Protein AF-A0A523YHB3-F1 (afdb_monomer_lite)

Sequence (478 aa):
MGELSDNIEGIGPVTESRLANAGIATLVELGDMNVQEMHEATGISASKLKSWKAMAMLQSIEGVDRQFAEALVKMGIFDFRGLAETDPNMIVERLDYYQSIGTIPNTATLDEVGDWQVSATVLQREREIFEPALLPFEVDVVWETMTCRGIRNYYEAPDHKCRWFHQFGPFHAYDVEVEDIMSGETGYMRAYYAGRRYQIPELLSGCRKAPIMSVGLNPNLRAVKDPKRIYPYFDDIQQYAKHFRYRTTYKYSIDDVCYDEHYEDPPGYAVFEMDEFIPLQKENVSMYKEYDKILKTFAQGVGITDSNLALAEDVSYYNFVACHSPRWDMDTETEVGITDECFKKRGFFLRQLEQSSPKVVILFGEPIMESFVENFGDKFEGEAPKPSDTYGKTLENNNYLMNLNENRMRVIFSPHPTGARYWYSYYDALNKIVDVLSDEYNNGYIAYDENLKHLKRSEGDCKFCKNDIFFIGECKYR

pLDDT: mean 88.46, std 10.39, range [39.66, 98.5]

Radius of gyration: 27.95 Å; chains: 1; bounding box: 73×50×82 Å

Structure (mmCIF, N/CA/C/O backbone):
data_AF-A0A523YHB3-F1
#
_entry.id   AF-A0A523YHB3-F1
#
loop_
_atom_site.group_PDB
_atom_site.id
_atom_site.type_symbol
_atom_site.label_atom_id
_atom_site.label_alt_id
_atom_site.label_comp_id
_atom_site.label_asym_id
_atom_site.label_entity_id
_atom_site.label_seq_id
_atom_site.pdbx_PDB_ins_code
_atom_site.Cartn_x
_atom_site.Cartn_y
_atom_site.Cartn_z
_atom_site.occupancy
_atom_site.B_iso_or_equiv
_atom_site.auth_seq_id
_atom_site.auth_comp_id
_atom_site.auth_asym_id
_atom_site.auth_atom_id
_atom_site.pdbx_PDB_model_num
ATOM 1 N N . MET A 1 1 ? -18.328 7.965 -53.854 1.00 60.12 1 MET A N 1
ATOM 2 C CA . MET A 1 1 ? -17.537 8.131 -52.625 1.00 60.12 1 MET A CA 1
ATOM 3 C C . MET A 1 1 ? -17.421 6.749 -52.011 1.00 60.12 1 MET A C 1
ATOM 5 O O . MET A 1 1 ? -18.246 5.904 -52.354 1.00 60.12 1 MET A O 1
ATOM 9 N N . GLY A 1 2 ? -16.316 6.446 -51.333 1.00 81.88 2 GLY A N 1
ATOM 10 C CA . GLY A 1 2 ? -16.195 5.174 -50.626 1.00 81.88 2 GLY A CA 1
ATOM 11 C C . GLY A 1 2 ? -16.908 5.236 -49.275 1.00 81.88 2 GLY A C 1
ATOM 12 O O . GLY A 1 2 ? -17.339 6.302 -48.830 1.00 81.88 2 GLY A O 1
ATOM 13 N N . GLU A 1 3 ? -17.021 4.076 -48.634 1.00 91.00 3 GLU A N 1
ATOM 14 C CA . GLU A 1 3 ? -17.749 3.901 -47.377 1.00 91.00 3 GLU A CA 1
ATOM 15 C C . GLU A 1 3 ? -17.257 4.836 -46.261 1.00 91.00 3 GLU A C 1
ATOM 17 O O . GLU A 1 3 ? -18.066 5.379 -45.515 1.00 91.00 3 GLU A O 1
ATOM 22 N N . LEU A 1 4 ? -15.949 5.078 -46.152 1.00 91.88 4 LEU A N 1
ATOM 23 C CA . LEU A 1 4 ? -15.389 5.882 -45.065 1.00 91.88 4 LEU A CA 1
ATOM 24 C C . LEU A 1 4 ? -15.665 7.371 -45.251 1.00 91.88 4 LEU A C 1
ATOM 26 O O . LEU A 1 4 ? -15.983 8.061 -44.286 1.00 91.88 4 LEU A O 1
ATOM 30 N N . SER A 1 5 ? -15.555 7.870 -46.483 1.00 91.19 5 SER A N 1
ATOM 31 C CA . SER A 1 5 ? -15.839 9.279 -46.782 1.00 91.19 5 SER A CA 1
ATOM 32 C C . SER A 1 5 ? -17.323 9.623 -46.682 1.00 91.19 5 SER A C 1
ATOM 34 O O . SER A 1 5 ? -17.667 10.768 -46.390 1.00 91.19 5 SER A O 1
ATOM 36 N N . ASP A 1 6 ? -18.197 8.632 -46.869 1.00 91.81 6 ASP A N 1
ATOM 37 C CA . ASP A 1 6 ? -19.635 8.794 -46.683 1.00 91.81 6 ASP A CA 1
ATOM 38 C C . ASP A 1 6 ? -20.045 8.703 -45.199 1.00 91.81 6 ASP A C 1
ATOM 40 O O . ASP A 1 6 ? -21.032 9.327 -44.810 1.00 91.81 6 ASP A O 1
ATOM 44 N N . ASN A 1 7 ? -19.288 8.000 -44.345 1.00 92.19 7 ASN A N 1
ATOM 45 C CA . ASN A 1 7 ? -19.715 7.697 -42.969 1.00 92.19 7 ASN A CA 1
ATOM 46 C C . ASN A 1 7 ? -18.842 8.287 -41.846 1.00 92.19 7 ASN A C 1
ATOM 48 O O . ASN A 1 7 ? -19.224 8.195 -40.685 1.00 92.19 7 ASN A O 1
ATOM 52 N N . ILE A 1 8 ? -17.691 8.906 -42.121 1.00 94.94 8 ILE A N 1
ATOM 53 C CA . ILE A 1 8 ? -16.842 9.504 -41.075 1.00 94.94 8 ILE A CA 1
ATOM 54 C C . ILE A 1 8 ? -16.534 10.961 -41.398 1.00 94.94 8 ILE A C 1
ATOM 56 O O . ILE A 1 8 ? -15.829 11.279 -42.360 1.00 94.94 8 ILE A O 1
ATOM 60 N N . GLU A 1 9 ? -17.000 11.857 -40.530 1.00 88.12 9 GLU A N 1
ATOM 61 C CA . GLU A 1 9 ? -16.744 13.285 -40.679 1.00 88.12 9 GLU A CA 1
ATOM 62 C C . GLU A 1 9 ? -15.237 13.597 -40.617 1.00 88.12 9 GLU A C 1
ATOM 64 O O . GLU A 1 9 ? -14.473 13.134 -39.762 1.00 88.12 9 GLU A O 1
ATOM 69 N N . GLY A 1 10 ? -14.777 14.381 -41.595 1.00 87.19 10 GLY A N 1
ATOM 70 C CA . GLY A 1 10 ? -13.365 14.722 -41.772 1.00 87.19 10 GLY A CA 1
ATOM 71 C C . GLY A 1 10 ? -12.542 13.752 -42.633 1.00 87.19 10 GLY A C 1
ATOM 72 O O . GLY A 1 10 ? -11.371 14.058 -42.896 1.00 87.19 10 GLY A O 1
ATOM 73 N N . ILE A 1 11 ? -13.113 12.646 -43.133 1.00 90.88 11 ILE A N 1
ATOM 74 C CA . ILE A 1 11 ? -12.476 11.799 -44.157 1.00 90.88 11 ILE A CA 1
ATOM 75 C C . ILE A 1 11 ? -12.968 12.212 -45.551 1.00 90.88 11 ILE A C 1
ATOM 77 O O . ILE A 1 11 ? -14.079 11.917 -45.962 1.00 90.88 11 ILE A O 1
ATOM 81 N N . GLY A 1 12 ? -12.113 12.895 -46.316 1.00 92.69 12 GLY A N 1
ATOM 82 C CA . GLY A 1 12 ? -12.373 13.182 -47.734 1.00 92.69 12 GLY A CA 1
ATOM 83 C C . GLY A 1 12 ? -11.826 12.097 -48.677 1.00 92.69 12 GLY A C 1
ATOM 84 O O . GLY A 1 12 ? -10.997 11.290 -48.250 1.00 92.69 12 GLY A O 1
ATOM 85 N N . PRO A 1 13 ? -12.157 12.130 -49.986 1.00 91.94 13 PRO A N 1
ATOM 86 C CA . PRO A 1 13 ? -11.769 11.089 -50.953 1.00 91.94 13 PRO A CA 1
ATOM 87 C C . PRO A 1 13 ? -10.257 10.825 -51.048 1.00 91.94 13 PRO A C 1
ATOM 89 O O . PRO A 1 13 ? -9.820 9.702 -51.282 1.00 91.94 13 PRO A O 1
ATOM 92 N N . VAL A 1 14 ? -9.433 11.859 -50.841 1.00 93.44 14 VAL A N 1
ATOM 93 C CA . VAL A 1 14 ? -7.965 11.727 -50.830 1.00 93.44 14 VAL A CA 1
ATOM 94 C C . VAL A 1 14 ? -7.487 10.956 -49.597 1.00 93.44 14 VAL A C 1
ATOM 96 O O . VAL A 1 14 ? -6.593 10.118 -49.693 1.00 93.44 14 VAL A O 1
ATOM 99 N N . THR A 1 15 ? -8.070 11.243 -48.434 1.00 93.94 15 THR A N 1
ATOM 100 C CA . THR A 1 15 ? -7.764 10.546 -47.179 1.00 93.94 15 THR A CA 1
ATOM 101 C C . THR A 1 15 ? -8.259 9.108 -47.238 1.00 93.94 15 THR A C 1
ATOM 103 O O . THR A 1 15 ? -7.522 8.197 -46.882 1.00 93.94 15 THR A O 1
ATOM 106 N N . GLU A 1 16 ? -9.467 8.903 -47.751 1.00 94.19 16 GLU A N 1
ATOM 107 C CA . GLU A 1 16 ? -10.039 7.577 -47.953 1.00 94.19 16 GLU A CA 1
ATOM 108 C C . GLU A 1 16 ? -9.180 6.727 -48.889 1.00 94.19 16 GLU A C 1
ATOM 110 O O . GLU A 1 16 ? -8.840 5.603 -48.547 1.00 94.19 16 GLU A O 1
ATOM 115 N N . SER A 1 17 ? -8.728 7.273 -50.022 1.00 93.50 17 SER A N 1
ATOM 116 C CA . SER A 1 17 ? -7.831 6.537 -50.918 1.00 93.50 17 SER A CA 1
ATOM 117 C C . SER A 1 17 ? -6.507 6.154 -50.240 1.00 93.50 17 SER A C 1
ATOM 119 O O . SER A 1 17 ? -5.969 5.087 -50.528 1.00 93.50 17 SER A O 1
ATOM 121 N N . ARG A 1 18 ? -5.988 6.980 -49.318 1.00 94.44 18 ARG A N 1
ATOM 122 C CA . ARG A 1 18 ? -4.794 6.638 -48.521 1.00 94.44 18 ARG A CA 1
ATOM 123 C C . ARG A 1 18 ? -5.068 5.500 -47.541 1.00 94.44 18 ARG A C 1
ATOM 125 O O . ARG A 1 18 ? -4.228 4.616 -47.431 1.00 94.44 18 ARG A O 1
ATOM 132 N N . LEU A 1 19 ? -6.214 5.525 -46.863 1.00 95.12 19 LEU A N 1
ATOM 133 C CA . LEU A 1 19 ? -6.635 4.462 -45.947 1.00 95.12 19 LEU A CA 1
ATOM 134 C C . LEU A 1 19 ? -6.870 3.148 -46.704 1.00 95.12 19 LEU A C 1
ATOM 136 O O . LEU A 1 19 ? -6.316 2.125 -46.316 1.00 95.12 19 LEU A O 1
ATOM 140 N N . ALA A 1 20 ? -7.551 3.192 -47.851 1.00 95.06 20 ALA A N 1
ATOM 141 C CA . ALA A 1 20 ? -7.805 2.017 -48.682 1.00 95.06 20 ALA A CA 1
ATOM 142 C C . ALA A 1 20 ? -6.505 1.391 -49.213 1.00 95.06 20 ALA A C 1
ATOM 144 O O . ALA A 1 20 ? -6.346 0.173 -49.186 1.00 95.06 20 ALA A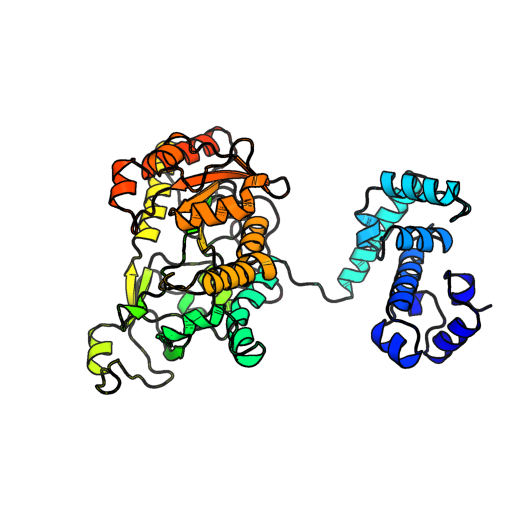 O 1
ATOM 145 N N . ASN A 1 21 ? -5.529 2.211 -49.622 1.00 94.62 21 ASN A N 1
ATOM 146 C CA . ASN A 1 21 ? -4.196 1.724 -50.001 1.00 94.62 21 ASN A CA 1
ATOM 147 C C . ASN A 1 21 ? -3.429 1.098 -48.821 1.00 94.62 21 ASN A C 1
ATOM 149 O O . ASN A 1 21 ? -2.539 0.282 -49.049 1.00 94.62 21 ASN A O 1
ATOM 153 N N . ALA A 1 22 ? -3.764 1.472 -47.582 1.00 91.31 22 ALA A N 1
ATOM 154 C CA . ALA A 1 22 ? -3.239 0.877 -46.354 1.00 91.31 22 ALA A CA 1
ATOM 155 C C . ALA A 1 22 ? -4.099 -0.293 -45.833 1.00 91.31 22 ALA A C 1
ATOM 157 O O . ALA A 1 22 ? -3.863 -0.777 -44.730 1.00 91.31 22 ALA A O 1
ATOM 158 N N . GLY A 1 23 ? -5.067 -0.766 -46.624 1.00 93.12 23 GLY A N 1
ATOM 159 C CA . GLY A 1 23 ? -5.909 -1.913 -46.281 1.00 93.12 23 GLY A CA 1
ATOM 160 C C . GLY A 1 23 ? -7.119 -1.586 -45.408 1.00 93.12 23 GLY A C 1
ATOM 161 O O . GLY A 1 23 ? -7.737 -2.509 -44.898 1.00 93.12 23 GLY A O 1
ATOM 162 N N . ILE A 1 24 ? -7.465 -0.307 -45.238 1.00 95.19 24 ILE A N 1
ATOM 163 C CA . ILE A 1 24 ? -8.641 0.134 -44.477 1.00 95.19 24 ILE A CA 1
ATOM 164 C C . ILE A 1 24 ? -9.667 0.718 -45.448 1.00 95.19 24 ILE A C 1
ATOM 166 O O . ILE A 1 24 ? -9.520 1.852 -45.914 1.00 95.19 24 ILE A O 1
ATOM 170 N N . ALA A 1 25 ? -10.695 -0.060 -45.774 1.00 93.75 25 ALA A N 1
ATOM 171 C CA . ALA A 1 25 ? -11.741 0.319 -46.721 1.00 93.75 25 ALA A CA 1
ATOM 172 C C . ALA A 1 25 ? -13.134 0.431 -46.078 1.00 93.75 25 ALA A C 1
ATOM 174 O O . ALA A 1 25 ? -13.994 1.098 -46.652 1.00 93.75 25 ALA A O 1
ATOM 175 N N . THR A 1 26 ? -13.341 -0.180 -44.909 1.00 95.94 26 THR A N 1
ATOM 176 C CA . THR A 1 26 ? -14.646 -0.294 -44.235 1.00 95.94 26 THR A CA 1
ATOM 177 C C . THR A 1 26 ? -14.642 0.310 -42.830 1.00 95.94 26 THR A C 1
ATOM 179 O O . THR A 1 26 ? -13.584 0.483 -42.214 1.00 95.94 26 THR A O 1
ATOM 182 N N . LEU A 1 27 ? -15.828 0.613 -42.288 1.00 94.44 27 LEU A N 1
ATOM 183 C CA . LEU A 1 27 ? -15.970 1.123 -40.916 1.00 94.44 27 LEU A CA 1
ATOM 184 C C . LEU A 1 27 ? -15.437 0.145 -39.864 1.00 94.44 27 LEU A C 1
ATOM 186 O O . LEU A 1 27 ? -14.810 0.574 -38.900 1.00 94.44 27 LEU A O 1
ATOM 190 N N . VAL A 1 28 ? -15.645 -1.159 -40.065 1.00 91.75 28 VAL A N 1
ATOM 191 C CA . VAL A 1 28 ? -15.161 -2.201 -39.146 1.00 91.75 28 VAL A CA 1
ATOM 192 C C . VAL A 1 28 ? -13.635 -2.181 -39.083 1.00 91.75 28 VAL A C 1
ATOM 194 O O . VAL A 1 28 ? -13.059 -2.061 -38.006 1.00 91.75 28 VAL A O 1
ATOM 197 N N . GLU A 1 29 ? -12.975 -2.184 -40.242 1.00 94.75 29 GLU A N 1
ATOM 198 C CA . GLU A 1 29 ? -11.512 -2.105 -40.318 1.00 94.75 29 GLU A CA 1
ATOM 199 C C . GLU A 1 29 ? -10.981 -0.814 -39.678 1.00 94.75 29 GLU A C 1
ATOM 201 O O . GLU A 1 29 ? -9.962 -0.835 -38.987 1.00 94.75 29 GLU A O 1
ATOM 206 N N . LEU A 1 30 ? -11.684 0.312 -39.849 1.00 95.12 30 LEU A N 1
ATOM 207 C CA . LEU A 1 30 ? -11.309 1.584 -39.230 1.00 95.12 30 LEU A CA 1
ATOM 208 C C . LEU A 1 30 ? -11.507 1.584 -37.705 1.00 95.12 30 LEU A C 1
ATOM 210 O O . LEU A 1 30 ? -10.717 2.199 -36.987 1.00 95.12 30 LEU A O 1
ATOM 214 N N . GLY A 1 31 ? -12.537 0.903 -37.203 1.00 90.88 31 GLY A N 1
ATOM 215 C CA . GLY A 1 31 ? -12.794 0.731 -35.772 1.00 90.88 31 GLY A CA 1
ATOM 216 C C . GLY A 1 31 ? -11.770 -0.176 -35.086 1.00 90.88 31 GLY A C 1
ATOM 217 O O . GLY A 1 31 ? -11.449 0.036 -33.918 1.00 90.88 31 GLY A O 1
ATOM 218 N N . ASP A 1 32 ? -11.193 -1.129 -35.819 1.00 87.94 32 ASP A N 1
ATOM 219 C CA . ASP A 1 32 ? -10.231 -2.101 -35.283 1.00 87.94 32 ASP A CA 1
ATOM 220 C C . ASP A 1 32 ? -8.771 -1.731 -35.549 1.00 87.94 32 ASP A C 1
ATOM 222 O O . ASP A 1 32 ? -7.857 -2.330 -34.982 1.00 87.94 32 ASP A O 1
ATOM 226 N N . MET A 1 33 ? -8.519 -0.695 -36.352 1.00 91.50 33 MET A N 1
ATOM 227 C CA . MET A 1 33 ? -7.160 -0.349 -36.750 1.00 91.50 33 MET A CA 1
ATOM 228 C C . MET A 1 33 ? -6.237 -0.043 -35.559 1.00 91.50 33 MET A C 1
ATOM 230 O O . MET A 1 33 ? -6.616 0.594 -34.560 1.00 91.50 33 MET A O 1
ATOM 234 N N . ASN A 1 34 ? -4.964 -0.403 -35.722 1.00 90.56 34 ASN A N 1
ATOM 235 C CA . ASN A 1 34 ? -3.888 0.107 -34.888 1.00 90.56 34 ASN A CA 1
ATOM 236 C C . ASN A 1 34 ? -3.534 1.531 -35.343 1.00 90.56 34 ASN A C 1
ATOM 238 O O . ASN A 1 34 ? -2.971 1.752 -36.415 1.00 90.56 34 ASN A O 1
ATOM 242 N N . VAL A 1 35 ? -3.864 2.514 -34.504 1.00 84.00 35 VAL A N 1
ATOM 243 C CA . VAL A 1 35 ? -3.665 3.944 -34.790 1.00 84.00 35 VAL A CA 1
ATOM 244 C C . VAL A 1 35 ? -2.204 4.266 -35.113 1.00 84.00 35 VAL A C 1
ATOM 246 O O . VAL A 1 35 ? -1.952 5.099 -35.981 1.00 84.00 35 VAL A O 1
ATOM 249 N N . GLN A 1 36 ? -1.247 3.640 -34.424 1.00 81.12 36 GLN A N 1
ATOM 250 C CA . GLN A 1 36 ? 0.171 3.945 -34.608 1.00 81.12 36 GLN A CA 1
ATOM 251 C C . GLN A 1 36 ? 0.687 3.383 -35.936 1.00 81.12 36 GLN A C 1
ATOM 253 O O . GLN A 1 36 ? 1.314 4.107 -36.705 1.00 81.12 36 GLN A O 1
ATOM 258 N N . GLU A 1 37 ? 0.338 2.139 -36.255 1.00 87.56 37 GLU A N 1
ATOM 259 C CA . GLU A 1 37 ? 0.698 1.522 -37.538 1.00 87.56 37 GLU A CA 1
ATOM 260 C C . GLU A 1 37 ? 0.063 2.275 -38.712 1.00 87.56 37 GLU A C 1
ATOM 262 O O . GLU A 1 37 ? 0.716 2.546 -39.720 1.00 87.56 37 GLU A O 1
ATOM 267 N N . MET A 1 38 ? -1.196 2.701 -38.565 1.00 91.50 38 MET A N 1
ATOM 268 C CA . MET A 1 38 ? -1.871 3.491 -39.594 1.00 91.50 38 MET A CA 1
ATOM 269 C C . MET A 1 38 ? -1.299 4.899 -39.717 1.00 91.50 38 MET A C 1
ATOM 271 O O . MET A 1 38 ? -1.232 5.431 -40.828 1.00 91.50 38 MET A O 1
ATOM 275 N N . HIS A 1 39 ? -0.844 5.505 -38.618 1.00 83.88 39 HIS A N 1
ATOM 276 C CA . HIS A 1 39 ? -0.137 6.783 -38.661 1.00 83.88 39 HIS A CA 1
ATOM 277 C C . HIS A 1 39 ? 1.130 6.674 -39.511 1.00 83.88 39 HIS A C 1
ATOM 279 O O . HIS A 1 39 ? 1.359 7.524 -40.372 1.00 83.88 39 HIS A O 1
ATOM 285 N N . GLU A 1 40 ? 1.906 5.611 -39.318 1.00 85.88 40 GLU A N 1
ATOM 286 C CA . GLU A 1 40 ? 3.154 5.362 -40.041 1.00 85.88 40 GLU A CA 1
ATOM 287 C C . GLU A 1 40 ? 2.911 5.022 -41.516 1.00 85.88 40 GLU A C 1
ATOM 289 O O . GLU A 1 40 ? 3.551 5.601 -42.395 1.00 85.88 40 GLU A O 1
ATOM 294 N N . ALA A 1 41 ? 1.943 4.148 -41.802 1.00 88.94 41 ALA A N 1
ATOM 295 C CA . ALA A 1 41 ? 1.641 3.700 -43.159 1.00 88.94 41 ALA A CA 1
ATOM 296 C C . ALA A 1 41 ? 1.009 4.802 -44.019 1.00 88.94 41 ALA A C 1
ATOM 298 O O . ALA A 1 41 ? 1.306 4.932 -45.209 1.00 88.94 41 ALA A O 1
ATOM 299 N N . THR A 1 42 ? 0.126 5.607 -43.427 1.00 91.69 42 THR A N 1
ATOM 300 C CA . THR A 1 42 ? -0.626 6.609 -44.182 1.00 91.69 42 THR A CA 1
ATOM 301 C C . THR A 1 42 ? -0.027 7.996 -44.075 1.00 91.69 42 THR A C 1
ATOM 303 O O . THR A 1 42 ? -0.236 8.779 -44.995 1.00 91.69 42 THR A O 1
ATOM 306 N N . GLY A 1 43 ? 0.683 8.333 -42.993 1.00 89.88 43 GLY A N 1
ATOM 307 C CA . GLY A 1 43 ? 1.134 9.688 -42.651 1.00 89.88 43 GLY A CA 1
ATOM 308 C C . GLY A 1 43 ? 0.036 10.601 -42.079 1.00 89.88 43 GLY A C 1
ATOM 309 O O . GLY A 1 43 ? 0.202 11.821 -42.041 1.00 89.88 43 GLY A O 1
ATOM 310 N N . ILE A 1 44 ? -1.125 10.057 -41.702 1.00 91.81 44 ILE A N 1
ATOM 311 C CA . ILE A 1 44 ? -2.245 10.800 -41.095 1.00 91.81 44 ILE A CA 1
ATOM 312 C C . ILE A 1 44 ? -2.011 10.903 -39.589 1.00 91.81 44 ILE A C 1
ATOM 314 O O . ILE A 1 44 ? -1.646 9.911 -38.980 1.00 91.81 44 ILE A O 1
ATOM 318 N N . SER A 1 45 ? -2.219 12.065 -38.958 1.00 91.25 45 SER A N 1
ATOM 319 C CA . SER A 1 45 ? -1.898 12.233 -37.531 1.00 91.25 45 SER A CA 1
ATOM 320 C C . SER A 1 45 ? -2.650 11.255 -36.618 1.00 91.25 45 SER A C 1
ATOM 322 O O . SER A 1 45 ? -3.856 11.048 -36.764 1.00 91.25 45 SER A O 1
ATOM 324 N N . ALA A 1 46 ? -1.948 10.729 -35.609 1.00 77.12 46 ALA A N 1
ATOM 325 C CA . ALA A 1 46 ? -2.512 9.790 -34.639 1.00 77.12 46 ALA A CA 1
ATOM 326 C C . ALA A 1 46 ? -3.764 10.338 -33.930 1.00 77.12 46 ALA A C 1
ATOM 328 O O . ALA A 1 46 ? -4.700 9.594 -33.680 1.00 77.12 46 ALA A O 1
ATOM 329 N N . SER A 1 47 ? -3.828 11.644 -33.650 1.00 79.38 47 SER A N 1
ATOM 330 C CA . SER A 1 47 ? -5.027 12.265 -33.065 1.00 79.38 47 SER A CA 1
ATOM 331 C C . SER A 1 47 ? -6.245 12.181 -33.992 1.00 79.38 47 SER A C 1
ATOM 333 O O . SER A 1 47 ? -7.323 11.839 -33.519 1.00 79.38 47 SER A O 1
ATOM 335 N N . LYS A 1 48 ? -6.083 12.416 -35.302 1.00 88.25 48 LYS A N 1
ATOM 336 C CA . LYS A 1 48 ? -7.188 12.274 -36.264 1.00 88.25 48 LYS A CA 1
ATOM 337 C C . LYS A 1 48 ? -7.617 10.822 -36.407 1.00 88.25 48 LYS A C 1
ATOM 339 O O . LYS A 1 48 ? -8.805 10.537 -36.377 1.00 88.25 48 LYS A O 1
ATOM 344 N N . LEU A 1 49 ? -6.647 9.913 -36.493 1.00 86.00 49 LEU A N 1
ATOM 345 C CA . LEU A 1 49 ? -6.909 8.477 -36.538 1.00 86.00 49 LEU A CA 1
ATOM 346 C C . LEU A 1 49 ? -7.641 7.996 -35.275 1.00 86.00 49 LEU A C 1
ATOM 348 O O . LEU A 1 49 ? -8.570 7.213 -35.400 1.00 86.00 49 LEU A O 1
ATOM 352 N N . LYS A 1 50 ? -7.304 8.508 -34.081 1.00 83.50 50 LYS A N 1
ATOM 353 C CA . LYS A 1 50 ? -8.047 8.221 -32.838 1.00 83.50 50 LYS A CA 1
ATOM 354 C C . LYS A 1 50 ? -9.494 8.698 -32.911 1.00 83.50 50 LYS A C 1
ATOM 356 O O . LYS A 1 50 ? -10.386 7.933 -32.572 1.00 83.50 50 LYS A O 1
ATOM 361 N N . SER A 1 51 ? -9.735 9.924 -33.375 1.00 88.94 51 SER A N 1
ATOM 362 C CA . 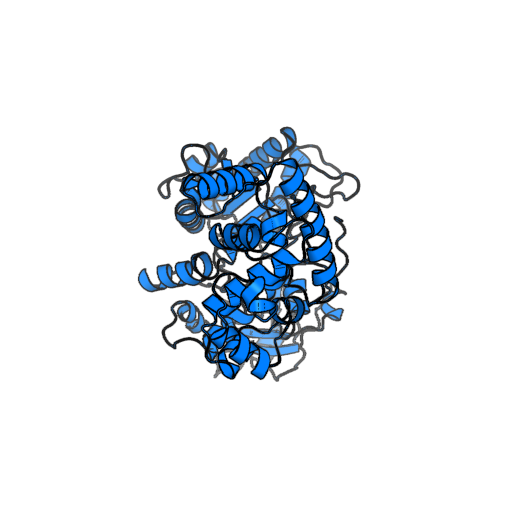SER A 1 51 ? -11.100 10.444 -33.526 1.00 88.94 51 SER A CA 1
ATOM 363 C C . SER A 1 51 ? -11.913 9.652 -34.553 1.00 88.94 51 SER A C 1
ATOM 365 O O . SER A 1 51 ? -13.077 9.361 -34.311 1.00 88.94 51 SER A O 1
ATOM 367 N N . TRP A 1 52 ? -11.309 9.263 -35.679 1.00 96.25 52 TRP A N 1
ATOM 368 C CA . TRP A 1 52 ? -11.979 8.450 -36.698 1.00 96.25 52 TRP A CA 1
ATOM 369 C C . TRP A 1 52 ? -12.230 7.017 -36.243 1.00 96.25 52 TRP A C 1
ATOM 371 O O . TRP A 1 52 ? -13.317 6.502 -36.478 1.00 96.25 52 TRP A O 1
ATOM 381 N N . LYS A 1 53 ? -11.273 6.411 -35.532 1.00 95.69 53 LYS A N 1
ATOM 382 C CA . LYS A 1 53 ? -11.454 5.119 -34.866 1.00 95.69 53 LYS A CA 1
ATOM 383 C C . LYS A 1 53 ? -12.629 5.178 -33.893 1.00 95.69 53 LYS A C 1
ATOM 385 O O . LYS A 1 53 ? -13.521 4.348 -33.985 1.00 95.69 53 LYS A O 1
ATOM 390 N N . ALA A 1 54 ? -12.667 6.188 -33.023 1.00 91.50 54 ALA A N 1
ATOM 391 C CA . ALA A 1 54 ? -13.755 6.382 -32.068 1.00 91.50 54 ALA A CA 1
ATOM 392 C C . ALA A 1 54 ? -15.118 6.538 -32.764 1.00 91.50 54 ALA A C 1
ATOM 394 O O . ALA A 1 54 ? -16.077 5.868 -32.393 1.00 91.50 54 ALA A O 1
ATOM 395 N N . MET A 1 55 ? -15.202 7.354 -33.821 1.00 96.12 55 MET A N 1
ATOM 396 C CA . MET A 1 55 ? -16.447 7.503 -34.582 1.00 96.12 55 MET A CA 1
ATOM 397 C C . MET A 1 55 ? -16.880 6.207 -35.274 1.00 96.12 55 MET A C 1
ATOM 399 O O . MET A 1 55 ? -18.070 5.907 -35.302 1.00 96.12 55 MET A O 1
ATOM 403 N N . ALA A 1 56 ? -15.942 5.440 -35.830 1.00 96.25 56 ALA A N 1
ATOM 404 C CA . ALA A 1 56 ? -16.241 4.151 -36.447 1.00 96.25 56 ALA A CA 1
ATOM 405 C C . ALA A 1 56 ? -16.692 3.113 -35.412 1.00 96.25 56 ALA A C 1
ATOM 407 O O . ALA A 1 56 ? -17.656 2.392 -35.652 1.00 96.25 56 ALA A O 1
ATOM 408 N N . MET A 1 57 ? -16.044 3.083 -34.242 1.00 94.38 57 MET A N 1
ATOM 409 C CA . MET A 1 57 ? -16.446 2.232 -33.124 1.00 94.38 57 MET A CA 1
ATOM 410 C C . MET A 1 57 ? -17.868 2.568 -32.674 1.00 94.38 57 MET A C 1
ATOM 412 O O . MET A 1 57 ? -18.710 1.680 -32.635 1.00 94.38 57 MET A O 1
ATOM 416 N N . LEU A 1 58 ? -18.171 3.836 -32.391 1.00 96.44 58 LEU A N 1
ATOM 417 C CA . LEU A 1 58 ? -19.493 4.243 -31.904 1.00 96.44 58 LEU A CA 1
ATOM 418 C C . LEU A 1 58 ? -20.611 3.994 -32.927 1.00 96.44 58 LEU A C 1
ATOM 420 O O . LEU A 1 58 ? -21.704 3.619 -32.525 1.00 96.44 58 LEU A O 1
ATOM 424 N N . GLN A 1 59 ? -20.335 4.101 -34.231 1.00 97.25 59 GLN A N 1
ATOM 425 C CA . GLN A 1 59 ? -21.307 3.772 -35.289 1.00 97.25 59 GLN A CA 1
ATOM 426 C C . GLN A 1 59 ? -21.654 2.280 -35.401 1.00 97.25 59 GLN A C 1
ATOM 428 O O . GLN A 1 59 ? -22.566 1.919 -36.139 1.00 97.25 59 GLN A O 1
ATOM 433 N N . SER A 1 60 ? -20.960 1.397 -34.678 1.00 93.56 60 SER A N 1
ATOM 434 C CA . SER A 1 60 ? -21.395 -0.001 -34.555 1.00 93.56 60 SER A CA 1
ATOM 435 C C . SER A 1 60 ? -22.617 -0.172 -33.643 1.00 93.56 60 SER A C 1
ATOM 437 O O . SER A 1 60 ? -23.228 -1.240 -33.636 1.00 93.56 60 SER A O 1
ATOM 439 N N . ILE A 1 61 ? -22.988 0.870 -32.891 1.00 96.06 61 ILE A N 1
ATOM 440 C CA . ILE A 1 61 ? -24.194 0.895 -32.068 1.00 96.06 61 ILE A CA 1
ATOM 441 C C . ILE A 1 61 ? -25.389 1.254 -32.947 1.00 96.06 61 ILE A C 1
ATOM 443 O O . ILE A 1 61 ? -25.403 2.288 -33.616 1.00 96.06 61 ILE A O 1
ATOM 447 N N . GLU A 1 62 ? -26.420 0.411 -32.912 1.00 94.12 62 GLU A N 1
ATOM 448 C CA . GLU A 1 62 ? -27.658 0.663 -33.641 1.00 94.12 62 GLU A CA 1
ATOM 449 C C . GLU A 1 62 ? -28.280 2.002 -33.211 1.00 94.12 62 GLU A C 1
ATOM 451 O O . GLU A 1 62 ? -28.480 2.269 -32.028 1.00 94.12 62 GLU A O 1
ATOM 456 N N . GLY A 1 63 ? -28.558 2.865 -34.191 1.00 93.75 63 GLY A N 1
ATOM 457 C CA . GLY A 1 63 ? -29.102 4.207 -33.971 1.00 93.75 63 GLY A CA 1
ATOM 458 C C . GLY A 1 63 ? -28.057 5.321 -33.840 1.00 93.75 63 GLY A C 1
ATOM 459 O O . GLY A 1 63 ? -28.429 6.487 -33.959 1.00 93.75 63 GLY A O 1
ATOM 460 N N . VAL A 1 64 ? -26.764 5.006 -33.687 1.00 96.88 64 VAL A N 1
ATOM 461 C CA . VAL A 1 64 ? -25.689 6.012 -33.695 1.00 96.88 64 VAL A CA 1
ATOM 462 C C . VAL A 1 64 ? -25.178 6.207 -35.120 1.00 96.88 64 VAL A C 1
ATOM 464 O O . VAL A 1 64 ? -24.407 5.405 -35.640 1.00 96.88 64 VAL A O 1
ATOM 467 N N . ASP A 1 65 ? -25.597 7.296 -35.762 1.00 94.81 65 ASP A N 1
ATOM 468 C CA . ASP A 1 65 ? -25.105 7.672 -37.089 1.00 94.81 65 ASP A CA 1
ATOM 469 C C . ASP A 1 65 ? -23.801 8.494 -37.031 1.00 94.81 65 ASP A C 1
ATOM 471 O O . ASP A 1 65 ? -23.277 8.826 -35.964 1.00 94.81 65 ASP A O 1
ATOM 475 N N . ARG A 1 66 ? -23.267 8.860 -38.202 1.00 94.88 66 ARG A N 1
ATOM 476 C CA . ARG A 1 66 ? -22.024 9.640 -38.315 1.00 94.88 66 ARG A CA 1
ATOM 477 C C . ARG A 1 66 ? -22.049 10.990 -37.587 1.00 94.88 66 ARG A C 1
ATOM 479 O O . ARG A 1 66 ? -21.008 11.430 -37.106 1.00 94.88 66 ARG A O 1
ATOM 486 N N . GLN A 1 67 ? -23.204 11.659 -37.521 1.00 95.25 67 GLN A N 1
ATOM 487 C CA . GLN A 1 67 ? -23.338 12.978 -36.893 1.00 95.25 67 GLN A CA 1
ATOM 488 C C . GLN A 1 67 ? -23.354 12.833 -35.372 1.00 95.25 67 GLN A C 1
ATOM 490 O O . GLN A 1 67 ? -22.671 13.583 -34.671 1.00 95.25 67 GLN A O 1
ATOM 495 N N . PHE A 1 68 ? -24.066 11.825 -34.863 1.00 97.00 68 PHE A N 1
ATOM 496 C CA . PHE A 1 68 ? -24.047 11.502 -33.441 1.00 97.00 68 PHE A CA 1
ATOM 497 C C . PHE A 1 68 ? -22.677 11.006 -32.989 1.00 97.00 68 PHE A C 1
ATOM 499 O O . PHE A 1 68 ? -22.166 11.493 -31.985 1.00 97.00 68 PHE A O 1
ATOM 506 N N . ALA A 1 69 ? -22.026 10.132 -33.755 1.00 96.50 69 ALA A N 1
ATOM 507 C CA . ALA A 1 69 ? -20.675 9.680 -33.443 1.00 96.50 69 ALA A CA 1
ATOM 508 C C . ALA A 1 69 ? -19.675 10.848 -33.381 1.00 96.50 69 ALA A C 1
ATOM 510 O O . ALA A 1 69 ? -18.867 10.916 -32.454 1.00 96.50 69 ALA A O 1
ATOM 511 N N . GLU A 1 70 ? -19.748 11.808 -34.312 1.00 94.31 70 GLU A N 1
ATOM 512 C CA . GLU A 1 70 ? -18.905 13.008 -34.266 1.00 94.31 70 GLU A CA 1
ATOM 513 C C . GLU A 1 70 ? -19.199 13.866 -33.025 1.00 94.31 70 GLU A C 1
ATOM 515 O O . GLU A 1 70 ? -18.270 14.318 -32.351 1.00 94.31 70 GLU A O 1
ATOM 520 N N . ALA A 1 71 ? -20.475 14.085 -32.699 1.00 95.31 71 ALA A N 1
ATOM 521 C CA . ALA A 1 71 ? -20.874 14.857 -31.525 1.00 95.31 71 ALA A CA 1
ATOM 522 C C . ALA A 1 71 ? -20.419 14.202 -30.211 1.00 95.31 71 ALA A C 1
ATOM 524 O O . ALA A 1 71 ? -19.896 14.899 -29.338 1.00 95.31 71 ALA A O 1
ATOM 525 N N . LEU A 1 72 ? -20.553 12.878 -30.095 1.00 95.75 72 LEU A N 1
ATOM 526 C CA . LEU A 1 72 ? -20.085 12.087 -28.953 1.00 95.75 72 LEU A CA 1
ATOM 527 C C . LEU A 1 72 ? -18.564 12.221 -28.783 1.00 95.75 72 LEU A C 1
ATOM 529 O O . LEU A 1 72 ? -18.077 12.587 -27.712 1.00 95.75 72 LEU A O 1
ATOM 533 N N . VAL A 1 73 ? -17.805 12.070 -29.869 1.00 93.19 73 VAL A N 1
ATOM 534 C CA . VAL A 1 73 ? -16.347 12.263 -29.849 1.00 93.19 73 VAL A CA 1
ATOM 535 C C . VAL A 1 73 ? -15.971 13.704 -29.483 1.00 93.19 73 VAL A C 1
ATOM 537 O O . VAL A 1 73 ? -15.027 13.917 -28.720 1.00 93.19 73 VAL A O 1
ATOM 540 N N . LYS A 1 74 ? -16.719 14.711 -29.960 1.00 88.62 74 LYS A N 1
ATOM 541 C CA . LYS A 1 74 ? -16.502 16.130 -29.609 1.00 88.62 74 LYS A CA 1
ATOM 542 C C . LYS A 1 74 ? -16.769 16.434 -28.136 1.00 88.62 74 LYS A C 1
ATOM 544 O O . LYS A 1 74 ? -16.081 17.293 -27.584 1.00 88.62 74 LYS A O 1
ATOM 549 N N . MET A 1 75 ? -17.725 15.753 -27.504 1.00 90.38 75 MET A N 1
ATOM 550 C CA . MET A 1 75 ? -17.979 15.896 -26.065 1.00 90.38 75 MET A CA 1
ATOM 551 C C . MET A 1 75 ? -17.039 15.052 -25.190 1.00 90.38 75 MET A C 1
ATOM 553 O O . MET A 1 75 ? -17.106 15.157 -23.969 1.00 90.38 75 MET A O 1
ATOM 557 N N . GLY A 1 76 ? -16.126 14.279 -25.791 1.00 85.12 76 GLY A N 1
ATOM 558 C CA . GLY A 1 76 ? -15.113 13.499 -25.076 1.00 85.12 76 GLY A CA 1
ATOM 559 C C . GLY A 1 76 ? -15.461 12.024 -24.871 1.00 85.12 76 GLY A C 1
ATOM 560 O O . GLY A 1 76 ? -14.769 11.345 -24.117 1.00 85.12 76 GLY A O 1
ATOM 561 N N . ILE A 1 77 ? -16.501 11.521 -25.539 1.00 92.81 77 ILE A N 1
ATOM 562 C CA . ILE A 1 77 ? -16.891 10.110 -25.514 1.00 92.81 77 ILE A CA 1
ATOM 563 C C . ILE A 1 77 ? -16.220 9.411 -26.696 1.00 92.81 77 ILE A C 1
ATOM 565 O O . ILE A 1 77 ? -16.597 9.615 -27.849 1.00 92.81 77 ILE A O 1
ATOM 569 N N . PHE A 1 78 ? -15.191 8.611 -26.416 1.00 89.50 78 PHE A N 1
ATOM 570 C CA . PHE A 1 78 ? -14.336 8.017 -27.451 1.00 89.50 78 PHE A CA 1
ATOM 571 C C . PHE A 1 78 ? -14.534 6.509 -27.653 1.00 89.50 78 PHE A C 1
ATOM 573 O O . PHE A 1 78 ? -13.979 5.949 -28.596 1.00 89.50 78 PHE A O 1
ATOM 580 N N . ASP A 1 79 ? -15.291 5.847 -26.782 1.00 88.62 79 ASP A N 1
ATOM 581 C CA . ASP A 1 79 ? -15.460 4.396 -26.775 1.00 88.62 79 ASP A CA 1
ATOM 582 C C . ASP A 1 79 ? -16.795 3.975 -26.134 1.00 88.62 79 ASP A C 1
ATOM 584 O O . ASP A 1 79 ? -17.589 4.806 -25.678 1.00 88.62 79 ASP A O 1
ATOM 588 N N . PHE A 1 80 ? -17.059 2.665 -26.129 1.00 93.94 80 PHE A N 1
ATOM 589 C CA . PHE A 1 80 ? -18.291 2.099 -25.584 1.00 93.94 80 PHE A CA 1
ATOM 590 C C . PHE A 1 80 ? -18.420 2.295 -24.075 1.00 93.94 80 PHE A C 1
ATOM 592 O O . PHE A 1 80 ? -19.521 2.567 -23.603 1.00 93.94 80 PHE A O 1
ATOM 599 N N . ARG A 1 81 ? -17.317 2.192 -23.320 1.00 89.69 81 ARG A N 1
ATOM 600 C CA . ARG A 1 81 ? -17.324 2.436 -21.871 1.00 89.69 81 ARG A CA 1
ATOM 601 C C . ARG A 1 81 ? -17.728 3.879 -21.571 1.00 89.69 81 ARG A C 1
ATOM 603 O O . ARG A 1 81 ? -18.654 4.098 -20.799 1.00 89.69 81 ARG A O 1
ATOM 610 N N . GLY A 1 82 ? -17.092 4.847 -22.228 1.00 88.62 82 GLY A N 1
ATOM 611 C CA . GLY A 1 82 ? -17.399 6.263 -22.079 1.00 88.62 82 GLY A CA 1
ATOM 612 C C . GLY A 1 82 ? -18.855 6.567 -22.413 1.00 88.62 82 GLY A C 1
ATOM 613 O O . GLY A 1 82 ? -19.493 7.335 -21.699 1.00 88.62 82 GLY A O 1
ATOM 614 N N . LEU A 1 83 ? -19.416 5.929 -23.444 1.00 96.19 83 LEU A N 1
ATOM 615 C CA . LEU A 1 83 ? -20.833 6.093 -23.753 1.00 96.19 83 LEU A CA 1
ATOM 616 C C . LEU A 1 83 ? -21.720 5.470 -22.670 1.00 96.19 83 LEU A C 1
ATOM 618 O O . LEU A 1 83 ? -22.613 6.147 -22.173 1.00 96.19 83 LEU A O 1
ATOM 622 N N . ALA A 1 84 ? -21.461 4.221 -22.279 1.00 93.25 84 ALA A N 1
ATOM 623 C CA . ALA A 1 84 ? -22.253 3.482 -21.296 1.00 93.25 84 ALA A CA 1
ATOM 624 C C . ALA A 1 84 ? -22.286 4.138 -19.904 1.00 93.25 84 ALA A C 1
ATOM 626 O O . ALA A 1 84 ? -23.276 4.005 -19.191 1.00 93.25 84 ALA A O 1
ATOM 627 N N . GLU A 1 85 ? -21.213 4.830 -19.516 1.00 89.62 85 GLU A N 1
ATOM 628 C CA . GLU A 1 85 ? -21.049 5.390 -18.167 1.00 89.62 85 GLU A CA 1
ATOM 629 C C . GLU A 1 85 ? -21.435 6.876 -18.056 1.00 89.62 85 GLU A C 1
ATOM 631 O O . GLU A 1 85 ? -21.601 7.383 -16.947 1.00 89.62 85 GLU A O 1
ATOM 636 N N . THR A 1 86 ? -21.582 7.596 -19.172 1.00 90.06 86 THR A N 1
ATOM 637 C CA . THR A 1 86 ? -21.926 9.030 -19.148 1.00 90.06 86 THR A CA 1
ATOM 638 C C . THR A 1 86 ? -23.401 9.244 -18.781 1.00 90.06 86 THR A C 1
ATOM 640 O O . THR A 1 86 ? -24.251 8.494 -19.228 1.00 90.06 86 THR A O 1
ATOM 643 N N . ASP A 1 87 ? -23.766 10.275 -18.007 1.00 93.06 87 ASP A N 1
ATOM 644 C CA . ASP A 1 87 ? -25.190 10.545 -17.722 1.00 93.06 87 ASP A CA 1
ATOM 645 C C . ASP A 1 87 ? -25.973 10.774 -19.032 1.00 93.06 87 ASP A C 1
ATOM 647 O O . ASP A 1 87 ? -25.651 11.714 -19.775 1.00 93.06 87 ASP A O 1
ATOM 651 N N . PRO A 1 88 ? -27.007 9.964 -19.328 1.00 94.50 88 PRO A N 1
ATOM 652 C CA . PRO A 1 88 ? -27.774 10.104 -20.556 1.00 94.50 88 PRO A CA 1
ATOM 653 C C . PRO A 1 88 ? -28.436 11.481 -20.682 1.00 94.50 88 PRO A C 1
ATOM 655 O O . PRO A 1 88 ? -28.535 12.001 -21.791 1.00 94.50 88 PRO A O 1
ATOM 658 N N . ASN A 1 89 ? -28.798 12.142 -19.575 1.00 93.56 89 ASN A N 1
ATOM 659 C CA . ASN A 1 89 ? -29.352 13.500 -19.622 1.00 93.56 89 ASN A CA 1
ATOM 660 C C . ASN A 1 89 ? -28.309 14.524 -20.074 1.00 93.56 89 ASN A C 1
ATOM 662 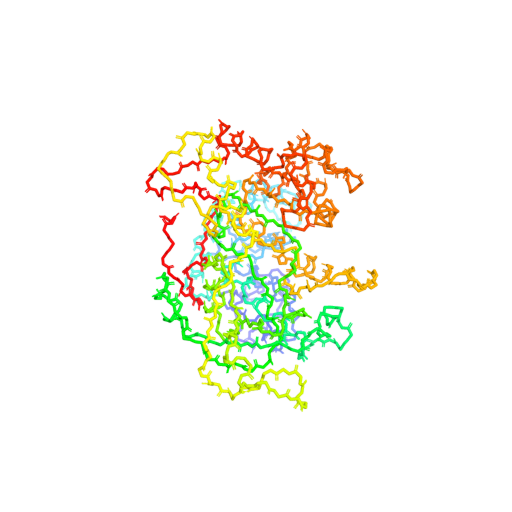O O . ASN A 1 89 ? -28.643 15.446 -20.813 1.00 93.56 89 ASN A O 1
ATOM 666 N N . MET A 1 90 ? -27.045 14.350 -19.677 1.00 92.38 90 MET A N 1
ATOM 667 C CA . MET A 1 90 ? -25.959 15.221 -20.124 1.00 92.38 90 MET A CA 1
ATOM 668 C C . MET A 1 90 ? -25.636 14.986 -21.601 1.00 92.38 90 MET A C 1
ATOM 670 O O . MET A 1 90 ? -25.345 15.946 -22.316 1.00 92.38 90 MET A O 1
ATOM 674 N N . ILE A 1 91 ? -25.697 13.734 -22.068 1.00 96.75 91 ILE A N 1
ATOM 675 C CA . ILE A 1 91 ? -25.561 13.427 -23.497 1.00 96.75 91 ILE A CA 1
ATOM 676 C C . ILE A 1 91 ? -26.666 14.153 -24.265 1.00 96.75 91 ILE A C 1
ATOM 678 O O . ILE A 1 91 ? -26.350 14.906 -25.182 1.00 96.75 91 ILE A O 1
ATOM 682 N N . VAL A 1 92 ? -27.931 14.009 -23.854 1.00 97.06 92 VAL A N 1
ATOM 683 C CA . VAL A 1 92 ? -29.067 14.697 -24.491 1.00 97.06 92 VAL A CA 1
ATOM 684 C C . VAL A 1 92 ? -28.891 16.217 -24.452 1.00 97.06 92 VAL A C 1
ATOM 686 O O . VAL A 1 92 ? -28.950 16.851 -25.498 1.00 97.06 92 VAL A O 1
ATOM 689 N N . GLU A 1 93 ? -28.571 16.813 -23.299 1.00 94.56 93 GLU A N 1
ATOM 690 C CA . GLU A 1 93 ? -28.363 18.265 -23.178 1.00 94.56 93 GLU A CA 1
ATOM 691 C C . GLU A 1 93 ? -27.227 18.761 -24.092 1.00 94.56 93 GLU A C 1
ATOM 693 O O . GLU A 1 93 ? -27.318 19.827 -24.708 1.00 94.56 93 GLU A O 1
ATOM 698 N N . ARG A 1 94 ? -26.145 17.982 -24.227 1.00 95.81 94 ARG A N 1
ATOM 699 C CA . ARG A 1 94 ? -25.034 18.313 -25.129 1.00 95.81 94 ARG A CA 1
ATOM 700 C C . ARG A 1 94 ? -25.397 18.146 -26.595 1.00 95.81 94 ARG A C 1
ATOM 702 O O . ARG A 1 94 ? -24.965 18.975 -27.397 1.00 95.81 94 ARG A O 1
ATOM 709 N N . LEU A 1 95 ? -26.175 17.128 -26.948 1.00 96.00 95 LEU A N 1
ATOM 710 C CA . LEU A 1 95 ? -26.698 16.955 -28.302 1.00 96.00 95 LEU A CA 1
ATOM 711 C C . LEU A 1 95 ? -27.674 18.085 -28.657 1.00 96.00 95 LEU A C 1
ATOM 713 O O . LEU A 1 95 ? -27.522 18.684 -29.720 1.00 96.00 95 LEU A O 1
ATOM 717 N N . ASP A 1 96 ? -28.558 18.479 -27.739 1.00 95.75 96 ASP A N 1
ATOM 718 C CA . ASP A 1 96 ? -29.460 19.627 -27.891 1.00 95.75 96 ASP A CA 1
ATOM 719 C C . ASP A 1 96 ? -28.675 20.926 -28.081 1.00 95.75 96 ASP A C 1
ATOM 721 O O . ASP A 1 96 ? -28.971 21.726 -28.974 1.00 95.75 96 ASP A O 1
ATOM 725 N N . TYR A 1 97 ? -27.618 21.131 -27.290 1.00 94.81 97 TYR A N 1
ATOM 726 C CA . TYR A 1 97 ? -26.727 22.271 -27.466 1.00 94.81 97 TYR A CA 1
ATOM 727 C C . TYR A 1 97 ? -26.059 22.251 -28.846 1.00 94.81 97 TYR A C 1
ATOM 729 O O . TYR A 1 97 ? -26.124 23.256 -29.560 1.00 94.81 97 TYR A O 1
ATOM 737 N N . TYR A 1 98 ? -25.459 21.126 -29.253 1.00 95.06 98 TYR A N 1
ATOM 738 C CA . TYR A 1 98 ? -24.827 20.996 -30.566 1.00 95.06 98 TYR A CA 1
ATOM 739 C C . TYR A 1 98 ? -25.822 21.194 -31.708 1.00 95.06 98 TYR A C 1
ATOM 741 O O . TYR A 1 98 ? -25.464 21.822 -32.705 1.00 95.06 98 TYR A O 1
ATOM 749 N N . GLN A 1 99 ? -27.070 20.758 -31.553 1.00 95.19 99 GLN A N 1
ATOM 750 C CA . GLN A 1 99 ? -28.132 21.048 -32.507 1.00 95.19 99 GLN A CA 1
ATOM 751 C C . GLN A 1 99 ? -28.466 22.546 -32.531 1.00 95.19 99 GLN A C 1
ATOM 753 O O . GLN A 1 99 ? -28.540 23.145 -33.604 1.00 95.19 99 GLN A O 1
ATOM 758 N N . SER A 1 100 ? -28.600 23.186 -31.364 1.00 94.94 100 SER A N 1
ATOM 759 C CA . SER A 1 100 ? -28.964 24.606 -31.246 1.00 94.94 100 SER A CA 1
ATOM 760 C C . SER A 1 100 ? -27.949 25.547 -31.903 1.00 94.94 100 SER A C 1
ATOM 762 O O . SER A 1 100 ? -28.322 26.605 -32.414 1.00 94.94 100 SER A O 1
ATOM 764 N N . ILE A 1 101 ? -26.674 25.145 -31.939 1.00 92.94 101 ILE A N 1
ATOM 765 C CA . ILE A 1 101 ? -25.600 25.880 -32.619 1.00 92.94 101 ILE A CA 1
ATOM 766 C C . ILE A 1 101 ? -25.313 25.351 -34.035 1.00 92.94 101 ILE A C 1
ATOM 768 O O . ILE A 1 101 ? -24.367 25.806 -34.677 1.00 92.94 101 ILE A O 1
ATOM 772 N N . GLY A 1 102 ? -26.108 24.395 -34.527 1.00 90.88 102 GLY A N 1
ATOM 773 C CA . GLY A 1 102 ? -26.034 23.864 -35.889 1.00 90.88 102 GLY A CA 1
ATOM 774 C C . GLY A 1 102 ? -24.849 22.936 -36.166 1.00 90.88 102 GLY A C 1
ATOM 775 O O . GLY A 1 102 ? -24.461 22.784 -37.320 1.00 90.88 102 GLY A O 1
ATOM 776 N N . THR A 1 103 ? -24.249 22.344 -35.132 1.00 86.62 103 THR A N 1
ATOM 777 C CA . THR A 1 103 ? -23.169 21.350 -35.275 1.00 86.62 103 THR A CA 1
ATOM 778 C C . THR A 1 103 ? -23.699 19.990 -35.728 1.00 86.62 103 THR A C 1
ATOM 780 O O . THR A 1 103 ? -23.013 19.321 -36.489 1.00 86.62 103 THR A O 1
ATOM 783 N N . ILE A 1 104 ? -24.906 19.609 -35.303 1.00 92.25 104 ILE A N 1
ATOM 784 C CA . ILE A 1 104 ? -25.622 18.421 -35.789 1.00 92.25 104 ILE A CA 1
ATOM 785 C C . ILE A 1 104 ? -27.046 18.807 -36.209 1.00 92.25 104 ILE A C 1
ATOM 787 O O . ILE A 1 104 ? -27.598 19.770 -35.674 1.00 92.25 104 ILE A O 1
ATOM 791 N N . PRO A 1 105 ? -27.659 18.101 -37.175 1.00 89.00 105 PRO A N 1
ATOM 792 C CA . PRO A 1 105 ? -28.982 18.467 -37.681 1.00 89.00 105 PRO A CA 1
ATOM 793 C C . PRO A 1 105 ? -30.120 18.062 -36.734 1.00 89.00 105 PRO A C 1
ATOM 795 O O . PRO A 1 105 ? -31.131 18.760 -36.648 1.00 89.00 105 PRO A O 1
ATOM 798 N N . ASN A 1 106 ? -29.950 16.950 -36.019 1.00 91.44 106 ASN A N 1
ATOM 799 C CA . ASN A 1 106 ? -30.948 16.356 -35.137 1.00 91.44 106 ASN A CA 1
ATOM 800 C C . ASN A 1 106 ? -30.333 16.069 -33.766 1.00 91.44 106 ASN A C 1
ATOM 802 O O . ASN A 1 106 ? -29.121 15.902 -33.659 1.00 91.44 106 ASN A O 1
ATOM 806 N N . THR A 1 107 ? -31.182 16.008 -32.748 1.00 93.50 107 THR A N 1
ATOM 807 C CA . THR A 1 107 ? -30.825 15.558 -31.399 1.00 93.50 107 THR A CA 1
ATOM 808 C C . THR A 1 107 ? -31.377 14.151 -31.149 1.00 93.50 107 THR A C 1
ATOM 810 O O . THR A 1 107 ? -32.166 13.657 -31.959 1.00 93.50 107 THR A O 1
ATOM 813 N N . ALA A 1 108 ? -30.964 13.522 -30.051 1.00 95.38 108 ALA A N 1
ATOM 814 C CA . ALA A 1 108 ? -31.473 12.230 -29.601 1.00 95.38 108 ALA A CA 1
ATOM 815 C C . ALA A 1 108 ? -32.292 12.401 -28.319 1.00 95.38 108 ALA A C 1
ATOM 817 O O . ALA A 1 108 ? -32.009 13.270 -27.492 1.00 95.38 108 ALA A O 1
ATOM 818 N N . THR A 1 109 ? -33.315 11.572 -28.150 1.00 96.88 109 THR A N 1
ATOM 819 C CA . THR A 1 109 ? -34.103 11.517 -26.918 1.00 96.88 109 THR A CA 1
ATOM 820 C C . THR A 1 109 ? -33.370 10.750 -25.822 1.00 96.88 109 THR A C 1
ATOM 822 O O . THR A 1 109 ? -32.427 10.002 -26.073 1.00 96.88 109 THR A O 1
ATOM 825 N N . LEU A 1 110 ? -33.833 10.913 -24.582 1.00 95.31 110 LEU A N 1
ATOM 826 C CA . LEU A 1 110 ? -33.268 10.196 -23.442 1.00 95.31 110 LEU A CA 1
ATOM 827 C C . LEU A 1 110 ? -33.390 8.674 -23.588 1.00 95.31 110 LEU A C 1
ATOM 829 O O . LEU A 1 110 ? -32.459 7.959 -23.230 1.00 95.31 110 LEU A O 1
ATOM 833 N N . ASP A 1 111 ? -34.505 8.196 -24.141 1.00 95.50 111 ASP A N 1
ATOM 834 C CA . ASP A 1 111 ? -34.736 6.767 -24.358 1.00 95.50 111 ASP A CA 1
ATOM 835 C C . ASP A 1 111 ? -33.776 6.210 -25.422 1.00 95.50 111 ASP A C 1
ATOM 837 O O . ASP A 1 111 ? -33.140 5.186 -25.193 1.00 95.50 111 ASP A O 1
ATOM 841 N N . GLU A 1 112 ? -33.582 6.926 -26.538 1.00 96.31 112 GLU A N 1
ATOM 842 C CA . GLU A 1 112 ? -32.630 6.529 -27.589 1.00 96.31 112 GLU A CA 1
ATOM 843 C C . GLU A 1 112 ? -31.191 6.483 -27.066 1.00 96.31 112 GLU A C 1
ATOM 845 O O . GLU A 1 112 ? -30.465 5.525 -27.325 1.00 96.31 112 GLU A O 1
ATOM 850 N N . VAL A 1 113 ? -30.783 7.483 -26.278 1.00 96.94 113 VAL A N 1
ATOM 851 C CA . VAL A 1 113 ? -29.470 7.462 -25.624 1.00 96.94 113 VAL A CA 1
ATOM 852 C C . VAL A 1 113 ? -29.372 6.284 -24.653 1.00 96.94 113 VAL A C 1
ATOM 854 O O . VAL A 1 113 ? -28.350 5.602 -24.640 1.00 96.94 113 VAL A O 1
ATOM 857 N N . GLY A 1 114 ? -30.423 5.991 -23.883 1.00 94.38 114 GLY A N 1
ATOM 858 C CA . GLY A 1 114 ? -30.471 4.821 -23.004 1.00 94.38 114 GLY A CA 1
ATOM 859 C C . GLY A 1 114 ? -30.248 3.506 -23.759 1.00 94.38 114 GLY A C 1
ATOM 860 O O . GLY A 1 114 ? -29.432 2.682 -23.338 1.00 94.38 114 GLY A O 1
ATOM 861 N N . ASP A 1 115 ? -30.889 3.337 -24.916 1.00 95.25 115 ASP A N 1
ATOM 862 C CA . ASP A 1 115 ? -30.708 2.162 -25.776 1.00 95.25 115 ASP A CA 1
ATOM 863 C C . ASP A 1 115 ? -29.276 2.067 -26.330 1.00 95.25 115 ASP A C 1
ATOM 865 O O . ASP A 1 115 ? -28.689 0.975 -26.385 1.00 95.25 115 ASP A O 1
ATOM 869 N N . TRP A 1 116 ? -28.661 3.206 -26.668 1.00 98.00 116 TRP A N 1
ATOM 870 C CA . TRP A 1 116 ? -27.256 3.244 -27.074 1.00 98.00 116 TRP A CA 1
ATOM 871 C C . TRP A 1 116 ? -26.326 2.820 -25.945 1.00 98.00 116 TRP A C 1
ATOM 873 O O . TRP A 1 116 ? -25.372 2.087 -26.190 1.00 98.00 116 TRP A O 1
ATOM 883 N N . GLN A 1 117 ? -26.600 3.227 -24.707 1.00 96.50 117 GLN A N 1
ATOM 884 C CA . GLN A 1 117 ? -25.787 2.853 -23.549 1.00 96.50 117 GLN A CA 1
ATOM 885 C C . GLN A 1 117 ? -25.897 1.371 -23.211 1.00 96.50 117 GLN A C 1
ATOM 887 O O . GLN A 1 117 ? -24.890 0.729 -22.891 1.00 96.50 117 GLN A O 1
ATOM 892 N N . VAL A 1 118 ? -27.099 0.802 -23.322 1.00 92.94 118 VAL A N 1
ATOM 893 C CA . VAL A 1 118 ? -27.302 -0.643 -23.167 1.00 92.94 118 VAL A CA 1
ATOM 894 C C . VAL A 1 118 ? -26.505 -1.396 -24.231 1.00 92.94 118 VAL A C 1
ATOM 896 O O . VAL A 1 118 ? -25.746 -2.309 -23.900 1.00 92.94 118 VAL A O 1
ATOM 899 N N . SER A 1 119 ? -26.602 -0.971 -25.490 1.00 93.44 119 SER A N 1
ATOM 900 C CA . SER A 1 119 ? -25.874 -1.583 -26.606 1.00 93.44 119 SER A CA 1
ATOM 901 C C . SER A 1 119 ? -24.356 -1.430 -26.461 1.00 93.44 119 SER A C 1
ATOM 903 O O . SER A 1 119 ? -23.617 -2.398 -26.629 1.00 93.44 119 SER A O 1
ATOM 905 N N . ALA A 1 120 ? -23.884 -0.252 -26.046 1.00 92.50 120 ALA A N 1
ATOM 906 C CA . ALA A 1 120 ? -22.482 0.009 -25.738 1.00 92.50 120 ALA A CA 1
ATOM 907 C C . ALA A 1 120 ? -21.974 -0.901 -24.612 1.00 92.50 120 ALA A C 1
ATOM 909 O O . ALA A 1 120 ? -20.898 -1.477 -24.725 1.00 92.50 120 ALA A O 1
ATOM 910 N N . THR A 1 121 ? -22.767 -1.112 -23.558 1.00 87.88 121 THR A N 1
ATOM 911 C CA . THR A 1 121 ? -22.418 -2.041 -22.471 1.00 87.88 121 THR A CA 1
ATOM 912 C C . THR A 1 121 ? -22.235 -3.470 -22.983 1.00 87.88 121 THR A C 1
ATOM 914 O O . THR A 1 121 ? -21.317 -4.171 -22.551 1.00 87.88 121 THR A O 1
ATOM 917 N N . VAL A 1 122 ? -23.096 -3.918 -23.903 1.00 87.81 122 VAL A N 1
ATOM 918 C CA . VAL A 1 122 ? -23.000 -5.254 -24.509 1.00 87.81 122 VAL A CA 1
ATOM 919 C C . VAL A 1 122 ? -21.749 -5.364 -25.382 1.00 87.81 122 VAL A C 1
ATOM 921 O O . VAL A 1 122 ? -20.942 -6.263 -25.159 1.00 87.81 122 VAL A O 1
ATOM 924 N N . LEU A 1 123 ? -21.528 -4.418 -26.295 1.00 84.62 123 LEU A N 1
ATOM 925 C CA . LEU A 1 123 ? -20.369 -4.419 -27.197 1.00 84.62 123 LEU A CA 1
ATOM 926 C C . LEU A 1 123 ? -19.038 -4.238 -26.453 1.00 84.62 123 LEU A C 1
ATOM 928 O O . LEU A 1 123 ? -18.035 -4.852 -26.819 1.00 84.62 123 LEU A O 1
ATOM 932 N N . GLN A 1 124 ? -19.021 -3.449 -25.373 1.00 81.75 124 GLN A N 1
ATOM 933 C CA . GLN A 1 124 ? -17.869 -3.326 -24.479 1.00 81.75 124 GLN A CA 1
ATOM 934 C C . GLN A 1 124 ? -17.515 -4.684 -23.873 1.00 81.75 124 GLN A C 1
ATOM 936 O O . GLN A 1 124 ? -16.353 -5.076 -23.899 1.00 81.75 124 GLN A O 1
ATOM 941 N N . ARG A 1 125 ? -18.511 -5.429 -23.376 1.00 74.44 125 ARG A N 1
ATOM 942 C CA . ARG A 1 125 ? -18.292 -6.775 -22.827 1.00 74.44 125 ARG A CA 1
ATOM 943 C C . ARG A 1 125 ? -17.818 -7.751 -23.894 1.00 74.44 125 ARG A C 1
ATOM 945 O O . ARG A 1 125 ? -16.905 -8.524 -23.631 1.00 74.44 125 ARG A O 1
ATOM 952 N N . GLU A 1 126 ? -18.403 -7.713 -25.088 1.00 74.81 126 GLU A N 1
ATOM 953 C CA . GLU A 1 126 ? -17.968 -8.556 -26.205 1.00 74.81 126 GLU A CA 1
ATOM 954 C C . GLU A 1 126 ? -16.511 -8.267 -26.594 1.00 74.81 126 GLU A C 1
ATOM 956 O O . GLU A 1 126 ? -15.747 -9.206 -26.797 1.00 74.81 126 GLU A O 1
ATOM 961 N N . ARG A 1 127 ? -16.070 -7.002 -26.592 1.00 64.81 127 ARG A N 1
ATOM 962 C CA . ARG A 1 127 ? -14.659 -6.646 -26.824 1.00 64.81 127 ARG A CA 1
ATOM 963 C C . ARG A 1 127 ? -13.730 -7.026 -25.673 1.00 64.81 127 ARG A C 1
ATOM 965 O O . ARG A 1 127 ? -12.647 -7.538 -25.928 1.00 64.81 127 ARG A O 1
ATOM 972 N N . GLU A 1 128 ? -14.146 -6.840 -24.423 1.00 61.84 128 GLU A N 1
ATOM 973 C CA . GLU A 1 128 ? -13.375 -7.264 -23.242 1.00 61.84 128 GLU A CA 1
ATOM 974 C C . GLU A 1 128 ? -13.196 -8.792 -23.174 1.00 61.84 128 GLU A C 1
ATOM 976 O O . GLU A 1 128 ? -12.230 -9.277 -22.589 1.00 61.84 128 GLU A O 1
ATOM 981 N N . ILE A 1 129 ? -14.093 -9.560 -23.800 1.00 57.28 129 ILE A N 1
ATOM 982 C CA . ILE A 1 129 ? -13.951 -11.014 -23.957 1.00 57.28 129 ILE A CA 1
ATOM 983 C C . ILE A 1 129 ? -12.884 -11.375 -25.016 1.00 57.28 129 ILE A C 1
ATOM 985 O O . ILE A 1 129 ? -12.313 -12.464 -24.940 1.00 57.28 129 ILE A O 1
ATOM 989 N N . PHE A 1 130 ? -12.575 -10.485 -25.970 1.00 46.50 130 PHE A N 1
ATOM 990 C CA . PHE A 1 130 ? -11.684 -10.767 -27.107 1.00 46.50 130 PHE A CA 1
ATOM 991 C C . PHE A 1 130 ? -10.363 -9.946 -27.159 1.00 46.50 130 PHE A C 1
ATOM 993 O O . PHE A 1 130 ? -9.490 -10.314 -27.944 1.00 46.50 130 PHE A O 1
ATOM 1000 N N . GLU A 1 131 ? -10.131 -8.933 -26.305 1.00 53.25 131 GLU A N 1
ATOM 1001 C CA . GLU A 1 131 ? -8.861 -8.165 -26.200 1.00 53.25 131 GLU A CA 1
ATOM 1002 C C . GLU A 1 131 ? -8.343 -8.064 -24.735 1.00 53.25 131 GLU A C 1
ATOM 1004 O O . GLU A 1 131 ? -9.139 -7.851 -23.821 1.00 53.25 131 GLU A O 1
ATOM 1009 N N . PRO A 1 132 ? -7.027 -8.231 -24.451 1.00 47.66 132 PRO A N 1
ATOM 1010 C CA . PRO A 1 132 ? -6.523 -8.521 -23.100 1.00 47.66 132 PRO A CA 1
ATOM 1011 C C . PRO A 1 132 ? -6.647 -7.344 -22.113 1.00 47.66 132 PRO A C 1
ATOM 1013 O O . PRO A 1 132 ? -6.247 -6.216 -22.397 1.00 47.66 132 PRO A O 1
ATOM 1016 N N . ALA A 1 133 ? -7.172 -7.642 -20.921 1.00 53.50 133 ALA A N 1
ATOM 1017 C CA . ALA A 1 133 ? -7.567 -6.690 -19.883 1.00 53.50 133 ALA A CA 1
ATOM 1018 C C . ALA A 1 133 ? -6.404 -5.913 -19.226 1.00 53.50 133 ALA A C 1
ATOM 1020 O O . ALA A 1 133 ? -5.355 -6.474 -18.905 1.00 53.50 133 ALA A O 1
ATOM 1021 N N . LEU A 1 134 ? -6.641 -4.627 -18.926 1.00 62.47 134 LEU A N 1
ATOM 1022 C CA . LEU A 1 134 ? -5.840 -3.852 -17.969 1.00 62.47 134 LEU A CA 1
ATOM 1023 C C . LEU A 1 134 ? -5.853 -4.547 -16.597 1.00 62.47 134 LEU A C 1
ATOM 1025 O O . LEU A 1 134 ? -6.903 -4.999 -16.132 1.00 62.47 134 LEU A O 1
ATOM 1029 N N . LEU A 1 135 ? -4.689 -4.622 -15.946 1.00 74.12 135 LEU A N 1
ATOM 1030 C CA . LEU A 1 135 ? -4.550 -5.272 -14.642 1.00 74.12 135 LEU A CA 1
ATOM 1031 C C . LEU A 1 135 ? -5.452 -4.612 -13.586 1.00 74.12 135 LEU A C 1
ATOM 1033 O O . LEU A 1 135 ? -5.607 -3.388 -13.597 1.00 74.12 135 LEU A O 1
ATOM 1037 N N . PRO A 1 136 ? -6.017 -5.384 -12.634 1.00 84.25 136 PRO A N 1
ATOM 1038 C CA . PRO A 1 136 ? -6.714 -4.802 -11.493 1.00 84.25 136 PRO A CA 1
ATOM 1039 C C . PRO A 1 136 ? -5.815 -3.802 -10.760 1.00 84.25 136 PRO A C 1
ATOM 1041 O O . PRO A 1 136 ? -4.617 -4.035 -10.602 1.00 84.25 136 PRO A O 1
ATOM 1044 N N . PHE A 1 137 ? -6.392 -2.706 -10.278 1.00 82.38 137 PHE A N 1
ATOM 1045 C CA . PHE A 1 137 ? -5.640 -1.588 -9.708 1.00 82.38 137 PHE A CA 1
ATOM 1046 C C . PHE A 1 137 ? -4.660 -2.008 -8.599 1.00 82.38 137 PHE A C 1
ATOM 1048 O O . PHE A 1 137 ? -3.501 -1.600 -8.576 1.00 82.38 137 PHE A O 1
ATOM 1055 N N . GLU A 1 138 ? -5.102 -2.862 -7.680 1.00 84.88 138 GLU A N 1
ATOM 1056 C CA . GLU A 1 138 ? -4.292 -3.371 -6.575 1.00 84.88 138 GLU A CA 1
ATOM 1057 C C . GLU A 1 138 ? -3.178 -4.330 -7.008 1.00 84.88 138 GLU A C 1
ATOM 1059 O O . GLU A 1 138 ? -2.281 -4.594 -6.213 1.00 84.88 138 GLU A O 1
ATOM 1064 N N . VAL A 1 139 ? -3.235 -4.850 -8.236 1.00 88.19 139 VAL A N 1
ATOM 1065 C CA . VAL A 1 139 ? -2.187 -5.672 -8.859 1.00 88.19 139 VAL A CA 1
ATOM 1066 C C . VAL A 1 139 ? -1.162 -4.766 -9.535 1.00 88.19 139 VAL A C 1
ATOM 1068 O O . VAL A 1 139 ? 0.038 -4.963 -9.361 1.00 88.19 139 VAL A O 1
ATOM 1071 N N . ASP A 1 140 ? -1.623 -3.720 -10.220 1.00 88.06 140 ASP A N 1
ATOM 1072 C CA . ASP A 1 140 ? -0.758 -2.721 -10.852 1.00 88.06 140 ASP A CA 1
ATOM 1073 C C . ASP A 1 140 ? 0.141 -1.999 -9.827 1.00 88.06 140 ASP A C 1
ATOM 1075 O O . ASP A 1 140 ? 1.362 -1.940 -9.983 1.00 88.06 140 ASP A O 1
ATOM 1079 N N . VAL A 1 141 ? -0.428 -1.565 -8.692 1.00 90.19 141 VAL A N 1
ATOM 1080 C CA . VAL A 1 141 ? 0.347 -0.923 -7.609 1.00 90.19 141 VAL A CA 1
ATOM 1081 C C . VAL A 1 141 ? 1.461 -1.832 -7.075 1.00 90.19 141 VAL A C 1
ATOM 1083 O O . VAL A 1 141 ? 2.527 -1.337 -6.703 1.00 90.19 141 VAL A O 1
ATOM 1086 N N . VAL A 1 142 ? 1.247 -3.152 -7.026 1.00 91.19 142 VAL A N 1
ATOM 1087 C CA . VAL A 1 142 ? 2.268 -4.111 -6.567 1.00 91.19 142 VAL A CA 1
ATOM 1088 C C . VAL A 1 142 ? 3.465 -4.073 -7.506 1.00 91.19 142 VAL A C 1
ATOM 1090 O O . VAL A 1 142 ? 4.597 -3.926 -7.042 1.00 91.19 142 VAL A O 1
ATOM 1093 N N . TRP A 1 143 ? 3.203 -4.168 -8.812 1.00 86.69 143 TRP A N 1
ATOM 1094 C CA . TRP A 1 143 ? 4.239 -4.165 -9.838 1.00 86.69 143 TRP A CA 1
ATOM 1095 C C . TRP A 1 143 ? 5.048 -2.867 -9.805 1.00 86.69 143 TRP A C 1
ATOM 1097 O O . TRP A 1 143 ? 6.281 -2.894 -9.735 1.00 86.69 143 TRP A O 1
ATOM 1107 N N . GLU A 1 144 ? 4.374 -1.716 -9.774 1.00 88.31 144 GLU A N 1
ATOM 1108 C CA . GLU A 1 144 ? 5.052 -0.419 -9.744 1.00 88.31 144 GLU A CA 1
ATOM 1109 C C . GLU A 1 144 ? 5.859 -0.197 -8.460 1.00 88.31 144 GLU A C 1
ATOM 1111 O O . GLU A 1 144 ? 6.980 0.317 -8.505 1.00 88.31 144 GLU A O 1
ATOM 1116 N N . THR A 1 145 ? 5.319 -0.598 -7.306 1.00 90.44 145 THR A N 1
ATOM 1117 C CA . THR A 1 145 ? 5.991 -0.399 -6.014 1.00 90.44 145 THR A CA 1
ATOM 1118 C C . THR A 1 145 ? 7.234 -1.281 -5.906 1.00 90.44 145 THR A C 1
ATOM 1120 O O . THR A 1 145 ? 8.302 -0.781 -5.545 1.00 90.44 145 THR A O 1
ATOM 1123 N N . MET A 1 146 ? 7.130 -2.563 -6.279 1.00 88.38 146 MET A N 1
ATOM 1124 C CA . MET A 1 146 ? 8.251 -3.511 -6.261 1.00 88.38 146 MET A CA 1
ATOM 1125 C C . MET A 1 146 ? 9.394 -3.032 -7.163 1.00 88.38 146 MET A C 1
ATOM 1127 O O . MET A 1 146 ? 10.557 -2.995 -6.753 1.00 88.38 146 MET A O 1
ATOM 1131 N N . THR A 1 147 ? 9.057 -2.609 -8.384 1.00 85.12 147 THR A N 1
ATOM 1132 C CA . THR A 1 147 ? 10.043 -2.240 -9.408 1.00 85.12 147 THR A CA 1
ATOM 1133 C C . THR A 1 147 ? 10.612 -0.839 -9.231 1.00 85.12 147 THR A C 1
ATOM 1135 O O . THR A 1 147 ? 11.698 -0.568 -9.748 1.00 85.12 147 THR A O 1
ATOM 1138 N N . CYS A 1 148 ? 9.953 0.040 -8.464 1.00 85.19 148 CYS A N 1
ATOM 1139 C CA . CYS A 1 148 ? 10.338 1.445 -8.314 1.00 85.19 148 CYS A CA 1
ATOM 1140 C C . CYS A 1 148 ? 11.836 1.612 -8.029 1.00 85.19 148 CYS A C 1
ATOM 1142 O O . CYS A 1 148 ? 12.502 2.407 -8.691 1.00 85.19 148 CYS A O 1
ATOM 1144 N N . ARG A 1 149 ? 12.411 0.819 -7.115 1.00 72.25 149 ARG A N 1
ATOM 1145 C CA . ARG A 1 149 ? 13.838 0.926 -6.772 1.00 72.25 149 ARG A CA 1
ATOM 1146 C C . ARG A 1 149 ? 14.776 0.437 -7.881 1.00 72.25 149 ARG A C 1
ATOM 1148 O O . ARG A 1 149 ? 15.808 1.066 -8.111 1.00 72.25 149 ARG A O 1
ATOM 1155 N N . GLY A 1 150 ? 14.425 -0.649 -8.570 1.00 62.97 150 GLY A N 1
ATOM 1156 C CA . GLY A 1 150 ? 15.166 -1.126 -9.742 1.00 62.97 150 GLY A CA 1
ATOM 1157 C C . GLY A 1 150 ? 15.160 -0.081 -10.859 1.00 62.97 150 GLY A C 1
ATOM 1158 O O . GLY A 1 150 ? 16.209 0.240 -11.417 1.00 62.97 150 GLY A O 1
ATOM 1159 N N . ILE A 1 151 ? 14.006 0.551 -11.085 1.00 59.16 151 ILE A N 1
ATOM 1160 C CA . ILE A 1 151 ? 13.845 1.642 -12.049 1.00 59.16 151 ILE A CA 1
ATOM 1161 C C . ILE A 1 151 ? 14.773 2.821 -11.713 1.00 59.16 151 ILE A C 1
ATOM 1163 O O . ILE A 1 151 ? 15.486 3.301 -12.596 1.00 59.16 151 ILE A O 1
ATOM 1167 N N . ARG A 1 152 ? 14.877 3.223 -10.434 1.00 65.62 152 ARG A N 1
ATOM 1168 C CA . ARG A 1 152 ? 15.767 4.331 -10.015 1.00 65.62 152 ARG A CA 1
ATOM 1169 C C . ARG A 1 152 ? 17.253 4.074 -10.267 1.00 65.62 152 ARG A C 1
ATOM 1171 O O . ARG A 1 152 ? 18.015 5.025 -10.446 1.00 65.62 152 ARG A O 1
ATOM 1178 N N . ASN A 1 153 ? 17.685 2.815 -10.228 1.00 60.66 153 ASN A N 1
ATOM 1179 C CA . ASN A 1 153 ? 19.091 2.459 -10.421 1.00 60.66 153 ASN A CA 1
ATOM 1180 C C . ASN A 1 153 ? 19.497 2.441 -11.895 1.00 60.66 153 ASN A C 1
ATOM 1182 O O . ASN A 1 153 ? 20.615 2.846 -12.206 1.00 60.66 153 ASN A O 1
ATOM 1186 N N . TYR A 1 154 ? 18.600 1.993 -12.774 1.00 56.03 154 TYR A N 1
ATOM 1187 C CA . TYR A 1 154 ? 18.930 1.719 -14.173 1.00 56.03 154 TYR A CA 1
ATOM 1188 C C . TYR A 1 154 ? 18.398 2.757 -15.163 1.00 56.03 154 TYR A C 1
ATOM 1190 O O . TYR A 1 154 ? 19.062 3.018 -16.162 1.00 56.03 154 TYR A O 1
ATOM 1198 N N . TYR A 1 155 ? 17.232 3.351 -14.901 1.00 47.03 155 TYR A N 1
ATOM 1199 C CA . TYR A 1 155 ? 16.521 4.170 -15.890 1.00 47.03 155 TYR A CA 1
ATOM 1200 C C . TYR A 1 155 ? 16.436 5.653 -15.525 1.00 47.03 155 TYR A C 1
ATOM 1202 O O . TYR A 1 155 ? 16.207 6.478 -16.406 1.00 47.03 155 TYR A O 1
ATOM 1210 N N . GLU A 1 156 ? 16.637 6.013 -14.258 1.00 62.12 156 GLU A N 1
ATOM 1211 C CA . GLU A 1 156 ? 16.511 7.400 -13.806 1.00 62.12 156 GLU A CA 1
ATOM 1212 C C . GLU A 1 156 ? 17.836 8.070 -13.443 1.00 62.12 156 GLU A C 1
ATOM 1214 O O . GLU A 1 156 ? 18.856 7.420 -13.198 1.00 62.12 156 GLU A O 1
ATOM 1219 N N . ALA A 1 157 ? 17.799 9.405 -13.417 1.00 68.12 157 ALA A N 1
ATOM 1220 C CA . ALA A 1 157 ? 18.973 10.250 -13.294 1.00 68.12 157 ALA A CA 1
ATOM 1221 C C . ALA A 1 157 ? 19.757 10.007 -11.984 1.00 68.12 157 ALA A C 1
ATOM 1223 O O . ALA A 1 157 ? 19.165 9.718 -10.934 1.00 68.12 157 ALA A O 1
ATOM 1224 N N . PRO A 1 158 ? 21.101 10.134 -12.011 1.00 70.94 158 PRO A N 1
ATOM 1225 C CA . PRO A 1 158 ? 21.939 9.863 -10.850 1.00 70.94 158 PRO A CA 1
ATOM 1226 C C . PRO A 1 158 ? 21.656 10.701 -9.597 1.00 70.94 158 PRO A C 1
ATOM 1228 O O . PRO A 1 158 ? 22.029 10.284 -8.501 1.00 70.94 158 PRO A O 1
ATOM 1231 N N . ASP A 1 159 ? 21.013 11.853 -9.763 1.00 79.69 159 ASP A N 1
ATOM 1232 C CA . ASP A 1 159 ? 20.693 12.870 -8.759 1.00 79.69 159 ASP A CA 1
ATOM 1233 C C . ASP A 1 159 ? 19.263 12.766 -8.198 1.00 79.69 159 ASP A C 1
ATOM 1235 O O . ASP A 1 159 ? 18.841 13.612 -7.407 1.00 79.69 159 ASP A O 1
ATOM 1239 N N . HIS A 1 160 ? 18.513 11.718 -8.557 1.00 86.69 160 HIS A N 1
ATOM 1240 C CA . HIS A 1 160 ? 17.156 11.515 -8.058 1.00 86.69 160 HIS A CA 1
ATOM 1241 C C . HIS A 1 160 ? 17.107 11.500 -6.515 1.00 86.69 160 HIS A C 1
ATOM 1243 O O . HIS A 1 160 ? 17.758 10.668 -5.878 1.00 86.69 160 HIS A O 1
ATOM 1249 N N . LYS A 1 161 ? 16.267 12.346 -5.895 1.00 87.50 161 LYS A N 1
ATOM 1250 C CA . LYS A 1 161 ? 16.255 12.584 -4.432 1.00 87.50 161 LYS A CA 1
ATOM 1251 C C . LYS A 1 161 ? 16.075 11.316 -3.582 1.00 87.50 161 LYS A C 1
ATOM 1253 O O . LYS A 1 161 ? 16.774 11.143 -2.589 1.00 87.50 161 LYS A O 1
ATOM 1258 N N . CYS A 1 162 ? 15.249 10.356 -4.018 1.00 84.38 162 CYS A N 1
ATOM 1259 C CA . CYS A 1 162 ? 15.103 9.048 -3.345 1.00 84.38 162 CYS A CA 1
ATOM 1260 C C . CYS A 1 162 ? 16.406 8.233 -3.203 1.00 84.38 162 CYS A C 1
ATOM 1262 O O . CYS A 1 162 ? 16.463 7.335 -2.360 1.00 84.38 162 CYS A O 1
ATOM 1264 N N . ARG A 1 163 ? 17.467 8.541 -3.967 1.00 85.25 163 ARG A N 1
ATOM 1265 C CA . ARG A 1 163 ? 18.791 7.918 -3.799 1.00 85.25 163 ARG A CA 1
ATOM 1266 C C . ARG A 1 163 ? 19.459 8.293 -2.480 1.00 85.25 163 ARG A C 1
ATOM 1268 O O . ARG A 1 163 ? 20.377 7.588 -2.073 1.00 85.25 163 ARG A O 1
ATOM 1275 N N . TRP A 1 164 ? 18.976 9.315 -1.770 1.00 86.69 164 TRP A N 1
ATOM 1276 C CA . TRP A 1 164 ? 19.462 9.657 -0.434 1.00 86.69 164 TRP A CA 1
ATOM 1277 C C . TRP A 1 164 ? 19.491 8.436 0.500 1.00 86.69 164 TRP A C 1
ATOM 1279 O O . TRP A 1 164 ? 20.470 8.232 1.211 1.00 86.69 164 TRP A O 1
ATOM 1289 N N . PHE A 1 165 ? 18.507 7.532 0.429 1.00 85.94 165 PHE A N 1
ATOM 1290 C CA . PHE A 1 165 ? 18.492 6.326 1.270 1.00 85.94 165 PHE A CA 1
ATOM 1291 C C . PHE A 1 165 ? 19.570 5.278 0.915 1.00 85.94 165 PHE A C 1
ATOM 1293 O O . PHE A 1 165 ? 19.754 4.310 1.655 1.00 85.94 165 PHE A O 1
ATOM 1300 N N . HIS A 1 166 ? 20.297 5.421 -0.199 1.00 84.50 166 HIS A N 1
ATOM 1301 C CA . HIS A 1 166 ? 21.316 4.450 -0.622 1.00 84.50 166 HIS A CA 1
ATOM 1302 C C . HIS A 1 166 ? 22.581 4.511 0.231 1.00 84.50 166 HIS A C 1
ATOM 1304 O O . HIS A 1 166 ? 23.288 3.511 0.327 1.00 84.50 166 HIS A O 1
ATOM 1310 N N . GLN A 1 167 ? 22.825 5.634 0.906 1.00 85.88 167 GLN A N 1
ATOM 1311 C CA . GLN A 1 167 ? 23.986 5.808 1.780 1.00 85.88 167 GLN A CA 1
ATOM 1312 C C . GLN A 1 167 ? 23.989 4.871 2.999 1.00 85.88 167 GLN A C 1
ATOM 1314 O O . GLN A 1 167 ? 25.021 4.690 3.634 1.00 85.88 167 GLN A O 1
ATOM 1319 N N . PHE A 1 168 ? 22.840 4.281 3.343 1.00 86.81 168 PHE A N 1
ATOM 1320 C CA . PHE A 1 168 ? 22.700 3.448 4.538 1.00 86.81 168 PHE A CA 1
ATOM 1321 C C . PHE A 1 168 ? 22.938 1.959 4.295 1.00 86.81 168 PHE A C 1
ATOM 1323 O O . PHE A 1 168 ? 23.129 1.222 5.255 1.00 86.81 168 PHE A O 1
ATOM 1330 N N . GLY A 1 169 ? 22.872 1.513 3.041 1.00 86.50 169 GLY A N 1
ATOM 1331 C CA . GLY A 1 169 ? 23.003 0.109 2.660 1.00 86.50 169 GLY A CA 1
ATOM 1332 C C . GLY A 1 169 ? 24.190 -0.128 1.724 1.00 86.50 169 GLY A C 1
ATOM 1333 O O . GLY A 1 169 ? 24.981 0.785 1.492 1.00 86.50 169 GLY A O 1
ATOM 1334 N N . PRO A 1 170 ? 24.301 -1.331 1.136 1.00 91.31 170 PRO A N 1
ATOM 1335 C CA . PRO A 1 170 ? 23.329 -2.434 1.163 1.00 91.31 170 PRO A CA 1
ATOM 1336 C C . PRO A 1 170 ? 23.280 -3.178 2.514 1.00 91.31 170 PRO A C 1
ATOM 1338 O O . PRO A 1 170 ? 24.162 -3.009 3.348 1.00 91.31 170 PRO A O 1
ATOM 1341 N N . PHE A 1 171 ? 22.273 -4.021 2.750 1.00 92.62 171 PHE A N 1
ATOM 1342 C CA . PHE A 1 171 ? 22.109 -4.812 3.987 1.00 92.62 171 PHE A CA 1
ATOM 1343 C C . PHE A 1 171 ? 22.024 -6.299 3.672 1.00 92.62 171 PHE A C 1
ATOM 1345 O O . PHE A 1 171 ? 21.657 -6.633 2.551 1.00 92.62 171 PHE A O 1
ATOM 1352 N N . HIS A 1 172 ? 22.314 -7.174 4.637 1.00 95.06 172 HIS A N 1
ATOM 1353 C CA . HIS A 1 172 ? 22.094 -8.608 4.453 1.00 95.06 172 HIS A CA 1
ATOM 1354 C C . HIS A 1 172 ? 20.656 -8.870 4.001 1.00 95.06 172 HIS A C 1
ATOM 1356 O O . HIS A 1 172 ? 19.702 -8.280 4.528 1.00 95.06 172 HIS A O 1
ATOM 1362 N N . ALA A 1 173 ? 20.516 -9.755 3.024 1.00 93.12 173 ALA A N 1
ATOM 1363 C CA . ALA A 1 173 ? 19.233 -10.174 2.512 1.00 93.12 173 ALA A CA 1
ATOM 1364 C C . ALA A 1 173 ? 19.150 -11.695 2.441 1.00 93.12 173 ALA A C 1
ATOM 1366 O O . ALA A 1 173 ? 20.167 -12.372 2.297 1.00 93.12 173 ALA A O 1
ATOM 1367 N N . TYR A 1 174 ? 17.935 -12.210 2.555 1.00 90.81 174 TYR A N 1
ATOM 1368 C CA . TYR A 1 174 ? 17.649 -13.625 2.398 1.00 90.81 174 TYR A CA 1
ATOM 1369 C C . TYR A 1 174 ? 16.528 -13.840 1.393 1.00 90.81 174 TYR A C 1
ATOM 1371 O O . TYR A 1 174 ? 15.645 -12.992 1.267 1.00 90.81 174 TYR A O 1
ATOM 1379 N N . ASP A 1 175 ? 16.557 -14.983 0.729 1.00 86.56 175 ASP A N 1
ATOM 1380 C CA . ASP A 1 175 ? 15.450 -15.497 -0.065 1.00 86.56 175 ASP A CA 1
ATOM 1381 C C . ASP A 1 175 ? 14.802 -16.691 0.652 1.00 86.56 175 ASP A C 1
ATOM 1383 O O . ASP A 1 175 ? 15.416 -17.341 1.512 1.00 86.56 175 ASP A O 1
ATOM 1387 N N . VAL A 1 176 ? 13.537 -16.938 0.330 1.00 76.25 176 VAL A N 1
ATOM 1388 C CA . VAL A 1 176 ? 12.744 -18.068 0.808 1.00 76.25 176 VAL A CA 1
ATOM 1389 C C . VAL A 1 176 ? 11.887 -18.623 -0.317 1.00 76.25 176 VAL A C 1
ATOM 1391 O O . VAL A 1 176 ? 11.224 -17.884 -1.045 1.00 76.25 176 VAL A O 1
ATOM 1394 N N . GLU A 1 177 ? 11.798 -19.945 -0.377 1.00 67.25 177 GLU A N 1
ATOM 1395 C CA . GLU A 1 177 ? 10.835 -20.601 -1.253 1.00 67.25 177 GLU A CA 1
ATOM 1396 C C . GLU A 1 177 ? 9.400 -20.238 -0.831 1.00 67.25 177 GLU A C 1
ATOM 1398 O O . GLU A 1 177 ? 9.078 -20.103 0.360 1.00 67.25 177 GLU A O 1
ATOM 1403 N N . VAL A 1 178 ? 8.502 -20.070 -1.808 1.00 60.09 178 VAL A N 1
ATOM 1404 C CA . VAL A 1 178 ? 7.098 -19.674 -1.569 1.00 60.09 178 VAL A CA 1
ATOM 1405 C C . VAL A 1 178 ? 6.394 -20.674 -0.647 1.00 60.09 178 VAL A C 1
ATOM 1407 O O . VAL A 1 178 ? 5.525 -20.286 0.148 1.00 60.09 178 VAL A O 1
ATOM 1410 N N . GLU A 1 179 ? 6.768 -21.946 -0.751 1.00 60.25 179 GLU A N 1
ATOM 1411 C CA . GLU A 1 179 ? 6.302 -23.075 0.044 1.00 60.25 179 GLU A CA 1
ATOM 1412 C C . GLU A 1 179 ? 6.782 -22.993 1.499 1.00 60.25 179 GLU A C 1
ATOM 1414 O O . GLU A 1 179 ? 6.011 -23.309 2.403 1.00 60.25 179 GLU A O 1
ATOM 1419 N N . ASP A 1 180 ? 7.988 -22.481 1.760 1.00 59.59 180 ASP A N 1
ATOM 1420 C CA . ASP A 1 180 ? 8.518 -22.308 3.122 1.00 59.59 180 ASP A CA 1
ATOM 1421 C C . ASP A 1 180 ? 7.859 -21.119 3.851 1.00 59.59 180 ASP A C 1
ATOM 1423 O O . ASP A 1 180 ? 7.761 -21.106 5.082 1.00 59.59 180 ASP A O 1
ATOM 1427 N N . ILE A 1 181 ? 7.288 -20.158 3.108 1.00 57.00 181 ILE A N 1
ATOM 1428 C CA . ILE A 1 181 ? 6.369 -19.152 3.673 1.00 57.00 181 ILE A CA 1
ATOM 1429 C C . ILE A 1 181 ? 5.067 -19.821 4.176 1.00 57.00 181 ILE A C 1
ATOM 1431 O O . ILE A 1 181 ? 4.422 -19.294 5.083 1.00 57.00 181 ILE A O 1
ATOM 1435 N N . MET A 1 182 ? 4.660 -20.977 3.624 1.00 44.72 182 MET A N 1
ATOM 1436 C CA . MET A 1 182 ? 3.379 -21.638 3.944 1.00 44.72 182 MET A CA 1
ATOM 1437 C C . MET A 1 182 ? 3.389 -22.455 5.244 1.00 44.72 182 MET A C 1
ATOM 1439 O O . MET A 1 182 ? 2.314 -22.779 5.745 1.00 44.72 182 MET A O 1
ATOM 1443 N N . SER A 1 183 ? 4.552 -22.829 5.789 1.00 45.22 183 SER A N 1
ATOM 1444 C CA . SER A 1 183 ? 4.638 -23.960 6.728 1.00 45.22 183 SER A CA 1
ATOM 1445 C C . SER A 1 183 ? 4.909 -23.631 8.205 1.00 45.22 183 SER A C 1
ATOM 1447 O O . SER A 1 183 ? 5.164 -24.560 8.966 1.00 45.22 183 SER A O 1
ATOM 1449 N N . GLY A 1 184 ? 4.898 -22.368 8.654 1.00 43.62 184 GLY A N 1
ATOM 1450 C CA . GLY A 1 184 ? 5.532 -22.029 9.941 1.00 43.62 184 GLY A CA 1
ATOM 1451 C C . GLY A 1 184 ? 4.804 -21.095 10.910 1.00 43.62 184 GLY A C 1
ATOM 1452 O O . GLY A 1 184 ? 5.324 -20.016 11.213 1.00 43.62 184 GLY A O 1
ATOM 1453 N N . GLU A 1 185 ? 3.715 -21.547 11.542 1.00 44.19 185 GLU A N 1
ATOM 1454 C CA . GLU A 1 185 ? 3.491 -21.198 12.954 1.00 44.19 185 GLU A CA 1
ATOM 1455 C C . GLU A 1 185 ? 4.522 -21.981 13.783 1.00 44.19 185 GLU A C 1
ATOM 1457 O O . GLU A 1 185 ? 4.446 -23.197 13.882 1.00 44.19 185 GLU A O 1
ATOM 1462 N N . THR A 1 186 ? 5.503 -21.281 14.364 1.00 39.66 186 THR A N 1
ATOM 1463 C CA . THR A 1 186 ? 6.628 -21.815 15.173 1.00 39.66 186 THR A CA 1
ATOM 1464 C C . THR A 1 186 ? 7.687 -22.650 14.420 1.00 39.66 186 THR A C 1
ATOM 1466 O O . THR A 1 186 ? 7.387 -23.626 13.754 1.00 39.66 186 THR A O 1
ATOM 1469 N N . GLY A 1 187 ? 8.968 -22.266 14.539 1.00 43.56 187 GLY A N 1
ATOM 1470 C CA . GLY A 1 187 ? 10.109 -22.986 13.945 1.00 43.56 187 GLY A CA 1
ATOM 1471 C C . GLY A 1 187 ? 10.907 -22.162 12.932 1.00 43.56 187 GLY A C 1
ATOM 1472 O O . GLY A 1 187 ? 10.382 -21.222 12.336 1.00 43.56 187 GLY A O 1
ATOM 1473 N N . TYR A 1 188 ? 12.197 -22.466 12.818 1.00 49.84 188 TYR A N 1
ATOM 1474 C CA . TYR A 1 188 ? 13.177 -21.817 11.946 1.00 49.84 188 TYR A CA 1
ATOM 1475 C C . TYR A 1 188 ? 12.685 -21.729 10.493 1.00 49.84 188 TYR A C 1
ATOM 1477 O O . TYR A 1 188 ? 12.247 -22.726 9.924 1.00 49.84 188 TYR A O 1
ATOM 1485 N N . MET A 1 189 ? 12.764 -20.537 9.899 1.00 64.50 189 MET A N 1
ATOM 1486 C CA . MET A 1 189 ? 12.570 -20.356 8.459 1.00 64.50 189 MET A CA 1
ATOM 1487 C C . MET A 1 189 ? 13.848 -20.821 7.769 1.00 64.50 189 MET A C 1
ATOM 1489 O O . MET A 1 189 ? 14.932 -20.398 8.177 1.00 64.50 189 MET A O 1
ATOM 1493 N N . ARG A 1 190 ? 13.740 -21.701 6.768 1.00 69.38 190 ARG A N 1
ATOM 1494 C CA . ARG A 1 190 ? 14.892 -21.998 5.918 1.00 69.38 190 ARG A CA 1
ATOM 1495 C C . ARG A 1 190 ? 15.086 -20.814 4.996 1.00 69.38 190 ARG A C 1
ATOM 1497 O O . ARG A 1 190 ? 14.239 -20.553 4.155 1.00 69.38 190 ARG A O 1
ATOM 1504 N N . ALA A 1 191 ? 16.145 -20.065 5.246 1.00 82.69 191 ALA A N 1
ATOM 1505 C CA . ALA A 1 191 ? 16.458 -18.853 4.524 1.00 82.69 191 ALA A CA 1
ATOM 1506 C C . ALA A 1 191 ? 17.825 -19.025 3.874 1.00 82.69 191 ALA A C 1
ATOM 1508 O O . ALA A 1 191 ? 18.774 -19.472 4.527 1.00 82.69 191 ALA A O 1
ATOM 1509 N N . TYR A 1 192 ? 17.900 -18.681 2.596 1.00 88.81 192 TYR A N 1
ATOM 1510 C CA . TYR A 1 192 ? 19.130 -18.730 1.819 1.00 88.81 192 TYR A CA 1
ATOM 1511 C C . TYR A 1 192 ? 19.692 -17.323 1.698 1.00 88.81 192 TYR A C 1
ATOM 1513 O O . TYR A 1 192 ? 18.949 -16.368 1.461 1.00 88.81 192 TYR A O 1
ATOM 1521 N N . TYR A 1 193 ? 20.994 -17.168 1.902 1.00 93.12 193 TYR A N 1
ATOM 1522 C CA . TYR A 1 193 ? 21.624 -15.863 1.839 1.00 93.12 193 TYR A CA 1
ATOM 1523 C C . TYR A 1 193 ? 21.627 -15.325 0.405 1.00 93.12 193 TYR A C 1
ATOM 1525 O O . TYR A 1 193 ? 22.227 -15.896 -0.502 1.00 93.12 193 TYR A O 1
ATOM 1533 N N . ALA A 1 194 ? 20.989 -14.170 0.214 1.00 91.69 194 ALA A N 1
ATOM 1534 C CA . ALA A 1 194 ? 20.818 -13.520 -1.085 1.00 91.69 194 ALA A CA 1
ATOM 1535 C C . ALA A 1 194 ? 21.826 -12.375 -1.312 1.00 91.69 194 ALA A C 1
ATOM 1537 O O . ALA A 1 194 ? 21.625 -11.495 -2.163 1.00 91.69 194 ALA A O 1
ATOM 1538 N N . GLY A 1 195 ? 22.910 -12.353 -0.532 1.00 93.44 195 GLY A N 1
ATOM 1539 C CA . GLY A 1 195 ? 23.910 -11.295 -0.558 1.00 93.44 195 GLY A CA 1
ATOM 1540 C C . GLY A 1 195 ? 23.475 -10.035 0.190 1.00 93.44 195 GLY A C 1
ATOM 1541 O O . GLY A 1 195 ? 22.435 -9.971 0.849 1.00 93.44 195 GLY A O 1
ATOM 1542 N N . ARG A 1 196 ? 24.281 -8.974 0.070 1.00 92.62 196 ARG A N 1
ATOM 1543 C CA . ARG A 1 196 ? 23.888 -7.649 0.560 1.00 92.62 196 ARG A CA 1
ATOM 1544 C C . ARG A 1 196 ? 23.087 -6.914 -0.508 1.00 92.62 196 ARG A C 1
ATOM 1546 O O . ARG A 1 196 ? 23.611 -6.591 -1.574 1.00 92.62 196 ARG A O 1
ATOM 1553 N N . ARG A 1 197 ? 21.829 -6.593 -0.206 1.00 88.88 197 ARG A N 1
ATOM 1554 C CA . ARG A 1 197 ? 20.902 -5.914 -1.114 1.00 88.88 197 ARG A CA 1
ATOM 1555 C C . ARG A 1 197 ? 20.366 -4.618 -0.535 1.00 88.88 197 ARG A C 1
ATOM 1557 O O . ARG A 1 197 ? 20.279 -4.378 0.671 1.00 88.88 197 ARG A O 1
ATOM 1564 N N . TYR A 1 198 ? 19.987 -3.761 -1.459 1.00 86.56 198 TYR A N 1
ATOM 1565 C CA . TYR A 1 198 ? 19.1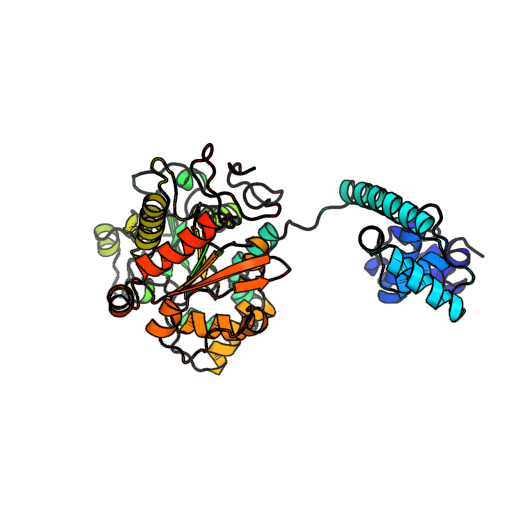85 -2.596 -1.183 1.00 86.56 198 TYR A CA 1
ATOM 1566 C C . TYR A 1 198 ? 17.718 -3.010 -1.043 1.00 86.56 198 TYR A C 1
ATOM 1568 O O . TYR A 1 198 ? 17.194 -3.715 -1.895 1.00 86.56 198 TYR A O 1
ATOM 1576 N N . GLN A 1 199 ? 17.064 -2.568 0.029 1.00 82.94 199 GLN A N 1
ATOM 1577 C CA . GLN A 1 199 ? 15.697 -2.986 0.345 1.00 82.94 199 GLN A CA 1
ATOM 1578 C C . GLN A 1 199 ? 14.674 -2.513 -0.685 1.00 82.94 199 GLN A C 1
ATOM 1580 O O . GLN A 1 199 ? 14.620 -1.324 -1.010 1.00 82.94 199 GLN A O 1
ATOM 1585 N N . ILE A 1 200 ? 13.841 -3.413 -1.185 1.00 84.62 200 ILE A N 1
ATOM 1586 C CA . ILE A 1 200 ? 12.756 -3.021 -2.083 1.00 84.62 200 ILE A CA 1
ATOM 1587 C C . ILE A 1 200 ? 11.681 -2.226 -1.320 1.00 84.62 200 ILE A C 1
ATOM 1589 O O . ILE A 1 200 ? 11.564 -2.400 -0.111 1.00 84.62 200 ILE A O 1
ATOM 1593 N N . PRO A 1 201 ? 10.921 -1.326 -1.963 1.00 88.38 201 PRO A N 1
ATOM 1594 C CA . PRO A 1 201 ? 9.926 -0.512 -1.263 1.00 88.38 201 PRO A CA 1
ATOM 1595 C C . PRO A 1 201 ? 8.848 -1.366 -0.571 1.00 88.38 201 PRO A C 1
ATOM 1597 O O . PRO A 1 201 ? 8.469 -2.424 -1.073 1.00 88.38 201 PRO A O 1
ATOM 1600 N N . GLU A 1 202 ? 8.344 -0.916 0.579 1.00 88.50 202 GLU A N 1
ATOM 1601 C CA . GLU A 1 202 ? 7.262 -1.594 1.297 1.00 88.50 202 GLU A CA 1
ATOM 1602 C C . GLU A 1 202 ? 5.905 -1.254 0.674 1.00 88.50 202 GLU A C 1
ATOM 1604 O O . GLU A 1 202 ? 5.603 -0.086 0.433 1.00 88.50 202 GLU A O 1
ATOM 1609 N N . LEU A 1 203 ? 5.078 -2.280 0.472 1.00 91.56 203 LEU A N 1
ATOM 1610 C CA . LEU A 1 203 ? 3.665 -2.165 0.110 1.00 91.56 203 LEU A CA 1
ATOM 1611 C C . LEU A 1 203 ? 2.798 -2.089 1.386 1.00 91.56 203 LEU A C 1
ATOM 1613 O O . LEU A 1 203 ? 3.274 -2.391 2.489 1.00 91.56 203 LEU A O 1
ATOM 1617 N N . LEU A 1 204 ? 1.516 -1.716 1.267 1.00 93.56 204 LEU A N 1
ATOM 1618 C CA . LEU A 1 204 ? 0.537 -1.835 2.355 1.00 93.56 204 LEU A CA 1
ATOM 1619 C C . LEU A 1 204 ? 0.629 -3.237 2.957 1.00 93.56 204 LEU A C 1
ATOM 1621 O O . LEU A 1 204 ? 0.636 -4.244 2.245 1.00 93.56 204 LEU A O 1
ATOM 1625 N N . SER A 1 205 ? 0.728 -3.309 4.275 1.00 92.44 205 SER A N 1
ATOM 1626 C CA . SER A 1 205 ? 0.851 -4.566 4.996 1.00 92.44 205 SER A CA 1
ATOM 1627 C C . SER A 1 205 ? -0.509 -4.979 5.550 1.00 92.44 205 SER A C 1
ATOM 1629 O O . SER A 1 205 ? -1.117 -4.238 6.320 1.00 92.44 205 SER A O 1
ATOM 1631 N N . GLY A 1 206 ? -0.983 -6.161 5.162 1.00 93.75 206 GLY A N 1
ATOM 1632 C CA . GLY A 1 206 ? -2.269 -6.720 5.568 1.00 93.75 206 GLY A CA 1
ATOM 1633 C C . GLY A 1 206 ? -3.333 -6.770 4.477 1.00 93.75 206 GLY A C 1
ATOM 1634 O O . GLY A 1 206 ? -3.100 -6.465 3.306 1.00 93.75 206 GLY A O 1
ATOM 1635 N N . CYS A 1 207 ? -4.534 -7.176 4.879 1.00 95.38 207 CYS A N 1
ATOM 1636 C CA . CYS A 1 207 ? -5.729 -7.188 4.059 1.00 95.38 207 CYS A CA 1
ATOM 1637 C C . CYS A 1 207 ? -5.984 -5.787 3.501 1.00 95.38 207 CYS A C 1
ATOM 1639 O O . CYS A 1 207 ? -6.105 -4.819 4.249 1.00 95.38 207 CYS A O 1
ATOM 1641 N N . ARG A 1 208 ? -6.114 -5.695 2.175 1.00 95.00 208 ARG A N 1
ATOM 1642 C CA . ARG A 1 208 ? -6.429 -4.439 1.488 1.00 95.00 208 ARG A CA 1
ATOM 1643 C C . ARG A 1 208 ? -7.773 -3.859 1.903 1.00 95.00 208 ARG A C 1
ATOM 1645 O O . ARG A 1 208 ? -7.947 -2.663 1.859 1.00 95.00 208 ARG A O 1
ATOM 1652 N N . LYS A 1 209 ? -8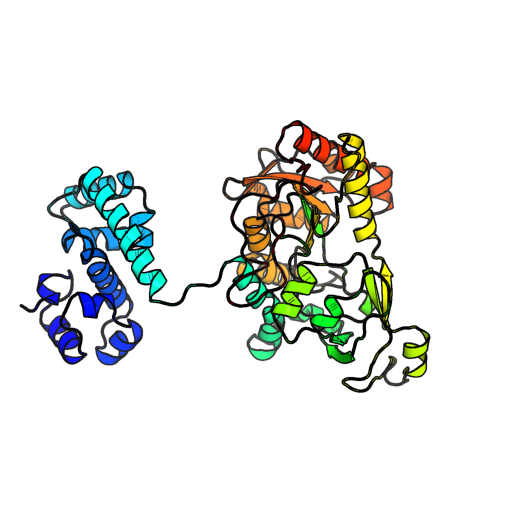.714 -4.695 2.333 1.00 96.44 209 LYS A N 1
ATOM 1653 C CA . LYS A 1 209 ? -10.045 -4.251 2.760 1.00 96.44 209 LYS A CA 1
ATOM 1654 C C . LYS A 1 209 ? -10.213 -4.266 4.280 1.00 96.44 209 LYS A C 1
ATOM 1656 O O . LYS A 1 209 ? -11.318 -4.438 4.788 1.00 96.44 209 LYS A O 1
ATOM 1661 N N . ALA A 1 210 ? -9.109 -4.175 5.025 1.00 97.50 210 ALA A N 1
ATOM 1662 C CA . ALA A 1 210 ? -9.173 -3.983 6.468 1.00 97.50 210 ALA A CA 1
ATOM 1663 C C . ALA A 1 210 ? -9.893 -2.657 6.776 1.00 97.50 210 ALA A C 1
ATOM 1665 O O . ALA A 1 210 ? -9.508 -1.626 6.222 1.00 97.50 210 ALA A O 1
ATOM 1666 N N . PRO A 1 211 ? -10.915 -2.650 7.650 1.00 98.06 211 PRO A N 1
ATOM 1667 C CA . PRO A 1 211 ? -11.665 -1.430 7.946 1.00 98.06 211 PRO A CA 1
ATOM 1668 C C . PRO A 1 211 ? -10.842 -0.423 8.754 1.00 98.06 211 PRO A C 1
ATOM 1670 O O . PRO A 1 211 ? -11.177 0.759 8.763 1.00 98.06 211 PRO A O 1
ATOM 1673 N N . ILE A 1 212 ? -9.768 -0.872 9.409 1.00 98.44 212 ILE A N 1
ATOM 1674 C CA . ILE A 1 212 ? -8.819 -0.014 10.107 1.00 98.44 212 ILE A CA 1
ATOM 1675 C C . ILE A 1 212 ? -7.508 -0.014 9.320 1.00 98.44 212 ILE A C 1
ATOM 1677 O O . ILE A 1 212 ? -6.927 -1.063 9.026 1.00 98.44 212 ILE A O 1
ATOM 1681 N N . MET A 1 213 ? -7.018 1.178 9.006 1.00 97.69 213 MET A N 1
ATOM 1682 C CA . MET A 1 213 ? -5.682 1.399 8.473 1.00 97.69 213 MET A CA 1
ATOM 1683 C C . MET A 1 213 ? -4.873 2.191 9.487 1.00 97.69 213 MET A C 1
ATOM 1685 O O . MET A 1 213 ? -5.362 3.130 10.104 1.00 97.69 213 MET A O 1
ATOM 1689 N N . SER A 1 214 ? -3.611 1.836 9.654 1.00 95.38 214 SER A N 1
ATOM 1690 C CA . SER A 1 214 ? -2.668 2.636 10.424 1.00 95.38 214 SER A CA 1
ATOM 1691 C C . SER A 1 214 ? -1.544 3.138 9.539 1.00 95.38 214 SER A C 1
ATOM 1693 O O . SER A 1 214 ? -1.101 2.443 8.625 1.00 95.38 214 SER A O 1
ATOM 1695 N N . VAL A 1 215 ? -1.081 4.352 9.806 1.00 93.00 215 VAL A N 1
ATOM 1696 C CA . VAL A 1 215 ? -0.036 4.999 9.021 1.00 93.00 215 VAL A CA 1
ATOM 1697 C C . VAL A 1 215 ? 1.042 5.511 9.957 1.00 93.00 215 VAL A C 1
ATOM 1699 O O . VAL A 1 215 ? 0.766 6.194 10.946 1.00 93.00 215 VAL A O 1
ATOM 1702 N N . GLY A 1 216 ? 2.281 5.168 9.635 1.00 87.31 216 GLY A N 1
ATOM 1703 C CA . GLY A 1 216 ? 3.465 5.664 10.319 1.00 87.31 216 GLY A CA 1
ATOM 1704 C C . GLY A 1 216 ? 4.502 6.206 9.341 1.00 87.31 216 GLY A C 1
ATOM 1705 O O . GLY A 1 216 ? 4.384 6.072 8.120 1.00 87.31 216 GLY A O 1
ATOM 1706 N N . LEU A 1 217 ? 5.556 6.802 9.896 1.00 75.69 217 LEU A N 1
ATOM 1707 C CA . LEU A 1 217 ? 6.836 6.863 9.196 1.00 75.69 217 LEU A CA 1
ATOM 1708 C C . LEU A 1 217 ? 7.473 5.477 9.246 1.00 75.69 217 LEU A C 1
ATOM 1710 O O . LEU A 1 217 ? 7.194 4.705 10.161 1.00 75.69 217 LEU A O 1
ATOM 1714 N N . ASN A 1 218 ? 8.340 5.179 8.281 1.00 66.88 218 ASN A N 1
ATOM 1715 C CA . ASN A 1 218 ? 8.952 3.868 8.118 1.00 66.88 218 ASN A CA 1
ATOM 1716 C C . ASN A 1 218 ? 10.345 3.757 8.775 1.00 66.88 218 ASN A C 1
ATOM 1718 O O . ASN A 1 218 ? 11.332 3.757 8.037 1.00 66.88 218 ASN A O 1
ATOM 1722 N N . PRO A 1 219 ? 10.533 3.591 10.102 1.00 58.94 219 PRO A N 1
ATOM 1723 C CA . PRO A 1 219 ? 11.862 3.349 10.663 1.00 58.94 219 PRO A CA 1
ATOM 1724 C C . PRO A 1 219 ? 12.311 1.884 10.473 1.00 58.94 219 PRO A C 1
ATOM 1726 O O . PRO A 1 219 ? 13.032 1.341 11.314 1.00 58.94 219 PRO A O 1
ATOM 1729 N N . ASN A 1 220 ? 11.889 1.190 9.404 1.00 61.59 220 ASN A N 1
ATOM 1730 C CA . ASN A 1 220 ? 12.120 -0.251 9.236 1.00 61.59 220 ASN A CA 1
ATOM 1731 C C . ASN A 1 220 ? 13.533 -0.636 8.784 1.00 61.59 220 ASN A C 1
ATOM 1733 O O . ASN A 1 220 ? 13.737 -1.784 8.402 1.00 61.59 220 ASN A O 1
ATOM 1737 N N . LEU A 1 221 ? 14.519 0.257 8.896 1.00 78.19 221 LEU A N 1
ATOM 1738 C CA . LEU A 1 221 ? 15.930 -0.039 8.628 1.00 78.19 221 LEU A CA 1
ATOM 1739 C C . LEU A 1 221 ? 16.756 -0.120 9.907 1.00 78.19 221 LEU A C 1
ATOM 1741 O O . LEU A 1 221 ? 17.726 0.613 10.107 1.00 78.19 221 LEU A O 1
ATOM 1745 N N . ARG A 1 222 ? 16.387 -1.055 10.785 1.00 81.88 222 ARG A N 1
ATOM 1746 C CA . ARG A 1 222 ? 17.150 -1.323 12.015 1.00 81.88 222 ARG A CA 1
ATOM 1747 C C . ARG A 1 222 ? 18.592 -1.738 11.733 1.00 81.88 222 ARG A C 1
ATOM 1749 O O . ARG A 1 222 ? 19.455 -1.450 12.551 1.00 81.88 222 ARG A O 1
ATOM 1756 N N . ALA A 1 223 ? 18.846 -2.305 10.554 1.00 87.88 223 ALA A N 1
ATOM 1757 C CA . ALA A 1 223 ? 20.176 -2.696 10.096 1.00 87.88 223 ALA A CA 1
ATOM 1758 C C . ALA A 1 223 ? 21.220 -1.573 10.118 1.00 87.88 223 ALA A C 1
ATOM 1760 O O . ALA A 1 223 ? 22.405 -1.843 10.251 1.00 87.88 223 ALA A O 1
ATOM 1761 N N . VAL A 1 224 ? 20.792 -0.306 10.068 1.00 87.44 224 VAL A N 1
ATOM 1762 C CA . VAL A 1 224 ? 21.696 0.848 10.221 1.00 87.44 224 VAL A CA 1
ATOM 1763 C C . VAL A 1 224 ? 22.343 0.909 11.608 1.00 87.44 224 VAL A C 1
ATOM 1765 O O . VAL A 1 224 ? 23.407 1.499 11.765 1.00 87.44 224 VAL A O 1
ATOM 1768 N N . LYS A 1 225 ? 21.698 0.340 12.631 1.00 88.06 225 LYS A N 1
ATOM 1769 C CA . LYS A 1 225 ? 22.193 0.313 14.018 1.00 88.06 225 LYS A CA 1
ATOM 1770 C C . LYS A 1 225 ? 22.559 -1.090 14.501 1.00 88.06 225 LYS A C 1
ATOM 1772 O O . LYS A 1 225 ? 23.150 -1.215 15.565 1.00 88.06 225 LYS A O 1
ATOM 1777 N N . ASP A 1 226 ? 22.160 -2.114 13.762 1.00 90.44 226 ASP A N 1
ATOM 1778 C CA . ASP A 1 226 ? 22.230 -3.511 14.170 1.00 90.44 226 ASP A CA 1
ATOM 1779 C C . ASP A 1 226 ? 22.562 -4.367 12.938 1.00 90.44 226 ASP A C 1
ATOM 1781 O O . ASP A 1 226 ? 21.656 -4.742 12.193 1.00 90.44 226 ASP A O 1
ATOM 1785 N N . PRO A 1 227 ? 23.848 -4.637 12.663 1.00 92.00 227 PRO A N 1
ATOM 1786 C CA . PRO A 1 227 ? 24.267 -5.257 11.410 1.00 92.00 227 PRO A CA 1
ATOM 1787 C C . PRO A 1 227 ? 23.799 -6.713 11.267 1.00 92.00 227 PRO A C 1
ATOM 1789 O O . PRO A 1 227 ? 23.799 -7.230 10.159 1.00 92.00 227 PRO A O 1
ATOM 1792 N N . LYS A 1 228 ? 23.310 -7.349 12.342 1.00 93.75 228 LYS A N 1
ATOM 1793 C CA . LYS A 1 228 ? 22.733 -8.705 12.313 1.00 93.75 228 LYS A CA 1
ATOM 1794 C C . LYS A 1 228 ? 21.373 -8.760 11.618 1.00 93.75 228 LYS A C 1
ATOM 1796 O O . LYS A 1 228 ? 20.862 -9.835 11.306 1.00 93.75 228 LYS A O 1
ATOM 1801 N N . ARG A 1 229 ? 20.745 -7.603 11.393 1.00 92.88 229 ARG A N 1
ATOM 1802 C CA . ARG A 1 229 ? 19.446 -7.510 10.726 1.00 92.88 229 ARG A CA 1
ATOM 1803 C C . ARG A 1 229 ? 19.542 -7.955 9.284 1.00 92.88 229 ARG A C 1
ATOM 1805 O O . ARG A 1 229 ? 20.386 -7.486 8.523 1.00 92.88 229 ARG A O 1
ATOM 1812 N N . ILE A 1 230 ? 18.565 -8.762 8.908 1.00 91.88 230 ILE A N 1
ATOM 1813 C CA . ILE A 1 230 ? 18.445 -9.309 7.572 1.00 91.88 230 ILE A CA 1
ATOM 1814 C C . ILE A 1 230 ? 17.010 -9.168 7.082 1.00 91.88 230 ILE A C 1
ATOM 1816 O O . ILE A 1 230 ? 16.058 -9.200 7.867 1.00 91.88 230 ILE A O 1
ATOM 1820 N N . TYR A 1 231 ? 16.853 -8.970 5.781 1.00 90.31 231 TYR A N 1
ATOM 1821 C CA . TYR A 1 231 ? 15.559 -8.680 5.180 1.00 90.31 231 TYR A CA 1
ATOM 1822 C C . TYR A 1 231 ? 15.260 -9.607 4.010 1.00 90.31 231 TYR A C 1
ATOM 1824 O O . TYR A 1 231 ? 16.194 -10.047 3.342 1.00 90.31 231 TYR A O 1
ATOM 1832 N N . PRO A 1 232 ? 13.976 -9.863 3.728 1.00 88.25 232 PRO A N 1
ATOM 1833 C CA . PRO A 1 232 ? 13.615 -10.638 2.560 1.00 88.25 232 PRO A CA 1
ATOM 1834 C C . PRO A 1 232 ? 13.988 -9.875 1.285 1.00 88.25 232 PRO A C 1
ATOM 1836 O O . PRO A 1 232 ? 13.783 -8.662 1.171 1.00 88.25 232 PRO A O 1
ATOM 1839 N N . TYR A 1 233 ? 14.540 -10.607 0.334 1.00 87.44 233 TYR A N 1
ATOM 1840 C CA . TYR A 1 233 ? 14.678 -10.216 -1.053 1.00 87.44 233 TYR A CA 1
ATOM 1841 C C . TYR A 1 233 ? 13.637 -10.985 -1.866 1.00 87.44 233 TYR A C 1
ATOM 1843 O O . TYR A 1 233 ? 13.225 -12.070 -1.470 1.00 87.44 233 TYR A O 1
ATOM 1851 N N . PHE A 1 234 ? 13.146 -10.375 -2.938 1.00 84.75 234 PHE A N 1
ATOM 1852 C CA . PHE A 1 234 ? 12.054 -10.927 -3.728 1.00 84.75 234 PHE A CA 1
ATOM 1853 C C . PHE A 1 234 ? 12.427 -10.792 -5.193 1.00 84.75 234 PHE A C 1
ATOM 1855 O O . PHE A 1 234 ? 12.514 -9.669 -5.699 1.00 84.75 234 PHE A O 1
ATOM 1862 N N . ASP A 1 235 ? 12.633 -11.925 -5.852 1.00 79.19 235 ASP A N 1
ATOM 1863 C CA . ASP A 1 235 ? 12.812 -11.983 -7.303 1.00 79.19 235 ASP A CA 1
ATOM 1864 C C . ASP A 1 235 ? 11.482 -12.210 -8.034 1.00 79.19 235 ASP A C 1
ATOM 1866 O O . ASP A 1 235 ? 11.387 -11.992 -9.241 1.00 79.19 235 ASP A O 1
ATOM 1870 N N . ASP A 1 236 ? 10.432 -12.573 -7.294 1.00 83.06 236 ASP A N 1
ATOM 1871 C CA . ASP A 1 236 ? 9.100 -12.843 -7.815 1.00 83.06 236 ASP A CA 1
ATOM 1872 C C . ASP A 1 236 ? 8.017 -11.946 -7.178 1.00 83.06 236 ASP A C 1
ATOM 1874 O O . ASP A 1 236 ? 8.002 -11.654 -5.974 1.00 83.06 236 ASP A O 1
ATOM 1878 N N . ILE A 1 237 ? 7.068 -11.505 -8.011 1.00 87.44 237 ILE A N 1
ATOM 1879 C CA . ILE A 1 237 ? 5.971 -10.630 -7.586 1.00 87.44 237 ILE A CA 1
ATOM 1880 C C . ILE A 1 237 ? 4.997 -11.340 -6.644 1.00 87.44 237 ILE A C 1
ATOM 1882 O O . ILE A 1 237 ? 4.436 -10.697 -5.752 1.00 87.44 237 ILE A O 1
ATOM 1886 N N . GLN A 1 238 ? 4.803 -12.653 -6.790 1.00 88.62 238 GLN A N 1
ATOM 1887 C CA . GLN A 1 238 ? 3.930 -13.416 -5.905 1.00 88.62 238 GLN A CA 1
ATOM 1888 C C . GLN A 1 238 ? 4.531 -13.513 -4.497 1.00 88.62 238 GLN A C 1
ATOM 1890 O O . GLN A 1 238 ? 3.802 -13.286 -3.526 1.00 88.62 238 GLN A O 1
ATOM 1895 N N . GLN A 1 239 ? 5.841 -13.758 -4.353 1.00 85.62 239 GLN A N 1
ATOM 1896 C CA . GLN A 1 239 ? 6.532 -13.702 -3.055 1.00 85.62 239 GLN A CA 1
ATOM 1897 C C . GLN A 1 239 ? 6.358 -12.320 -2.398 1.00 85.62 239 GLN A C 1
ATOM 1899 O O . GLN A 1 239 ? 5.972 -12.232 -1.226 1.00 85.62 239 GLN A O 1
ATOM 1904 N N . TYR A 1 240 ? 6.577 -11.242 -3.162 1.00 89.06 240 TYR A N 1
ATOM 1905 C CA . TYR A 1 240 ? 6.420 -9.864 -2.690 1.00 89.06 240 TYR A CA 1
ATOM 1906 C C . TYR A 1 240 ? 4.985 -9.578 -2.223 1.00 89.06 240 TYR A C 1
ATOM 1908 O O . TYR A 1 240 ? 4.759 -9.163 -1.080 1.00 89.06 240 TYR A O 1
ATOM 1916 N N . ALA A 1 241 ? 3.989 -9.868 -3.065 1.00 91.50 241 ALA A N 1
ATOM 1917 C CA . ALA A 1 241 ? 2.578 -9.672 -2.745 1.00 91.50 241 ALA A CA 1
ATOM 1918 C C . ALA A 1 241 ? 2.155 -10.480 -1.509 1.00 91.50 241 ALA A C 1
ATOM 1920 O O . ALA A 1 241 ? 1.463 -9.961 -0.626 1.00 91.50 241 ALA A O 1
ATOM 1921 N N . LYS A 1 242 ? 2.606 -11.736 -1.407 1.00 88.00 242 LYS A N 1
ATOM 1922 C CA . LYS A 1 242 ? 2.307 -12.631 -0.284 1.00 88.00 242 LYS A CA 1
ATOM 1923 C C . LYS A 1 242 ? 2.888 -12.113 1.025 1.00 88.00 242 LYS A C 1
ATOM 1925 O O . LYS A 1 242 ? 2.171 -12.065 2.025 1.00 88.00 242 LYS A O 1
ATOM 1930 N N . HIS A 1 243 ? 4.148 -11.679 1.014 1.00 88.00 243 HIS A N 1
ATOM 1931 C CA . HIS A 1 243 ? 4.821 -11.144 2.195 1.00 88.00 243 HIS A CA 1
ATOM 1932 C C . HIS A 1 243 ? 4.087 -9.936 2.783 1.00 88.00 243 HIS A C 1
ATOM 1934 O O . HIS A 1 243 ? 3.903 -9.841 3.999 1.00 88.00 243 HIS A O 1
ATOM 1940 N N . PHE A 1 244 ? 3.634 -9.020 1.924 1.00 90.56 244 PHE A N 1
ATOM 1941 C CA . PHE A 1 244 ? 2.896 -7.843 2.370 1.00 90.56 244 PHE A CA 1
ATOM 1942 C C . PHE A 1 244 ? 1.422 -8.138 2.672 1.00 90.56 244 PHE A C 1
ATOM 1944 O O . PHE A 1 244 ? 0.844 -7.459 3.514 1.00 90.56 244 PHE A O 1
ATOM 1951 N N . ARG A 1 245 ? 0.799 -9.177 2.100 1.00 92.12 245 ARG A N 1
ATOM 1952 C CA . ARG A 1 245 ? -0.554 -9.602 2.506 1.00 92.12 245 ARG A CA 1
ATOM 1953 C C . ARG A 1 245 ? -0.584 -10.231 3.894 1.00 92.12 245 ARG A C 1
ATOM 1955 O O . ARG A 1 245 ? -1.474 -9.894 4.674 1.00 92.12 245 ARG A O 1
ATOM 1962 N N . TYR A 1 246 ? 0.343 -11.144 4.177 1.00 86.44 246 TYR A N 1
ATOM 1963 C CA . TYR A 1 246 ? 0.367 -11.975 5.388 1.00 86.44 246 TYR A CA 1
ATOM 1964 C C . TYR A 1 246 ? 1.522 -11.581 6.310 1.00 86.44 246 TYR A C 1
ATOM 1966 O O . TYR A 1 246 ? 2.334 -12.405 6.730 1.00 86.44 246 TYR A O 1
ATOM 1974 N N . ARG A 1 247 ? 1.623 -10.281 6.594 1.00 80.62 247 ARG A N 1
ATOM 1975 C CA . ARG A 1 247 ? 2.709 -9.727 7.402 1.00 80.62 247 ARG A CA 1
ATOM 1976 C C . ARG A 1 247 ? 2.684 -10.308 8.822 1.00 80.62 247 ARG A C 1
ATOM 1978 O O . ARG A 1 247 ? 1.644 -10.353 9.472 1.00 80.62 247 ARG A O 1
ATOM 1985 N N . THR A 1 248 ? 3.851 -10.707 9.317 1.00 78.00 248 THR A N 1
ATOM 1986 C CA . THR A 1 248 ? 4.040 -11.279 10.657 1.00 78.00 248 THR A CA 1
ATOM 1987 C C . THR A 1 248 ? 4.229 -10.207 11.735 1.00 78.00 248 THR A C 1
ATOM 1989 O O . THR A 1 248 ? 4.583 -9.062 11.456 1.00 78.00 248 THR A O 1
ATOM 1992 N N . THR A 1 249 ? 4.080 -10.594 13.007 1.00 80.00 249 THR A N 1
ATOM 1993 C CA . THR A 1 249 ? 4.321 -9.728 14.184 1.00 80.00 249 THR A CA 1
ATOM 1994 C C . THR A 1 249 ? 5.800 -9.641 14.608 1.00 80.00 249 THR A C 1
ATOM 1996 O O . THR A 1 249 ? 6.157 -8.971 15.585 1.00 80.00 249 THR A O 1
ATOM 1999 N N . TYR A 1 250 ? 6.691 -10.260 13.840 1.00 83.75 250 TYR A N 1
ATOM 2000 C CA . TYR A 1 250 ? 8.131 -10.289 14.070 1.00 83.75 250 TYR A CA 1
ATOM 2001 C C . TYR A 1 250 ? 8.905 -10.037 12.775 1.00 83.75 250 TYR A C 1
ATOM 2003 O O . TYR A 1 250 ? 8.371 -10.175 11.674 1.00 83.75 250 TYR A O 1
ATOM 2011 N N . LYS A 1 251 ? 10.177 -9.674 12.935 1.00 86.62 251 LYS A N 1
ATOM 2012 C CA . LYS A 1 251 ? 11.189 -9.590 11.877 1.00 86.62 251 LYS A CA 1
ATOM 2013 C C . LYS A 1 251 ? 12.313 -10.574 12.167 1.00 86.62 251 LYS A C 1
ATOM 2015 O O . LYS A 1 251 ? 12.346 -11.157 13.247 1.00 86.62 251 LYS A O 1
ATOM 2020 N N . TYR A 1 252 ? 13.222 -10.735 11.218 1.00 88.38 252 TYR A N 1
ATOM 2021 C CA . TYR A 1 252 ? 14.347 -11.643 11.358 1.00 88.38 252 TYR A CA 1
ATOM 2022 C C . TYR A 1 252 ? 15.660 -10.903 11.597 1.00 88.38 252 TYR A C 1
ATOM 2024 O O . TYR A 1 252 ? 15.869 -9.783 11.119 1.00 88.38 252 TYR A O 1
ATOM 2032 N N . SER A 1 253 ? 16.534 -11.570 12.334 1.00 92.12 253 SER A N 1
ATOM 2033 C CA . SER A 1 253 ? 17.962 -11.285 12.408 1.00 92.12 253 SER A CA 1
ATOM 2034 C C . SER A 1 253 ? 18.703 -12.594 12.163 1.00 92.12 253 SER A C 1
ATOM 2036 O O . SER A 1 253 ? 18.137 -13.671 12.366 1.00 92.12 253 SER A O 1
ATOM 2038 N N . ILE A 1 254 ? 19.949 -12.508 11.719 1.00 93.19 254 ILE A N 1
ATOM 2039 C CA . ILE A 1 254 ? 20.846 -13.663 11.675 1.00 93.19 254 ILE A CA 1
ATOM 2040 C C . ILE A 1 254 ? 21.069 -14.123 13.122 1.00 93.19 254 ILE A C 1
ATOM 2042 O O . ILE A 1 254 ? 21.129 -13.291 14.036 1.00 93.19 254 ILE A O 1
ATOM 2046 N N . ASP A 1 255 ? 21.097 -15.436 13.342 1.00 92.50 255 ASP A N 1
ATOM 2047 C CA . ASP A 1 255 ? 21.449 -16.018 14.637 1.00 92.50 255 ASP A CA 1
ATOM 2048 C C . ASP A 1 255 ? 22.799 -15.479 15.133 1.00 92.50 255 ASP A C 1
ATOM 2050 O O . ASP A 1 255 ? 23.726 -15.282 14.349 1.00 92.50 255 ASP A O 1
ATOM 2054 N N . ASP A 1 256 ? 22.904 -15.223 16.437 1.00 92.94 256 ASP A N 1
ATOM 2055 C CA . ASP A 1 256 ? 24.081 -14.568 17.008 1.00 92.94 256 ASP A CA 1
ATOM 2056 C C . ASP A 1 256 ? 25.362 -15.387 16.827 1.00 92.94 256 ASP A C 1
ATOM 2058 O O . ASP A 1 256 ? 26.391 -14.814 16.479 1.00 92.94 256 ASP A O 1
ATOM 2062 N N . VAL A 1 257 ? 25.295 -16.708 17.026 1.00 94.31 257 VAL A N 1
ATOM 2063 C CA . VAL A 1 257 ? 26.464 -17.589 16.903 1.00 94.31 257 VAL A CA 1
ATOM 2064 C C . VAL A 1 257 ? 26.894 -17.658 15.446 1.00 94.31 257 VAL A C 1
ATOM 2066 O O . VAL A 1 257 ? 28.064 -17.447 15.143 1.00 94.31 257 VAL A O 1
ATOM 2069 N N . CYS A 1 258 ? 25.934 -17.865 14.543 1.00 94.25 258 CYS A N 1
ATOM 2070 C CA . CYS A 1 258 ? 26.203 -17.885 13.110 1.00 94.25 258 CYS A CA 1
ATOM 2071 C C . CYS A 1 258 ? 26.825 -16.566 12.630 1.00 94.25 258 CYS A C 1
ATOM 2073 O O . CYS A 1 258 ? 27.817 -16.586 11.908 1.00 94.25 258 CYS A O 1
ATOM 2075 N N . TYR A 1 259 ? 26.293 -15.419 13.060 1.00 96.19 259 TYR A N 1
ATOM 2076 C CA . TYR A 1 259 ? 26.840 -14.117 12.685 1.00 96.19 259 TYR A CA 1
ATOM 2077 C C . TYR A 1 259 ? 28.281 -13.933 13.176 1.00 96.19 259 TYR A C 1
ATOM 2079 O O . TYR A 1 259 ? 29.131 -13.477 12.414 1.00 96.19 259 TYR A O 1
ATOM 2087 N N . ASP A 1 260 ? 28.558 -14.282 14.434 1.00 96.81 260 ASP A N 1
ATOM 2088 C CA . ASP A 1 260 ? 29.879 -14.100 15.035 1.00 96.81 260 ASP A CA 1
ATOM 2089 C C . ASP A 1 260 ? 30.924 -15.059 14.420 1.00 96.81 260 ASP A C 1
ATOM 2091 O O . ASP A 1 260 ? 32.077 -14.670 14.245 1.00 96.81 260 ASP A O 1
ATOM 2095 N N . GLU A 1 261 ? 30.528 -16.279 14.029 1.00 97.19 261 GLU A N 1
ATOM 2096 C CA . GLU A 1 261 ? 31.387 -17.246 13.319 1.00 97.19 261 GLU A CA 1
ATOM 2097 C C . GLU A 1 261 ? 31.774 -16.791 11.906 1.00 97.19 261 GLU A C 1
ATOM 2099 O O . GLU A 1 261 ? 32.867 -17.109 11.439 1.00 97.19 261 GLU A O 1
ATOM 2104 N N . HIS A 1 262 ? 30.901 -16.026 11.249 1.00 97.50 262 HIS A N 1
ATOM 2105 C CA . HIS A 1 262 ? 31.112 -15.494 9.898 1.00 97.50 262 HIS A CA 1
ATOM 2106 C C . HIS A 1 262 ? 31.671 -14.066 9.903 1.00 97.50 262 HIS A C 1
ATOM 2108 O O . HIS A 1 262 ? 31.817 -13.452 8.847 1.00 97.50 262 HIS A O 1
ATOM 2114 N N . TYR A 1 263 ? 31.951 -13.496 11.078 1.00 97.69 263 TYR A N 1
ATOM 2115 C CA . TYR A 1 263 ? 32.415 -12.120 11.194 1.00 97.69 263 TYR A CA 1
ATOM 2116 C C . TYR A 1 263 ? 33.845 -11.952 10.674 1.00 97.69 263 TYR A C 1
ATOM 2118 O O . TYR A 1 263 ? 34.785 -12.579 11.165 1.00 97.69 263 TYR A O 1
ATOM 2126 N N . GLU A 1 264 ? 34.021 -11.020 9.740 1.00 97.12 264 GLU A N 1
ATOM 2127 C CA . GLU A 1 264 ? 35.323 -10.658 9.187 1.00 97.12 264 GLU A CA 1
ATOM 2128 C C . GLU A 1 264 ? 35.670 -9.190 9.486 1.00 97.12 264 GLU A C 1
ATOM 2130 O O . GLU A 1 264 ? 34.819 -8.296 9.418 1.00 97.12 264 GLU A O 1
ATOM 2135 N N . ASP A 1 265 ? 36.945 -8.919 9.785 1.00 94.12 265 ASP A N 1
ATOM 2136 C CA . ASP A 1 265 ? 37.489 -7.567 9.966 1.00 94.12 265 ASP A CA 1
ATOM 2137 C C . ASP A 1 265 ? 38.854 -7.409 9.258 1.00 94.12 265 ASP A C 1
ATOM 2139 O O . ASP A 1 265 ? 39.850 -7.969 9.730 1.00 94.12 265 ASP A O 1
ATOM 2143 N N . PRO A 1 266 ? 38.938 -6.653 8.139 1.00 88.50 266 PRO A N 1
ATOM 2144 C CA . PRO A 1 266 ? 37.827 -6.068 7.371 1.00 88.50 266 PRO A CA 1
ATOM 2145 C C . PRO A 1 266 ? 36.947 -7.156 6.720 1.00 88.50 266 PRO A C 1
ATOM 2147 O O . PRO A 1 266 ? 37.479 -8.214 6.395 1.00 88.50 266 PRO A O 1
ATOM 2150 N N . PRO A 1 267 ? 35.636 -6.906 6.489 1.00 90.94 267 PRO A N 1
ATOM 2151 C CA . PRO A 1 267 ? 35.019 -5.593 6.275 1.00 90.94 267 PRO A CA 1
ATOM 2152 C C . PRO A 1 267 ? 34.165 -5.039 7.438 1.00 90.94 267 PRO A C 1
ATOM 2154 O O . PRO A 1 267 ? 33.504 -4.011 7.262 1.00 90.94 267 PRO A O 1
ATOM 2157 N N . GLY A 1 268 ? 34.177 -5.673 8.611 1.00 92.81 268 GLY A N 1
ATOM 2158 C CA . GLY A 1 268 ? 33.463 -5.216 9.811 1.00 92.81 268 GLY A CA 1
ATOM 2159 C C . GLY A 1 268 ? 32.013 -5.708 9.904 1.00 92.81 268 GLY A C 1
ATOM 2160 O O . GLY A 1 268 ? 31.161 -5.035 10.488 1.00 92.81 268 GLY A O 1
ATOM 2161 N N . TYR A 1 269 ? 31.708 -6.838 9.265 1.00 94.00 269 TYR A N 1
ATOM 2162 C CA . TYR A 1 269 ? 30.405 -7.507 9.283 1.00 94.00 269 TYR A CA 1
ATOM 2163 C C . TYR A 1 269 ? 30.559 -8.981 8.881 1.00 94.00 269 TYR A C 1
ATOM 2165 O O . TYR A 1 269 ? 31.624 -9.385 8.417 1.00 94.00 269 TYR A O 1
ATOM 2173 N N . ALA A 1 270 ? 29.499 -9.773 9.059 1.00 96.25 270 ALA A N 1
ATOM 2174 C CA . ALA A 1 270 ? 29.506 -11.188 8.701 1.00 96.25 270 ALA A CA 1
ATOM 2175 C C . ALA A 1 270 ? 29.495 -11.412 7.179 1.00 96.25 270 ALA A C 1
ATOM 2177 O O . ALA A 1 270 ? 28.718 -10.776 6.462 1.00 96.25 270 ALA A O 1
ATOM 2178 N N . VAL A 1 271 ? 30.345 -12.303 6.673 1.00 96.88 271 VAL A N 1
ATOM 2179 C CA . VAL A 1 271 ? 30.441 -12.646 5.249 1.00 96.88 271 VAL A CA 1
ATOM 2180 C C . VAL A 1 271 ? 29.954 -14.077 5.054 1.00 96.88 271 VAL A C 1
ATOM 2182 O O . VAL A 1 271 ? 30.437 -14.995 5.700 1.00 96.88 271 VAL A O 1
ATOM 2185 N N . PHE A 1 272 ? 28.983 -14.241 4.161 1.00 96.06 272 PHE A N 1
ATOM 2186 C CA . PHE A 1 272 ? 28.365 -15.523 3.830 1.00 96.06 272 PHE A CA 1
ATOM 2187 C C . PHE A 1 272 ? 28.477 -15.757 2.328 1.00 96.06 272 PHE A C 1
ATOM 2189 O O . PHE A 1 272 ? 28.482 -14.792 1.546 1.00 96.06 272 PHE A O 1
ATOM 2196 N N . GLU A 1 273 ? 28.514 -17.021 1.926 1.00 95.31 273 GLU A N 1
ATOM 2197 C CA . GLU A 1 273 ? 28.446 -17.399 0.518 1.00 95.31 273 GLU A CA 1
ATOM 2198 C C . GLU A 1 273 ? 27.020 -17.224 -0.022 1.00 95.31 273 GLU A C 1
ATOM 2200 O O . GLU A 1 273 ? 26.029 -17.318 0.706 1.00 95.31 273 GLU A O 1
ATOM 2205 N N . MET A 1 274 ? 26.895 -16.943 -1.321 1.00 92.56 274 MET A N 1
ATOM 2206 C CA . MET A 1 274 ? 25.577 -16.929 -1.968 1.00 92.56 274 MET A CA 1
ATOM 2207 C C . MET A 1 274 ? 24.908 -18.299 -1.818 1.00 92.56 274 MET A C 1
ATOM 2209 O O . MET A 1 274 ? 25.574 -19.327 -1.925 1.00 92.56 274 MET A O 1
ATOM 2213 N N . ASP A 1 275 ? 23.597 -18.298 -1.580 1.00 89.12 275 ASP A N 1
ATOM 2214 C CA . ASP A 1 275 ? 22.777 -19.501 -1.379 1.00 89.12 275 ASP A CA 1
ATOM 2215 C C . ASP A 1 275 ? 23.173 -20.334 -0.145 1.00 89.12 275 ASP A C 1
ATOM 2217 O O . ASP A 1 275 ? 22.712 -21.463 0.041 1.00 89.12 275 ASP A O 1
ATOM 2221 N N . GLU A 1 276 ? 23.997 -19.776 0.744 1.00 91.38 276 GLU A N 1
ATOM 2222 C CA . GLU A 1 276 ? 24.287 -20.384 2.033 1.00 91.38 276 GLU A CA 1
ATOM 2223 C C . GLU A 1 276 ? 23.028 -20.393 2.907 1.00 91.38 276 GLU A C 1
ATOM 2225 O O . GLU A 1 276 ? 22.304 -19.399 3.013 1.00 91.38 276 GLU A O 1
ATOM 2230 N N . PHE A 1 277 ? 22.760 -21.525 3.556 1.00 89.75 277 PHE A N 1
ATOM 2231 C CA . PHE A 1 277 ? 21.708 -21.595 4.559 1.00 89.75 277 PHE A CA 1
ATOM 2232 C C . PHE A 1 277 ? 22.105 -20.775 5.785 1.00 89.75 277 PHE A C 1
ATOM 2234 O O . PHE A 1 277 ? 23.116 -21.063 6.422 1.00 89.75 277 PHE A O 1
ATOM 2241 N N . ILE A 1 278 ? 21.251 -19.832 6.176 1.00 88.38 278 ILE A N 1
ATOM 2242 C CA . ILE A 1 278 ? 21.489 -18.983 7.340 1.00 88.38 278 ILE A CA 1
ATOM 2243 C C . ILE A 1 278 ? 20.390 -19.165 8.396 1.00 88.38 278 ILE A C 1
ATOM 2245 O O . ILE A 1 278 ? 19.208 -18.919 8.133 1.00 88.38 278 ILE A O 1
ATOM 2249 N N . PRO A 1 279 ? 20.735 -19.583 9.626 1.00 89.00 279 PRO A N 1
ATOM 2250 C CA . PRO A 1 279 ? 19.771 -19.663 10.710 1.00 89.00 279 PRO A CA 1
ATOM 2251 C C . PRO A 1 279 ? 19.283 -18.261 11.093 1.00 89.00 279 PRO A C 1
ATOM 2253 O O . PRO A 1 279 ? 20.067 -17.367 11.417 1.00 89.00 279 PRO A O 1
ATOM 2256 N N . LEU A 1 280 ? 17.961 -18.081 11.079 1.00 87.88 280 LEU A N 1
ATOM 2257 C CA . LEU A 1 280 ? 17.316 -16.824 11.443 1.00 87.88 280 LEU A CA 1
ATOM 2258 C C . LEU A 1 280 ? 16.623 -16.910 12.802 1.00 87.88 280 LEU A C 1
ATOM 2260 O O . LEU A 1 280 ? 15.884 -17.856 13.089 1.00 87.88 280 LEU A O 1
ATOM 2264 N N . GLN A 1 281 ? 16.771 -15.852 13.595 1.00 87.75 281 GLN A N 1
ATOM 2265 C CA . GLN A 1 281 ? 16.051 -15.649 14.847 1.00 87.75 281 GLN A CA 1
ATOM 2266 C C . GLN A 1 281 ? 14.888 -14.665 14.673 1.00 87.75 281 GLN A C 1
ATOM 2268 O O . GLN A 1 281 ? 15.004 -13.635 14.006 1.00 87.75 281 GLN A O 1
ATOM 2273 N N . LYS A 1 282 ? 13.740 -14.994 15.281 1.00 87.12 282 LYS A N 1
ATOM 2274 C CA . LYS A 1 282 ? 12.533 -14.158 15.252 1.00 87.12 282 LYS A CA 1
ATOM 2275 C C . LYS A 1 282 ? 12.604 -13.094 16.335 1.00 87.12 282 LYS A C 1
ATOM 2277 O O . LYS A 1 282 ? 12.703 -13.394 17.521 1.00 87.12 282 LYS A O 1
ATOM 2282 N N . GLU A 1 283 ? 12.410 -11.851 15.932 1.00 85.88 283 GLU A N 1
ATOM 2283 C CA . GLU A 1 283 ? 12.360 -10.709 16.825 1.00 85.88 283 GLU A CA 1
ATOM 2284 C C . GLU A 1 283 ? 11.033 -9.971 16.719 1.00 85.88 283 GLU A C 1
ATOM 2286 O O . GLU A 1 283 ? 10.711 -9.330 15.715 1.00 85.88 283 GLU A O 1
ATOM 2291 N N . ASN A 1 284 ? 10.260 -10.035 17.798 1.00 86.38 284 ASN A N 1
ATOM 2292 C CA . ASN A 1 284 ? 8.972 -9.365 17.872 1.00 86.38 284 ASN A CA 1
ATOM 2293 C C . ASN A 1 284 ? 9.114 -7.846 17.741 1.00 86.38 284 ASN A C 1
ATOM 2295 O O . ASN A 1 284 ? 9.937 -7.212 18.408 1.00 86.38 284 ASN A O 1
ATOM 2299 N N . VAL A 1 285 ? 8.233 -7.239 16.950 1.00 85.69 285 VAL A N 1
ATOM 2300 C CA . VAL A 1 285 ? 8.200 -5.787 16.788 1.00 85.69 285 VAL A CA 1
ATOM 2301 C C . VAL A 1 285 ? 7.200 -5.205 17.779 1.00 85.69 285 VAL A C 1
ATOM 2303 O O . VAL A 1 285 ? 6.012 -5.513 17.740 1.00 85.69 285 VAL A O 1
ATOM 2306 N N . SER A 1 286 ? 7.669 -4.329 18.667 1.00 87.94 286 SER A N 1
ATOM 2307 C CA . SER A 1 286 ? 6.834 -3.749 19.727 1.00 87.94 286 SER A CA 1
ATOM 2308 C C . SER A 1 286 ? 5.598 -3.007 19.206 1.00 87.94 286 SER A C 1
ATOM 2310 O O . SER A 1 286 ? 4.567 -3.051 19.859 1.00 87.94 286 SER A O 1
ATOM 2312 N N . MET A 1 287 ? 5.677 -2.376 18.028 1.00 88.12 287 MET A N 1
ATOM 2313 C CA . MET A 1 287 ? 4.516 -1.731 17.401 1.00 88.12 287 MET A CA 1
ATOM 2314 C C . MET A 1 287 ? 3.423 -2.744 17.037 1.00 88.12 287 MET A C 1
ATOM 2316 O O . MET A 1 287 ? 2.248 -2.487 17.259 1.00 88.12 287 MET A O 1
ATOM 2320 N N . TYR A 1 288 ? 3.804 -3.923 16.537 1.00 88.94 288 TYR A N 1
ATOM 2321 C CA . TYR A 1 288 ? 2.846 -4.956 16.142 1.00 88.94 288 TYR A CA 1
ATOM 2322 C C . TYR A 1 288 ? 2.082 -5.515 17.346 1.00 88.94 288 TYR A C 1
ATOM 2324 O O . TYR A 1 288 ? 0.874 -5.706 17.276 1.00 88.94 288 TYR A O 1
ATOM 2332 N N . LYS A 1 289 ? 2.761 -5.641 18.493 1.00 89.44 289 LYS A N 1
ATOM 2333 C CA . LYS A 1 289 ? 2.116 -5.971 19.773 1.00 89.44 289 LYS A CA 1
ATOM 2334 C C . LYS A 1 289 ? 1.121 -4.907 20.239 1.00 89.44 289 LYS A C 1
ATOM 2336 O O . LYS A 1 289 ? 0.171 -5.243 20.941 1.00 89.44 289 LYS A O 1
ATOM 2341 N N . GLU A 1 290 ? 1.341 -3.639 19.890 1.00 93.25 290 GLU A N 1
ATOM 2342 C CA . GLU A 1 290 ? 0.407 -2.575 20.259 1.00 93.25 290 GLU A CA 1
ATOM 2343 C C . GLU A 1 290 ? -0.885 -2.656 19.442 1.00 93.25 290 GLU A C 1
ATOM 2345 O O . GLU A 1 290 ? -1.955 -2.475 20.011 1.00 93.25 290 GLU A O 1
ATOM 2350 N N . TYR A 1 291 ? -0.826 -3.016 18.154 1.00 94.25 291 TYR A N 1
ATOM 2351 C CA . TYR A 1 291 ? -2.044 -3.272 17.372 1.00 94.25 291 TYR A CA 1
ATOM 2352 C C . TYR A 1 291 ? -2.888 -4.394 17.980 1.00 94.25 291 TYR A C 1
ATOM 2354 O O . TYR A 1 291 ? -4.094 -4.223 18.154 1.00 94.25 291 TYR A O 1
ATOM 2362 N N . ASP A 1 292 ? -2.254 -5.497 18.388 1.00 92.50 292 ASP A N 1
ATOM 2363 C CA . ASP A 1 292 ? -2.951 -6.589 19.077 1.00 92.50 292 ASP A CA 1
ATOM 2364 C C . ASP A 1 292 ? -3.597 -6.110 20.384 1.00 92.50 292 ASP A C 1
ATOM 2366 O O . ASP A 1 292 ? -4.692 -6.543 20.742 1.00 92.50 292 ASP A O 1
ATOM 2370 N N . LYS A 1 293 ? -2.926 -5.210 21.113 1.00 95.44 293 LYS A N 1
ATOM 2371 C CA . LYS A 1 293 ? -3.458 -4.626 22.346 1.00 95.44 293 LYS A CA 1
ATOM 2372 C C . LYS A 1 293 ? -4.664 -3.728 22.064 1.00 95.44 293 LYS A C 1
ATOM 2374 O O . LYS A 1 293 ? -5.671 -3.881 22.745 1.00 95.44 293 LYS A O 1
ATOM 2379 N N . ILE A 1 294 ? -4.589 -2.855 21.057 1.00 97.50 294 ILE A N 1
ATOM 2380 C CA . ILE A 1 294 ? -5.707 -2.004 20.616 1.00 97.50 294 ILE A CA 1
ATOM 2381 C C . ILE A 1 294 ? -6.920 -2.871 20.271 1.00 97.50 294 ILE A C 1
ATOM 2383 O O . ILE A 1 294 ? -7.999 -2.643 20.810 1.00 97.50 294 ILE A O 1
ATOM 2387 N N . LEU A 1 295 ? -6.739 -3.899 19.437 1.00 97.69 295 LEU A N 1
ATOM 2388 C CA . LEU A 1 295 ? -7.826 -4.780 19.002 1.00 97.69 295 LEU A CA 1
ATOM 2389 C C . LEU A 1 295 ? -8.455 -5.564 20.158 1.00 97.69 295 LEU A C 1
ATOM 2391 O O . LEU A 1 295 ? -9.678 -5.665 20.230 1.00 97.69 295 LEU A O 1
ATOM 2395 N N . LYS A 1 296 ? -7.643 -6.081 21.089 1.00 97.25 296 LYS A N 1
ATOM 2396 C CA . LYS A 1 296 ? -8.144 -6.793 22.277 1.00 97.25 296 LYS A CA 1
ATOM 2397 C C . LYS A 1 296 ? -8.926 -5.876 23.208 1.00 97.25 296 LYS A C 1
ATOM 2399 O O . LYS A 1 296 ? -10.008 -6.256 23.648 1.00 97.25 296 LYS A O 1
ATOM 2404 N N . THR A 1 297 ? -8.399 -4.688 23.499 1.00 98.06 297 THR A N 1
ATOM 2405 C CA . THR A 1 297 ? -9.087 -3.714 24.356 1.00 98.06 297 THR A CA 1
ATOM 2406 C C . THR A 1 297 ? -10.377 -3.229 23.696 1.00 98.06 297 THR A C 1
ATOM 2408 O O . THR A 1 297 ? -11.397 -3.139 24.370 1.00 98.06 297 THR A O 1
ATOM 2411 N N . PHE A 1 298 ? -10.369 -3.003 22.379 1.00 98.50 298 PHE A N 1
ATOM 2412 C CA . PHE A 1 298 ? -11.572 -2.691 21.608 1.00 98.50 298 PHE A CA 1
ATOM 2413 C C . PHE A 1 298 ? -12.620 -3.804 21.697 1.00 98.50 298 PHE A C 1
ATOM 2415 O O . PHE A 1 298 ? -13.737 -3.536 22.129 1.00 98.50 298 PHE A O 1
ATOM 2422 N N . ALA A 1 299 ? -12.262 -5.053 21.377 1.00 98.25 299 ALA A N 1
ATOM 2423 C CA . ALA A 1 299 ? -13.188 -6.184 21.441 1.00 98.25 299 ALA A CA 1
ATOM 2424 C C . ALA A 1 299 ? -13.821 -6.326 22.834 1.00 98.25 299 ALA A C 1
ATOM 2426 O O . ALA A 1 299 ? -15.035 -6.475 22.951 1.00 98.25 299 ALA A O 1
ATOM 2427 N N . GLN A 1 300 ? -13.015 -6.197 23.894 1.00 97.44 300 GLN A N 1
ATOM 2428 C CA . GLN A 1 300 ? -13.504 -6.187 25.274 1.00 97.44 300 GLN A CA 1
ATOM 2429 C C . GLN A 1 300 ? -14.456 -5.015 25.545 1.00 97.44 300 GLN A C 1
ATOM 2431 O O . GLN A 1 300 ? -15.500 -5.219 26.162 1.00 97.44 300 GLN A O 1
ATOM 2436 N N . GLY A 1 301 ? -14.114 -3.815 25.069 1.00 96.88 301 GLY A N 1
ATOM 2437 C CA . GLY A 1 301 ? -14.904 -2.596 25.247 1.00 96.88 301 GLY A CA 1
ATOM 2438 C C . GLY A 1 301 ? -16.294 -2.666 24.612 1.00 96.88 301 GLY A C 1
ATOM 2439 O O . GLY A 1 301 ? -17.250 -2.166 25.199 1.00 96.88 301 GLY A O 1
ATOM 2440 N N . VAL A 1 302 ? -16.429 -3.346 23.468 1.00 97.81 302 VAL A N 1
ATOM 2441 C CA . VAL A 1 302 ? -17.719 -3.528 22.773 1.00 97.81 302 VAL A CA 1
ATOM 2442 C C . VAL A 1 302 ? -18.392 -4.881 23.046 1.00 97.81 302 VAL A C 1
ATOM 2444 O O . VAL A 1 302 ? -19.411 -5.203 22.441 1.00 97.81 302 VAL A O 1
ATOM 2447 N N . GLY A 1 303 ? -17.851 -5.681 23.971 1.00 97.06 303 GLY A N 1
ATOM 2448 C CA . GLY A 1 303 ? -18.457 -6.946 24.400 1.00 97.06 303 GLY A CA 1
ATOM 2449 C C . GLY A 1 303 ? -18.283 -8.125 23.434 1.00 97.06 303 GLY A C 1
ATOM 2450 O O . GLY A 1 303 ? -19.009 -9.111 23.546 1.00 97.06 303 GLY A O 1
ATOM 2451 N N . ILE A 1 304 ? -17.318 -8.064 22.514 1.00 97.19 304 ILE A N 1
ATOM 2452 C CA . ILE A 1 304 ? -16.947 -9.181 21.638 1.00 97.19 304 ILE A CA 1
ATOM 2453 C C . ILE A 1 304 ? -15.986 -10.104 22.404 1.00 97.19 304 ILE A C 1
ATOM 2455 O O . ILE A 1 304 ? -14.825 -9.766 22.638 1.00 97.19 304 ILE A O 1
ATOM 2459 N N . THR A 1 305 ? -16.464 -11.282 22.806 1.00 91.50 305 THR A N 1
ATOM 2460 C CA . THR A 1 305 ? -15.737 -12.198 23.710 1.00 91.50 305 THR A CA 1
ATOM 2461 C C . THR A 1 305 ? -15.027 -13.358 23.015 1.00 91.50 305 THR A C 1
ATOM 2463 O O . THR A 1 305 ? -14.080 -13.908 23.572 1.00 91.50 305 THR A O 1
ATOM 2466 N N . ASP A 1 306 ? -15.451 -13.708 21.804 1.00 93.50 306 ASP A N 1
ATOM 2467 C CA . ASP A 1 306 ? -14.884 -14.773 20.978 1.00 93.50 306 ASP A CA 1
ATOM 2468 C C . ASP A 1 306 ? -14.547 -14.173 19.613 1.00 93.50 306 ASP A C 1
ATOM 2470 O O . ASP A 1 306 ? -15.410 -14.108 18.740 1.00 93.50 306 ASP A O 1
ATOM 2474 N N . SER A 1 307 ? -13.336 -13.627 19.468 1.00 95.69 307 SER A N 1
ATOM 2475 C CA . SER A 1 307 ? -12.870 -13.022 18.218 1.00 95.69 307 SER A CA 1
ATOM 2476 C C . SER A 1 307 ? -11.474 -13.459 17.825 1.00 95.69 307 SER A C 1
ATOM 2478 O O . SER A 1 307 ? -10.636 -13.781 18.665 1.00 95.69 307 SER A O 1
ATOM 2480 N N . ASN A 1 308 ? -11.229 -13.392 16.520 1.00 96.19 308 ASN A N 1
ATOM 2481 C CA . ASN A 1 308 ? -9.932 -13.606 15.896 1.00 96.19 308 ASN A CA 1
ATOM 2482 C C . ASN A 1 308 ? -9.330 -12.280 15.410 1.00 96.19 308 ASN A C 1
ATOM 2484 O O . ASN A 1 308 ? -8.549 -12.285 14.461 1.00 96.19 308 ASN A O 1
ATOM 2488 N N . LEU A 1 309 ? -9.692 -11.145 16.032 1.00 96.94 309 LEU A N 1
ATOM 2489 C CA . LEU A 1 309 ? -9.203 -9.838 15.593 1.00 96.94 309 LEU A CA 1
ATOM 2490 C C . LEU A 1 309 ? -7.670 -9.806 15.588 1.00 96.94 309 LEU A C 1
ATOM 2492 O O . LEU A 1 309 ? -7.041 -10.079 16.613 1.00 96.94 309 LEU A O 1
ATOM 2496 N N . ALA A 1 310 ? -7.072 -9.452 14.451 1.00 93.94 310 ALA A N 1
ATOM 2497 C CA . ALA A 1 310 ? -5.627 -9.537 14.268 1.00 93.94 310 ALA A CA 1
ATOM 2498 C C . ALA A 1 310 ? -5.049 -8.412 13.401 1.00 93.94 310 ALA A C 1
ATOM 2500 O O . ALA A 1 310 ? -5.690 -7.899 12.478 1.00 93.94 310 ALA A O 1
ATOM 2501 N N . LEU A 1 311 ? -3.777 -8.081 13.651 1.00 91.75 311 LEU A N 1
ATOM 2502 C CA . LEU A 1 311 ? -2.950 -7.358 12.684 1.00 91.75 311 LEU A CA 1
ATOM 2503 C C . LEU A 1 311 ? -2.935 -8.103 11.341 1.00 91.75 311 LEU A C 1
ATOM 2505 O O . LEU A 1 311 ? -2.996 -9.329 11.302 1.00 91.75 311 LEU A O 1
ATOM 2509 N N . ALA A 1 312 ? -2.829 -7.355 10.246 1.00 90.75 312 ALA A N 1
ATOM 2510 C CA . ALA A 1 312 ? -2.852 -7.843 8.871 1.00 90.75 312 ALA A CA 1
ATOM 2511 C C . ALA A 1 312 ? -4.204 -8.416 8.412 1.00 90.75 312 ALA A C 1
ATOM 2513 O O . ALA A 1 312 ? -4.407 -8.576 7.212 1.00 90.75 312 ALA A O 1
ATOM 2514 N N . GLU A 1 313 ? -5.155 -8.637 9.316 1.00 95.00 313 GLU A N 1
ATOM 2515 C CA . GLU A 1 313 ? -6.538 -8.941 8.974 1.00 95.00 313 GLU A CA 1
ATOM 2516 C C . GLU A 1 313 ? -7.413 -7.715 9.235 1.00 95.00 313 GLU A C 1
ATOM 2518 O O . GLU A 1 313 ? -7.863 -7.092 8.284 1.00 95.00 313 GLU A O 1
ATOM 2523 N N . ASP A 1 314 ? -7.608 -7.298 10.480 1.00 97.50 314 ASP A N 1
ATOM 2524 C CA . ASP A 1 314 ? -8.538 -6.220 10.861 1.00 97.50 314 ASP A CA 1
ATOM 2525 C C . ASP A 1 314 ? -7.898 -4.836 10.874 1.00 97.50 314 ASP A C 1
ATOM 2527 O O . ASP A 1 314 ? -8.583 -3.832 10.685 1.00 97.50 314 ASP A O 1
ATOM 2531 N N . VAL A 1 315 ? -6.575 -4.807 11.041 1.00 96.62 315 VAL A N 1
ATOM 2532 C CA . VAL A 1 315 ? -5.747 -3.610 10.917 1.00 96.62 315 VAL A CA 1
ATOM 2533 C C . VAL A 1 315 ? -4.735 -3.842 9.809 1.00 96.62 315 VAL A C 1
ATOM 2535 O O . VAL A 1 315 ? -3.876 -4.720 9.912 1.00 96.62 315 VAL A O 1
ATOM 2538 N N . SER A 1 316 ? -4.812 -3.028 8.764 1.00 95.75 316 SER A N 1
ATOM 2539 C CA . SER A 1 316 ? -3.708 -2.864 7.824 1.00 95.75 316 SER A CA 1
ATOM 2540 C C . SER A 1 316 ? -2.760 -1.776 8.328 1.00 95.75 316 SER A C 1
ATOM 2542 O O . SER A 1 316 ? -3.153 -0.886 9.091 1.00 95.75 316 SER A O 1
ATOM 2544 N N . TYR A 1 317 ? -1.490 -1.835 7.937 1.00 92.38 317 TYR A N 1
ATOM 2545 C CA . TYR A 1 317 ? -0.561 -0.747 8.218 1.00 92.38 317 TYR A CA 1
ATOM 2546 C C . TYR A 1 317 ? 0.237 -0.370 6.984 1.00 92.38 317 TYR A C 1
ATOM 2548 O O . TYR A 1 317 ? 0.648 -1.226 6.197 1.00 92.38 317 TYR A O 1
ATOM 2556 N N . TYR A 1 318 ? 0.496 0.921 6.845 1.00 90.12 318 TYR A N 1
ATOM 2557 C CA . TYR A 1 318 ? 1.317 1.438 5.774 1.00 90.12 318 TYR A CA 1
ATOM 2558 C C . TYR A 1 318 ? 2.258 2.530 6.242 1.00 90.12 318 TYR A C 1
ATOM 2560 O O . TYR A 1 318 ? 2.127 3.083 7.335 1.00 90.12 318 TYR A O 1
ATOM 2568 N N . ASN A 1 319 ? 3.220 2.829 5.382 1.00 87.25 319 ASN A N 1
ATOM 2569 C CA . ASN A 1 319 ? 4.102 3.953 5.573 1.00 87.25 319 ASN A CA 1
ATOM 2570 C C . ASN A 1 319 ? 3.755 5.044 4.576 1.00 87.25 319 ASN A C 1
ATOM 2572 O O . ASN A 1 319 ? 3.441 4.766 3.422 1.00 87.25 319 ASN A O 1
ATOM 2576 N N . PHE A 1 320 ? 3.881 6.290 5.011 1.00 84.06 320 PHE A N 1
ATOM 2577 C CA . PHE A 1 320 ? 3.618 7.438 4.146 1.00 84.06 320 PHE A CA 1
ATOM 2578 C C . PHE A 1 320 ? 4.543 7.482 2.914 1.00 84.06 320 PHE A C 1
ATOM 2580 O O . PHE A 1 320 ? 4.128 7.885 1.831 1.00 84.06 320 PHE A O 1
ATOM 2587 N N . VAL A 1 321 ? 5.775 6.981 3.061 1.00 86.88 321 VAL A N 1
ATOM 2588 C CA . VAL A 1 321 ? 6.725 6.744 1.966 1.00 86.88 321 VAL A CA 1
ATOM 2589 C C . VAL A 1 321 ? 7.053 5.255 1.884 1.00 86.88 321 VAL A C 1
ATOM 2591 O O . VAL A 1 321 ? 7.404 4.632 2.887 1.00 86.88 321 VAL A O 1
ATOM 2594 N N . ALA A 1 322 ? 6.963 4.693 0.675 1.00 88.81 322 ALA A N 1
ATOM 2595 C CA . ALA A 1 322 ? 7.191 3.270 0.414 1.00 88.81 322 ALA A CA 1
ATOM 2596 C C . ALA A 1 322 ? 8.661 2.869 0.618 1.00 88.81 322 ALA A C 1
ATOM 2598 O O . ALA A 1 322 ? 8.965 1.767 1.071 1.00 88.81 322 ALA A O 1
ATOM 2599 N N . CYS A 1 323 ? 9.602 3.767 0.311 1.00 85.25 323 CYS A N 1
ATOM 2600 C CA . CYS A 1 323 ? 11.019 3.516 0.542 1.00 85.25 323 CYS A CA 1
ATOM 2601 C C . CYS A 1 323 ? 11.315 3.275 2.027 1.00 85.25 323 CYS A C 1
ATOM 2603 O O . CYS A 1 323 ? 10.807 3.946 2.924 1.00 85.25 323 CYS A O 1
ATOM 2605 N N . HIS A 1 324 ? 12.219 2.339 2.280 1.00 80.94 324 HIS A N 1
ATOM 2606 C CA . HIS A 1 324 ? 12.779 2.115 3.600 1.00 80.94 324 HIS A CA 1
ATOM 2607 C C . HIS A 1 324 ? 13.604 3.331 4.063 1.00 80.94 324 HIS A C 1
ATOM 2609 O O . HIS A 1 324 ? 14.612 3.658 3.435 1.00 80.94 324 HIS A O 1
ATOM 2615 N N . SER A 1 325 ? 13.209 3.971 5.173 1.00 78.94 325 SER A N 1
ATOM 2616 C CA . SER A 1 325 ? 13.783 5.248 5.631 1.00 78.94 325 SER A CA 1
ATOM 2617 C C . SER A 1 325 ? 14.346 5.174 7.063 1.00 78.94 325 SER A C 1
ATOM 2619 O O . SER A 1 325 ? 13.592 5.280 8.030 1.00 78.94 325 SER A O 1
ATOM 2621 N N . PRO A 1 326 ? 15.665 4.997 7.271 1.00 76.00 326 PRO A N 1
ATOM 2622 C CA . PRO A 1 326 ? 16.205 4.804 8.620 1.00 76.00 326 PRO A CA 1
ATOM 2623 C C . PRO A 1 326 ? 16.172 6.087 9.456 1.00 76.00 326 PRO A C 1
ATOM 2625 O O . PRO A 1 326 ? 16.085 6.019 10.684 1.00 76.00 326 PRO A O 1
ATOM 2628 N N . ARG A 1 327 ? 16.309 7.239 8.792 1.00 78.44 327 ARG A N 1
ATOM 2629 C CA . ARG A 1 327 ? 16.345 8.586 9.361 1.00 78.44 327 ARG A CA 1
ATOM 2630 C C . ARG A 1 327 ? 15.759 9.570 8.358 1.00 78.44 327 ARG A C 1
ATOM 2632 O O . ARG A 1 327 ? 15.735 9.272 7.166 1.00 78.44 327 ARG A O 1
ATOM 2639 N N . TRP A 1 328 ? 15.296 10.702 8.872 1.00 80.62 328 TRP A N 1
ATOM 2640 C CA . TRP A 1 328 ? 14.811 11.836 8.092 1.00 80.62 328 TRP A CA 1
ATOM 2641 C C . TRP A 1 328 ? 15.583 13.103 8.486 1.00 80.62 328 TRP A C 1
ATOM 2643 O O . TRP A 1 328 ? 15.018 14.075 8.959 1.00 80.62 328 TRP A O 1
ATOM 2653 N N . ASP A 1 329 ? 16.911 13.034 8.395 1.00 83.88 329 ASP A N 1
ATOM 2654 C CA . ASP A 1 329 ? 17.863 14.094 8.755 1.00 83.88 329 ASP A CA 1
ATOM 2655 C C . ASP A 1 329 ? 18.524 14.724 7.515 1.00 83.88 329 ASP A C 1
ATOM 2657 O O . ASP A 1 329 ? 19.674 15.161 7.555 1.00 83.88 329 ASP A O 1
ATOM 2661 N N . MET A 1 330 ? 17.794 14.742 6.399 1.00 88.88 330 MET A N 1
ATOM 2662 C CA . MET A 1 330 ? 18.218 15.361 5.143 1.00 88.88 330 MET A CA 1
ATOM 2663 C C . MET A 1 330 ? 17.866 16.847 5.079 1.00 88.88 330 MET A C 1
ATOM 2665 O O . MET A 1 330 ? 17.138 17.370 5.919 1.00 88.88 330 MET A O 1
ATOM 2669 N N . ASP A 1 331 ? 18.397 17.536 4.070 1.00 91.75 331 ASP A N 1
ATOM 2670 C CA . ASP A 1 331 ? 17.974 18.896 3.761 1.00 91.75 331 ASP A CA 1
ATOM 2671 C C . ASP A 1 331 ? 16.524 18.924 3.242 1.00 91.75 331 ASP A C 1
ATOM 2673 O O . ASP A 1 331 ? 16.025 17.955 2.662 1.00 91.75 331 ASP A O 1
ATOM 2677 N N . THR A 1 332 ? 15.862 20.068 3.418 1.00 89.50 332 THR A N 1
ATOM 2678 C CA . THR A 1 332 ? 14.453 20.260 3.051 1.00 89.50 332 THR A CA 1
ATOM 2679 C C . THR A 1 332 ? 14.173 19.991 1.571 1.00 89.50 332 THR A C 1
ATOM 2681 O O . THR A 1 332 ? 13.103 19.492 1.237 1.00 89.50 332 THR A O 1
ATOM 2684 N N . GLU A 1 333 ? 15.109 20.288 0.663 1.00 92.56 333 GLU A N 1
ATOM 2685 C CA . GLU A 1 333 ? 14.906 20.056 -0.773 1.00 92.56 333 GLU A CA 1
ATOM 2686 C C . GLU A 1 333 ? 14.859 18.554 -1.085 1.00 92.56 333 GLU A C 1
ATOM 2688 O O . GLU A 1 333 ? 14.017 18.092 -1.861 1.00 92.56 333 GLU A O 1
ATOM 2693 N N . THR A 1 334 ? 15.744 17.775 -0.460 1.00 90.00 334 THR A N 1
ATOM 2694 C CA . THR A 1 334 ? 15.747 16.314 -0.573 1.00 90.00 334 THR A CA 1
ATOM 2695 C C . THR A 1 334 ? 14.479 15.704 0.014 1.00 90.00 334 THR A C 1
ATOM 2697 O O . THR A 1 334 ? 13.866 14.853 -0.632 1.00 90.00 334 THR A O 1
ATOM 2700 N N . GLU A 1 335 ? 14.053 16.165 1.190 1.00 87.44 335 GLU A N 1
ATOM 2701 C CA . GLU A 1 335 ? 12.826 15.701 1.840 1.00 87.44 335 GLU A CA 1
ATOM 2702 C C . GLU A 1 335 ? 11.589 15.955 0.966 1.00 87.44 335 GLU A C 1
ATOM 2704 O O . GLU A 1 335 ? 10.851 15.021 0.638 1.00 87.44 335 GLU A O 1
ATOM 2709 N N . VAL A 1 336 ? 11.413 17.198 0.504 1.00 87.19 336 VAL A N 1
ATOM 2710 C CA . VAL A 1 336 ? 10.304 17.588 -0.377 1.00 87.19 336 VAL A CA 1
ATOM 2711 C C . VAL A 1 336 ? 10.320 16.772 -1.666 1.00 87.19 336 VAL A C 1
ATOM 2713 O O . VAL A 1 336 ? 9.271 16.299 -2.094 1.00 87.19 336 VAL A O 1
ATOM 2716 N N . GLY A 1 337 ? 11.489 16.556 -2.275 1.00 89.50 337 GLY A N 1
ATOM 2717 C CA . GLY A 1 337 ? 11.591 15.780 -3.510 1.00 89.50 337 GLY A CA 1
ATOM 2718 C C . GLY A 1 337 ? 11.257 14.293 -3.341 1.00 89.50 337 GLY A C 1
ATOM 2719 O O . GLY A 1 337 ? 10.677 13.695 -4.246 1.00 89.50 337 GLY A O 1
ATOM 2720 N N . ILE A 1 338 ? 11.578 13.689 -2.192 1.00 87.69 338 ILE A N 1
ATOM 2721 C CA . ILE A 1 338 ? 11.194 12.301 -1.879 1.00 87.69 338 ILE A CA 1
ATOM 2722 C C . ILE A 1 338 ? 9.683 12.191 -1.691 1.00 87.69 338 ILE A C 1
ATOM 2724 O O . ILE A 1 338 ? 9.058 11.284 -2.251 1.00 87.69 338 ILE A O 1
ATOM 2728 N N . THR A 1 339 ? 9.099 13.108 -0.921 1.00 85.94 339 THR A N 1
ATOM 2729 C CA . THR A 1 339 ? 7.656 13.140 -0.678 1.00 85.94 339 THR A CA 1
ATOM 2730 C C . THR A 1 339 ? 6.894 13.407 -1.975 1.00 85.94 339 THR A C 1
ATOM 2732 O O . THR A 1 339 ? 5.974 12.662 -2.297 1.00 85.94 339 THR A O 1
ATOM 2735 N N . ASP A 1 340 ? 7.308 14.390 -2.777 1.00 85.56 340 ASP A N 1
ATOM 2736 C CA . ASP A 1 340 ? 6.704 14.682 -4.084 1.00 85.56 340 ASP A CA 1
ATOM 2737 C C . ASP A 1 340 ? 6.736 13.462 -5.015 1.00 85.56 340 ASP A C 1
ATOM 2739 O O . ASP A 1 340 ? 5.724 13.105 -5.615 1.00 85.56 340 ASP A O 1
ATOM 2743 N N . GLU A 1 341 ? 7.862 12.752 -5.080 1.00 86.75 341 GLU A N 1
ATOM 2744 C CA . GLU A 1 341 ? 7.957 11.561 -5.918 1.00 86.75 341 GLU A CA 1
ATOM 2745 C C . GLU A 1 341 ? 7.056 10.419 -5.430 1.00 86.75 341 GLU A C 1
ATOM 2747 O O . GLU A 1 341 ? 6.254 9.879 -6.194 1.00 86.75 341 GLU A O 1
ATOM 2752 N N . CYS A 1 342 ? 7.197 10.019 -4.164 1.00 86.81 342 CYS A N 1
ATOM 2753 C CA . CYS A 1 342 ? 6.542 8.818 -3.653 1.00 86.81 342 CYS A CA 1
ATOM 2754 C C . CYS A 1 342 ? 5.042 9.027 -3.410 1.00 86.81 342 CYS A C 1
ATOM 2756 O O . CYS A 1 342 ? 4.242 8.120 -3.655 1.00 86.81 342 CYS A O 1
ATOM 2758 N N . PHE A 1 343 ? 4.674 10.202 -2.901 1.00 83.56 343 PHE A N 1
ATOM 2759 C CA . PHE A 1 343 ? 3.309 10.517 -2.505 1.00 83.56 343 PHE A CA 1
ATOM 2760 C C . PHE A 1 343 ? 2.524 11.187 -3.633 1.00 83.56 343 PHE A C 1
ATOM 2762 O O . PHE A 1 343 ? 1.411 10.752 -3.903 1.00 83.56 343 PHE A O 1
ATOM 2769 N N . LYS A 1 344 ? 3.075 12.207 -4.310 1.00 81.19 344 LYS A N 1
ATOM 2770 C CA . LYS A 1 344 ? 2.316 13.001 -5.298 1.00 81.19 344 LYS A CA 1
ATOM 2771 C C . LYS A 1 344 ? 2.370 12.394 -6.699 1.00 81.19 344 LYS A C 1
ATOM 2773 O O . LYS A 1 344 ? 1.329 12.120 -7.282 1.00 81.19 344 LYS A O 1
ATOM 2778 N N . LYS A 1 345 ? 3.568 12.142 -7.235 1.00 84.44 345 LYS A N 1
ATOM 2779 C CA . LYS A 1 345 ? 3.743 11.648 -8.615 1.00 84.44 345 LYS A CA 1
ATOM 2780 C C . LYS A 1 345 ? 3.359 10.183 -8.778 1.00 84.44 345 LYS A C 1
ATOM 2782 O O . LYS A 1 345 ? 2.610 9.847 -9.687 1.00 84.44 345 LYS A O 1
ATOM 2787 N N . ARG A 1 346 ? 3.887 9.305 -7.918 1.00 85.81 346 ARG A N 1
ATOM 2788 C CA . ARG A 1 346 ? 3.585 7.861 -7.958 1.00 85.81 346 ARG A CA 1
ATOM 2789 C C . ARG A 1 346 ? 2.288 7.514 -7.238 1.00 85.81 346 ARG A C 1
ATOM 2791 O O . ARG A 1 346 ? 1.689 6.478 -7.516 1.00 85.81 346 ARG A O 1
ATOM 2798 N N . GLY A 1 347 ? 1.865 8.353 -6.296 1.00 88.56 347 GLY A N 1
ATOM 2799 C CA . GLY A 1 347 ? 0.596 8.158 -5.611 1.00 88.56 347 GLY A CA 1
ATOM 2800 C C . GLY A 1 347 ? 0.540 6.907 -4.743 1.00 88.56 347 GLY A C 1
ATOM 2801 O O . GLY A 1 347 ? -0.561 6.507 -4.401 1.00 88.56 347 GLY A O 1
ATOM 2802 N N . PHE A 1 348 ? 1.653 6.246 -4.386 1.00 91.00 348 PHE A N 1
ATOM 2803 C CA . PHE A 1 348 ? 1.585 4.902 -3.786 1.00 91.00 348 PHE A CA 1
ATOM 2804 C C . PHE A 1 348 ? 0.736 4.855 -2.512 1.00 91.00 348 PHE A C 1
ATOM 2806 O O . PHE A 1 348 ? -0.002 3.893 -2.305 1.00 91.00 348 PHE A O 1
ATOM 2813 N N . PHE A 1 349 ? 0.827 5.882 -1.664 1.00 90.81 349 PHE A N 1
ATOM 2814 C CA . PHE A 1 349 ? -0.033 6.013 -0.489 1.00 90.81 349 PHE A CA 1
ATOM 2815 C C . PHE A 1 349 ? -1.481 6.293 -0.861 1.00 90.81 349 PHE A C 1
ATOM 2817 O O . PHE A 1 349 ? -2.353 5.535 -0.449 1.00 90.81 349 PHE A O 1
ATOM 2824 N N . LEU A 1 350 ? -1.729 7.332 -1.660 1.00 89.06 350 LEU A N 1
ATOM 2825 C CA . LEU A 1 350 ? -3.079 7.733 -2.051 1.00 89.06 350 LEU A CA 1
ATOM 2826 C C . LEU A 1 350 ? -3.829 6.579 -2.722 1.00 89.06 350 LEU A C 1
ATOM 2828 O O . LEU A 1 350 ? -4.915 6.213 -2.290 1.00 89.06 350 LEU A O 1
ATOM 2832 N N . ARG A 1 351 ? -3.186 5.934 -3.694 1.00 90.38 351 ARG A N 1
ATOM 2833 C CA . ARG A 1 351 ? -3.714 4.789 -4.430 1.00 90.38 351 ARG A CA 1
ATOM 2834 C C . ARG A 1 351 ? -4.124 3.657 -3.496 1.00 90.38 351 ARG A C 1
ATOM 2836 O O . ARG A 1 351 ? -5.215 3.113 -3.617 1.00 90.38 351 ARG A O 1
ATOM 2843 N N . GLN A 1 352 ? -3.275 3.308 -2.532 1.00 92.88 352 GLN A N 1
ATOM 2844 C CA . GLN A 1 352 ? -3.588 2.241 -1.579 1.00 92.88 352 GLN A CA 1
ATOM 2845 C C . GLN A 1 352 ? -4.630 2.662 -0.542 1.00 92.88 352 GLN A C 1
ATOM 2847 O O . GLN A 1 352 ? -5.429 1.819 -0.141 1.00 92.88 352 GLN A O 1
ATOM 2852 N N . LEU A 1 353 ? -4.664 3.933 -0.131 1.00 93.19 353 LEU A N 1
ATOM 2853 C CA . LEU A 1 353 ? -5.704 4.471 0.746 1.00 93.19 353 LEU A CA 1
ATOM 2854 C C . LEU A 1 353 ? -7.078 4.409 0.065 1.00 93.19 353 LEU A C 1
ATOM 2856 O O . LEU A 1 353 ? -8.016 3.877 0.653 1.00 93.19 353 LEU A O 1
ATOM 2860 N N . GLU A 1 354 ? -7.176 4.877 -1.180 1.00 90.56 354 GLU A N 1
ATOM 2861 C CA . GLU A 1 354 ? -8.399 4.833 -1.990 1.00 90.56 354 GLU A CA 1
ATOM 2862 C C . GLU A 1 354 ? -8.855 3.392 -2.219 1.00 90.56 354 GLU A C 1
ATOM 2864 O O . GLU A 1 354 ? -9.986 3.032 -1.896 1.00 90.56 354 GLU A O 1
ATOM 2869 N N . GLN A 1 355 ? -7.950 2.524 -2.676 1.00 90.00 355 GLN A N 1
ATOM 2870 C CA . GLN A 1 355 ? -8.262 1.115 -2.911 1.00 90.00 355 GLN A CA 1
ATOM 2871 C C . GLN A 1 355 ? -8.703 0.392 -1.639 1.00 90.00 355 GLN A C 1
ATOM 2873 O O . GLN A 1 355 ? -9.581 -0.476 -1.692 1.00 90.00 355 GLN A O 1
ATOM 2878 N N . SER A 1 356 ? -8.113 0.749 -0.500 1.00 93.94 356 SER A N 1
ATOM 2879 C CA . SER A 1 356 ? -8.476 0.143 0.773 1.00 93.94 356 SER A CA 1
ATOM 2880 C C . SER A 1 356 ? -9.779 0.687 1.334 1.00 93.94 356 SER A C 1
ATOM 2882 O O . SER A 1 356 ? -10.483 -0.058 2.010 1.00 93.94 356 SER A O 1
ATOM 2884 N N . SER A 1 357 ? -10.110 1.954 1.060 1.00 94.50 357 SER A N 1
ATOM 2885 C CA . SER A 1 357 ? -11.305 2.643 1.569 1.00 94.50 357 SER A CA 1
ATOM 2886 C C . SER A 1 357 ? -11.574 2.348 3.060 1.00 94.50 357 SER A C 1
ATOM 2888 O O . SER A 1 357 ? -12.658 1.872 3.415 1.00 94.50 357 SER A O 1
ATOM 2890 N N . PRO A 1 358 ? -10.577 2.531 3.953 1.00 97.00 358 PRO A N 1
ATOM 2891 C CA . PRO A 1 358 ? -10.733 2.186 5.361 1.00 97.00 358 PRO A CA 1
ATOM 2892 C C . PRO A 1 358 ? -11.810 3.059 6.012 1.00 97.00 358 PRO A C 1
ATOM 2894 O O . PRO A 1 358 ? -11.986 4.223 5.660 1.00 97.00 358 PRO A O 1
ATOM 2897 N N . LYS A 1 359 ? -12.504 2.511 7.010 1.00 97.94 359 LYS A N 1
ATOM 2898 C CA . LYS A 1 359 ? -13.483 3.253 7.818 1.00 97.94 359 LYS A CA 1
ATOM 2899 C C . LYS A 1 359 ? -12.792 4.092 8.896 1.00 97.94 359 LYS A C 1
ATOM 2901 O O . LYS A 1 359 ? -13.289 5.154 9.263 1.00 97.94 359 LYS A O 1
ATOM 2906 N N . VAL A 1 360 ? -11.623 3.647 9.368 1.00 98.25 360 VAL A N 1
ATOM 2907 C CA . VAL A 1 360 ? -10.796 4.365 10.346 1.00 98.25 360 VAL A CA 1
ATOM 2908 C C . VAL A 1 360 ? -9.335 4.390 9.908 1.00 98.25 360 VAL A C 1
ATOM 2910 O O . VAL A 1 360 ? -8.771 3.356 9.550 1.00 98.25 360 VAL A O 1
ATOM 2913 N N . VAL A 1 361 ? -8.702 5.559 9.998 1.00 97.50 361 VAL A N 1
ATOM 2914 C CA . VAL A 1 361 ? -7.266 5.760 9.781 1.00 97.50 361 VAL A CA 1
ATOM 2915 C C . VAL A 1 361 ? -6.614 6.227 11.081 1.00 97.50 361 VAL A C 1
ATOM 2917 O O . VAL A 1 361 ? -7.020 7.235 11.650 1.00 97.50 361 VAL A O 1
ATOM 2920 N N . ILE A 1 362 ? -5.588 5.518 11.551 1.00 96.69 362 ILE A N 1
ATOM 2921 C CA . ILE A 1 362 ? -4.820 5.867 12.754 1.00 96.69 362 ILE A CA 1
ATOM 2922 C C . ILE A 1 362 ? -3.430 6.349 12.346 1.00 96.69 362 ILE A C 1
ATOM 2924 O O . ILE A 1 362 ? -2.633 5.582 11.807 1.00 96.69 362 ILE A O 1
ATOM 2928 N N . LEU A 1 363 ? -3.121 7.607 12.635 1.00 94.75 363 LEU A N 1
ATOM 2929 C CA . LEU A 1 363 ? -1.853 8.249 12.308 1.00 94.75 363 LEU A CA 1
ATOM 2930 C C . LEU A 1 363 ? -0.960 8.299 13.550 1.00 94.75 363 LEU A C 1
ATOM 2932 O O . LEU A 1 363 ? -1.333 8.876 14.576 1.00 94.75 363 LEU A O 1
ATOM 2936 N N . PHE A 1 364 ? 0.227 7.698 13.457 1.00 91.88 364 PHE A N 1
ATOM 2937 C CA . PHE A 1 364 ? 1.182 7.636 14.562 1.00 91.88 364 PHE A CA 1
ATOM 2938 C C . PHE A 1 364 ? 2.373 8.577 14.354 1.00 91.88 364 PHE A C 1
ATOM 2940 O O . PHE A 1 364 ? 3.286 8.285 13.580 1.00 91.88 364 PHE A O 1
ATOM 2947 N N . GLY A 1 365 ? 2.408 9.646 15.153 1.00 88.50 365 GLY A N 1
ATOM 2948 C CA . GLY A 1 365 ? 3.513 10.605 15.228 1.00 88.50 365 GLY A CA 1
ATOM 2949 C C . GLY A 1 365 ? 3.264 11.928 14.497 1.00 88.50 365 GLY A C 1
ATOM 2950 O O . GLY A 1 365 ? 2.601 11.976 13.465 1.00 88.50 365 GLY A O 1
ATOM 2951 N N . GLU A 1 366 ? 3.849 12.995 15.042 1.00 84.75 366 GLU A N 1
ATOM 2952 C CA . GLU A 1 366 ? 3.764 14.375 14.535 1.00 84.75 366 GLU A CA 1
ATOM 2953 C C . GLU A 1 366 ? 4.128 14.516 13.046 1.00 84.75 366 GLU A C 1
ATOM 2955 O O . GLU A 1 366 ? 3.285 15.012 12.306 1.00 84.75 366 GLU A O 1
ATOM 2960 N N . PRO A 1 367 ? 5.269 14.010 12.533 1.00 83.06 367 PRO A N 1
ATOM 2961 C CA . PRO A 1 367 ? 5.618 14.234 11.125 1.00 83.06 367 PRO A CA 1
ATOM 2962 C C . PRO A 1 367 ? 4.589 13.672 10.131 1.00 83.06 367 PRO A C 1
ATOM 2964 O O . PRO A 1 367 ? 4.338 14.255 9.077 1.00 83.06 367 PRO A O 1
ATOM 2967 N N . ILE A 1 368 ? 3.956 12.541 10.477 1.00 85.88 368 ILE A N 1
ATOM 2968 C CA . ILE A 1 368 ? 2.878 11.962 9.665 1.00 85.88 368 ILE A CA 1
ATOM 2969 C C . ILE A 1 368 ? 1.624 12.811 9.737 1.00 85.88 368 ILE A C 1
ATOM 2971 O O . ILE A 1 368 ? 0.975 12.994 8.716 1.00 85.88 368 ILE A O 1
ATOM 2975 N N . MET A 1 369 ? 1.283 13.325 10.918 1.00 88.00 369 MET A N 1
ATOM 2976 C CA . MET A 1 369 ? 0.158 14.239 11.069 1.00 88.00 369 MET A CA 1
ATOM 2977 C C . MET A 1 369 ? 0.327 15.465 10.172 1.00 88.00 369 MET A C 1
ATOM 2979 O O . MET A 1 369 ? -0.594 15.790 9.430 1.00 88.00 369 MET A O 1
ATOM 2983 N N . GLU A 1 370 ? 1.495 16.106 10.208 1.00 85.88 370 GLU A N 1
ATOM 2984 C CA . GLU A 1 370 ? 1.778 17.293 9.397 1.00 85.88 370 GLU A CA 1
ATOM 2985 C C . GLU A 1 370 ? 1.636 16.987 7.904 1.00 85.88 370 GLU A C 1
ATOM 2987 O O . GLU A 1 370 ? 0.855 17.641 7.213 1.00 85.88 370 GLU A O 1
ATOM 2992 N N . SER A 1 371 ? 2.303 15.927 7.433 1.00 83.88 371 SER A N 1
ATOM 2993 C CA . SER A 1 371 ? 2.246 15.518 6.026 1.00 83.88 371 SER A CA 1
ATOM 2994 C C . SER A 1 371 ? 0.836 15.101 5.596 1.00 83.88 371 SER A C 1
ATOM 2996 O O . SER A 1 371 ? 0.408 15.399 4.483 1.00 83.88 371 SER A O 1
ATOM 2998 N N . PHE A 1 372 ? 0.080 14.422 6.458 1.00 89.44 372 PHE A N 1
ATOM 2999 C CA . PHE A 1 372 ? -1.286 14.011 6.147 1.00 89.44 372 PHE A CA 1
ATOM 3000 C C . PHE A 1 372 ? -2.221 15.222 6.053 1.00 89.44 372 PHE A C 1
ATOM 3002 O O . PHE A 1 372 ? -2.975 15.336 5.092 1.00 89.44 372 PHE A O 1
ATOM 3009 N N . VAL A 1 373 ? -2.147 16.161 7.000 1.00 90.31 373 VAL A N 1
ATOM 3010 C CA . VAL A 1 373 ? -2.961 17.387 6.975 1.00 90.31 373 VAL A CA 1
ATOM 3011 C C . VAL A 1 373 ? -2.591 18.280 5.791 1.00 90.31 373 VAL A C 1
ATOM 3013 O O . VAL A 1 373 ? -3.485 18.845 5.170 1.00 90.31 373 VAL A O 1
ATOM 3016 N N . GLU A 1 374 ? -1.312 18.390 5.431 1.00 86.94 374 GLU A N 1
ATOM 3017 C CA . GLU A 1 374 ? -0.892 19.167 4.257 1.00 86.94 374 GLU A CA 1
ATOM 3018 C C . GLU A 1 374 ? -1.541 18.648 2.963 1.00 86.94 374 GLU A C 1
ATOM 3020 O O . GLU A 1 374 ? -1.926 19.438 2.104 1.00 86.94 374 GLU A O 1
ATOM 3025 N N . ASN A 1 375 ? -1.689 17.325 2.833 1.00 84.44 375 ASN A N 1
ATOM 3026 C CA . ASN A 1 375 ? -2.184 16.700 1.606 1.00 84.44 375 ASN A CA 1
ATOM 3027 C C . ASN A 1 375 ? -3.696 16.414 1.606 1.00 84.44 375 ASN A C 1
ATOM 3029 O O . ASN A 1 375 ? -4.268 16.259 0.530 1.00 84.44 375 ASN A O 1
ATOM 3033 N N . PHE A 1 376 ? -4.339 16.337 2.775 1.00 90.31 376 PHE A N 1
ATOM 3034 C CA . PHE A 1 376 ? -5.761 15.986 2.909 1.00 90.31 376 PHE A CA 1
ATOM 3035 C C . PHE A 1 376 ? -6.580 16.984 3.735 1.00 90.31 376 PHE A C 1
ATOM 3037 O O . PHE A 1 376 ? -7.751 16.737 4.009 1.00 90.31 376 PHE A O 1
ATOM 3044 N N . GLY A 1 377 ? -5.996 18.104 4.167 1.00 91.69 377 GLY A N 1
ATOM 3045 C CA . GLY A 1 377 ? -6.654 19.079 5.042 1.00 91.69 377 GLY A CA 1
ATOM 3046 C C . GLY A 1 377 ? -7.977 19.613 4.485 1.00 91.69 377 GLY A C 1
ATOM 3047 O O . GLY A 1 377 ? -8.912 19.842 5.246 1.00 91.69 377 GLY A O 1
ATOM 3048 N N . ASP A 1 378 ? -8.085 19.740 3.161 1.00 92.62 378 ASP A N 1
ATOM 3049 C CA . ASP A 1 378 ? -9.296 20.165 2.449 1.00 92.62 378 ASP A CA 1
ATOM 3050 C C . ASP A 1 378 ? -10.392 19.086 2.387 1.00 92.62 378 ASP A C 1
ATOM 3052 O O . ASP A 1 378 ? -11.520 19.379 1.996 1.00 92.62 378 ASP A O 1
ATOM 3056 N N . LYS A 1 379 ? -10.072 17.841 2.760 1.00 94.56 379 LYS A N 1
ATOM 3057 C CA . LYS A 1 379 ? -11.000 16.701 2.777 1.00 94.56 379 LYS A CA 1
ATOM 3058 C C . LYS A 1 379 ? -11.669 16.485 4.132 1.00 94.56 379 LYS A C 1
ATOM 3060 O O . LYS A 1 379 ? -12.571 15.651 4.225 1.00 94.56 379 LYS A O 1
ATOM 3065 N N . PHE A 1 380 ? -11.236 17.188 5.179 1.00 95.69 380 PHE A N 1
ATOM 3066 C CA . PHE A 1 380 ? -11.845 17.084 6.502 1.00 95.69 380 PHE A CA 1
ATOM 3067 C C . PHE A 1 380 ? -13.201 17.794 6.556 1.00 95.69 380 PHE A C 1
ATOM 3069 O O . PHE A 1 380 ? -13.378 18.896 6.038 1.00 95.69 380 PHE A O 1
ATOM 3076 N N . GLU A 1 381 ? -14.161 17.179 7.240 1.00 93.62 381 GLU A N 1
ATOM 3077 C CA . GLU A 1 381 ? -15.406 17.837 7.614 1.00 93.62 381 GLU A CA 1
ATOM 3078 C C . GLU A 1 381 ? -15.121 18.807 8.772 1.00 93.62 381 GLU A C 1
ATOM 3080 O O . GLU A 1 381 ? -14.910 18.401 9.916 1.00 93.62 381 GLU A O 1
ATOM 3085 N N . GLY A 1 382 ? -15.101 20.107 8.480 1.00 89.06 382 GLY A N 1
ATOM 3086 C CA . GLY A 1 382 ? -14.840 21.151 9.474 1.00 89.06 382 GLY A CA 1
ATOM 3087 C C . GLY A 1 382 ? -13.359 21.518 9.605 1.00 89.06 382 GLY A C 1
ATOM 3088 O O . GLY A 1 382 ? -12.625 21.542 8.622 1.00 89.06 382 GLY A O 1
ATOM 3089 N N . GLU A 1 383 ? -12.925 21.897 10.812 1.00 87.94 383 GLU A N 1
ATOM 3090 C CA . GLU A 1 383 ? -11.540 22.331 11.043 1.00 87.94 383 GLU A CA 1
ATOM 3091 C C . GLU A 1 383 ? -10.613 21.113 11.182 1.00 87.94 383 GLU A C 1
ATOM 3093 O O . GLU A 1 383 ? -10.673 20.372 12.166 1.00 87.94 383 GLU A O 1
ATOM 3098 N N . ALA A 1 384 ? -9.734 20.926 10.194 1.00 89.25 384 ALA A N 1
ATOM 3099 C CA . ALA A 1 384 ? -8.646 19.956 10.260 1.00 89.25 384 ALA A CA 1
ATOM 3100 C C . ALA A 1 384 ? -7.708 20.255 11.453 1.00 89.25 384 ALA A C 1
ATOM 3102 O O . ALA A 1 384 ? -7.550 21.420 11.842 1.00 89.25 384 ALA A O 1
ATOM 3103 N N . PRO A 1 385 ? -7.044 19.235 12.032 1.00 87.94 385 PRO A N 1
ATOM 3104 C CA . PRO A 1 385 ? -6.029 19.476 13.050 1.00 87.94 385 PRO A CA 1
ATOM 3105 C C . PRO A 1 385 ? -4.908 20.328 12.470 1.00 87.94 385 PRO A C 1
ATOM 3107 O O . PRO A 1 385 ? -4.521 20.161 11.315 1.00 87.94 385 PRO A O 1
ATOM 3110 N N . LYS A 1 386 ? -4.367 21.248 13.268 1.00 88.06 386 LYS A N 1
ATOM 3111 C CA . LYS A 1 386 ? -3.244 22.074 12.816 1.00 88.06 386 LYS A CA 1
ATOM 3112 C C . LYS A 1 386 ? -1.940 21.310 13.035 1.00 88.06 386 LYS A C 1
ATOM 3114 O O . LYS A 1 386 ? -1.793 20.706 14.093 1.00 88.06 386 LYS A O 1
ATOM 3119 N N . PRO A 1 387 ? -0.956 21.418 12.125 1.00 79.12 387 PRO A N 1
ATOM 3120 C CA . PRO A 1 387 ? 0.399 20.901 12.348 1.00 79.12 387 PRO A CA 1
ATOM 3121 C C . PRO A 1 387 ? 0.987 21.291 13.716 1.00 79.12 387 PRO A C 1
ATOM 3123 O O . PRO A 1 387 ? 1.646 20.498 14.370 1.00 79.12 387 PRO A O 1
ATOM 3126 N N . SER A 1 388 ? 0.667 22.496 14.200 1.00 81.94 388 SER A N 1
ATOM 3127 C CA . SER A 1 388 ? 1.104 23.014 15.502 1.00 81.94 388 SER A CA 1
ATOM 3128 C C . SER A 1 388 ? 0.335 22.481 16.723 1.00 81.94 388 SER A C 1
ATOM 3130 O O . SER A 1 388 ? 0.610 22.916 17.843 1.00 81.94 388 SER A O 1
ATOM 3132 N N . ASP A 1 389 ? -0.692 21.648 16.543 1.00 88.00 389 ASP A N 1
ATOM 3133 C CA . ASP A 1 389 ? -1.492 21.131 17.653 1.00 88.00 389 ASP A CA 1
ATOM 3134 C C . ASP A 1 389 ? -0.718 20.068 18.443 1.00 88.00 389 ASP A C 1
ATOM 3136 O O . ASP A 1 389 ? -0.080 19.181 17.886 1.00 88.00 389 ASP A O 1
ATOM 3140 N N . THR A 1 390 ? -0.791 20.136 19.774 1.00 88.44 390 THR A N 1
ATOM 3141 C CA . THR A 1 390 ? -0.126 19.155 20.641 1.00 88.44 390 THR A CA 1
ATOM 3142 C C . THR A 1 390 ? -0.850 17.810 20.616 1.00 88.44 390 THR A C 1
ATOM 3144 O O . THR A 1 390 ? -2.058 17.747 20.375 1.00 88.44 390 THR A O 1
ATOM 3147 N N . TYR A 1 391 ? -0.145 16.730 20.977 1.00 87.25 391 TYR A N 1
ATOM 3148 C CA . TYR A 1 391 ? -0.770 15.415 21.166 1.00 87.25 391 TYR A CA 1
ATOM 3149 C C . TYR A 1 391 ? -1.978 15.449 22.102 1.00 87.25 391 TYR A C 1
ATOM 3151 O O . TYR A 1 391 ? -2.968 14.788 21.826 1.00 87.25 391 TYR A O 1
ATOM 3159 N N . GLY A 1 392 ? -1.919 16.222 23.193 1.00 86.38 392 GLY A N 1
ATOM 3160 C CA . GLY A 1 392 ? -3.047 16.348 24.117 1.00 86.38 392 GLY A CA 1
ATOM 3161 C C . GLY A 1 392 ? -4.289 16.908 23.427 1.00 86.38 392 GLY A C 1
ATOM 3162 O O . GLY A 1 392 ? -5.355 16.307 23.507 1.00 86.38 392 GLY A O 1
ATOM 3163 N N . LYS A 1 393 ? -4.130 18.001 22.671 1.00 89.38 393 LYS A N 1
ATOM 3164 C CA . LYS A 1 393 ? -5.237 18.648 21.957 1.00 89.38 393 LYS A CA 1
ATOM 3165 C C . LYS A 1 393 ? -5.825 17.749 20.865 1.00 89.38 393 LYS A C 1
ATOM 3167 O O . LYS A 1 393 ? -7.043 17.643 20.751 1.00 89.38 393 LYS A O 1
ATOM 3172 N N . THR A 1 394 ? -4.976 17.101 20.069 1.00 89.25 394 THR A N 1
ATOM 3173 C CA . THR A 1 394 ? -5.440 16.216 18.989 1.00 89.25 394 THR A CA 1
ATOM 3174 C C . THR A 1 394 ? -6.153 14.983 19.542 1.00 89.25 394 THR A C 1
ATOM 3176 O O . THR A 1 394 ? -7.245 14.662 19.078 1.00 89.25 394 THR A O 1
ATOM 3179 N N . LEU A 1 395 ? -5.613 14.362 20.597 1.00 88.19 395 LEU A N 1
ATOM 3180 C CA . LEU A 1 395 ? -6.216 13.215 21.282 1.00 88.19 395 LEU A CA 1
ATOM 3181 C C . LEU A 1 395 ? -7.508 13.548 22.047 1.00 88.19 395 LEU A C 1
ATOM 3183 O O . LEU A 1 395 ? -8.368 12.682 22.189 1.00 88.19 395 LEU A O 1
ATOM 3187 N N . GLU A 1 396 ? -7.639 14.748 22.614 1.00 87.25 396 GLU A N 1
ATOM 3188 C CA . GLU A 1 396 ? -8.874 15.197 23.275 1.00 87.25 396 GLU A CA 1
ATOM 3189 C C . GLU A 1 396 ? -10.012 15.411 22.282 1.00 87.25 396 GLU A C 1
ATOM 3191 O O . GLU A 1 396 ? -11.152 15.078 22.597 1.00 87.25 396 GLU A O 1
ATOM 3196 N N . ASN A 1 397 ? -9.697 15.912 21.086 1.00 85.38 397 ASN A N 1
ATOM 3197 C CA . ASN A 1 397 ? -10.688 16.119 20.042 1.00 85.38 397 ASN A CA 1
ATOM 3198 C C . ASN A 1 397 ? -11.046 14.811 19.329 1.00 85.38 397 ASN A C 1
ATOM 3200 O O . ASN A 1 397 ? -12.225 14.486 19.291 1.00 85.38 397 ASN A O 1
ATOM 3204 N N . ASN A 1 398 ? -10.054 14.130 18.730 1.00 82.31 398 ASN A N 1
ATOM 3205 C CA . ASN A 1 398 ? -10.074 12.866 17.959 1.00 82.31 398 ASN A CA 1
ATOM 3206 C C . ASN A 1 398 ? -11.385 12.426 17.265 1.00 82.31 398 ASN A C 1
ATOM 3208 O O . ASN A 1 398 ? -11.624 11.248 17.013 1.00 82.31 398 ASN A O 1
ATOM 3212 N N . ASN A 1 399 ? -12.205 13.394 16.877 1.00 87.62 399 ASN A N 1
ATOM 3213 C CA . ASN A 1 399 ? -13.499 13.235 16.230 1.00 87.62 399 ASN A CA 1
ATOM 3214 C C . ASN A 1 399 ? -13.412 13.710 14.771 1.00 87.62 399 ASN A C 1
ATOM 3216 O O . ASN A 1 399 ? -14.399 14.161 14.197 1.00 87.62 399 ASN A O 1
ATOM 3220 N N . TYR A 1 400 ? -12.221 13.647 14.173 1.00 95.25 400 TYR A N 1
ATOM 3221 C CA . TYR A 1 400 ? -11.973 14.170 12.837 1.00 95.25 400 TYR A CA 1
ATOM 3222 C C . TYR A 1 400 ? -12.579 13.248 11.781 1.00 95.25 400 TYR A C 1
ATOM 3224 O O . TYR A 1 400 ? -12.263 12.057 11.723 1.00 95.25 400 TYR A O 1
ATOM 3232 N N . LEU A 1 401 ? -13.457 13.807 10.957 1.00 96.56 401 LEU A N 1
ATOM 3233 C CA . LEU A 1 401 ? -14.069 13.124 9.825 1.00 96.56 401 LEU A CA 1
ATOM 3234 C C . LEU A 1 401 ? -13.451 13.628 8.537 1.00 96.56 401 LEU A C 1
ATOM 3236 O O . LEU A 1 401 ? -13.189 14.820 8.404 1.00 96.56 401 LEU A O 1
ATOM 3240 N N . MET A 1 402 ? -13.219 12.716 7.606 1.00 95.75 402 MET A N 1
ATOM 3241 C CA . MET A 1 402 ? -12.679 13.014 6.291 1.00 95.75 402 MET A CA 1
ATOM 3242 C C . MET A 1 402 ? -13.505 12.291 5.231 1.00 95.75 402 MET A C 1
ATOM 3244 O O . MET A 1 402 ? -13.881 11.136 5.432 1.00 95.75 402 MET A O 1
ATOM 3248 N N . ASN A 1 403 ? -13.750 12.954 4.100 1.00 94.00 403 ASN A N 1
ATOM 3249 C CA . ASN A 1 403 ? -14.379 12.349 2.928 1.00 94.00 403 ASN A CA 1
ATOM 3250 C C . ASN A 1 403 ? -13.381 12.275 1.777 1.00 94.00 403 ASN A C 1
ATOM 3252 O O . ASN A 1 403 ? -12.919 13.301 1.275 1.00 94.00 403 ASN A O 1
ATOM 3256 N N . LEU A 1 404 ? -13.081 11.058 1.331 1.00 89.56 404 LEU A N 1
ATOM 3257 C CA . LEU A 1 404 ? -12.225 10.813 0.175 1.00 89.56 404 LEU A CA 1
ATOM 3258 C C . LEU A 1 404 ? -13.009 10.007 -0.860 1.00 89.56 404 LEU A C 1
ATOM 3260 O O . LEU A 1 404 ? -13.345 8.853 -0.608 1.00 89.56 404 LEU A O 1
ATOM 3264 N N . ASN A 1 405 ? -13.305 10.615 -2.011 1.00 85.94 405 ASN A N 1
ATOM 3265 C CA . ASN A 1 405 ? -14.084 9.999 -3.095 1.00 85.94 405 ASN A CA 1
ATOM 3266 C C . ASN A 1 405 ? -15.382 9.356 -2.574 1.00 85.94 405 ASN A C 1
ATOM 3268 O O . ASN A 1 405 ? -15.585 8.157 -2.723 1.00 85.94 405 ASN A O 1
ATOM 3272 N N . GLU A 1 406 ? -16.201 10.149 -1.872 1.00 86.38 406 GLU A N 1
ATOM 3273 C CA . GLU A 1 406 ? -17.480 9.732 -1.260 1.00 86.38 406 GLU A CA 1
ATOM 3274 C C . GLU A 1 406 ? -17.366 8.712 -0.110 1.00 86.38 406 GLU A C 1
ATOM 3276 O O . GLU A 1 406 ? -18.366 8.367 0.518 1.00 86.38 406 GLU A O 1
ATOM 3281 N N . ASN A 1 407 ? -16.151 8.291 0.254 1.00 89.94 407 ASN A N 1
ATOM 3282 C CA . ASN A 1 407 ? -15.923 7.431 1.409 1.00 89.94 407 ASN A CA 1
ATOM 3283 C C . ASN A 1 407 ? -15.666 8.261 2.668 1.00 89.94 407 ASN A C 1
ATOM 3285 O O . ASN A 1 407 ? -14.605 8.881 2.812 1.00 89.94 407 ASN A O 1
ATOM 3289 N N . ARG A 1 408 ? -16.615 8.207 3.609 1.00 94.62 408 ARG A N 1
ATOM 3290 C CA . ARG A 1 408 ? -16.435 8.715 4.974 1.00 94.62 408 ARG A CA 1
ATOM 3291 C C . ARG A 1 408 ? -15.428 7.850 5.723 1.00 94.62 408 ARG A C 1
ATOM 3293 O O . ARG A 1 408 ? -15.611 6.636 5.842 1.00 94.62 408 ARG A O 1
ATOM 3300 N N . MET A 1 409 ? -14.443 8.497 6.333 1.00 96.50 409 MET A N 1
ATOM 3301 C CA . MET A 1 409 ? -13.514 7.862 7.259 1.00 96.50 409 MET A CA 1
ATOM 3302 C C . MET A 1 409 ? -13.258 8.713 8.500 1.00 96.50 409 MET A C 1
ATOM 3304 O O . MET A 1 409 ? -13.219 9.944 8.454 1.00 96.50 409 MET A O 1
ATOM 3308 N N . ARG A 1 410 ? -13.058 8.031 9.626 1.00 97.38 410 ARG A N 1
ATOM 3309 C CA . ARG A 1 410 ? -12.612 8.629 10.883 1.00 97.38 410 ARG A CA 1
ATOM 3310 C C . ARG A 1 410 ? -11.088 8.674 10.914 1.00 97.38 410 ARG A C 1
ATOM 3312 O O . ARG A 1 410 ? -10.448 7.644 10.715 1.00 97.38 410 ARG A O 1
ATOM 3319 N N . VAL A 1 411 ? -10.501 9.829 11.215 1.00 96.81 411 VAL A N 1
ATOM 3320 C CA . VAL A 1 411 ? -9.044 9.978 11.340 1.00 96.81 411 VAL A CA 1
ATOM 3321 C C . VAL A 1 411 ? -8.668 10.216 12.800 1.00 96.81 411 VAL A C 1
ATOM 3323 O O . VAL A 1 411 ? -9.161 11.140 13.445 1.00 96.81 411 VAL A O 1
ATOM 3326 N N . ILE A 1 412 ? -7.785 9.367 13.317 1.00 95.94 412 ILE A N 1
ATOM 3327 C CA . ILE A 1 412 ? -7.303 9.384 14.696 1.00 95.94 412 ILE A CA 1
ATOM 3328 C C . ILE A 1 412 ? -5.832 9.781 14.684 1.00 95.94 412 ILE A C 1
ATOM 3330 O O . ILE A 1 412 ? -5.013 9.125 14.040 1.00 95.94 412 ILE A O 1
ATOM 3334 N N . PHE A 1 413 ? -5.479 10.811 15.446 1.00 94.44 413 PHE A N 1
ATOM 3335 C CA . PHE A 1 413 ? -4.093 11.226 15.640 1.00 94.44 413 PHE A CA 1
ATOM 3336 C C . PHE A 1 413 ? -3.601 10.727 16.997 1.00 94.44 413 PHE A C 1
ATOM 3338 O O . PHE A 1 413 ? -4.293 10.851 18.011 1.00 94.44 413 PHE A O 1
ATOM 3345 N N . SER A 1 414 ? -2.412 10.125 17.022 1.00 94.12 414 SER A N 1
ATOM 3346 C CA . SER A 1 414 ? -1.835 9.553 18.239 1.00 94.12 414 SER A CA 1
ATOM 3347 C C . SER A 1 414 ? -0.314 9.729 18.295 1.00 94.12 414 SER A C 1
ATOM 3349 O O . SER A 1 414 ? 0.369 9.591 17.274 1.00 94.12 414 SER A O 1
ATOM 3351 N N . PRO A 1 415 ? 0.271 9.919 19.496 1.00 92.81 415 PRO A N 1
ATOM 3352 C CA . PRO A 1 415 ? 1.689 9.677 19.715 1.00 92.81 415 PRO A CA 1
ATOM 3353 C C . PRO A 1 415 ? 2.072 8.269 19.270 1.00 92.81 415 PRO A C 1
ATOM 3355 O O . PRO A 1 415 ? 1.298 7.322 19.420 1.00 92.81 415 PRO A O 1
ATOM 3358 N N . HIS A 1 416 ? 3.295 8.109 18.773 1.00 91.19 416 HIS A N 1
ATOM 3359 C CA . HIS A 1 416 ? 3.804 6.793 18.417 1.00 91.19 416 HIS A CA 1
ATOM 3360 C C . HIS A 1 416 ? 4.027 5.935 19.690 1.00 91.19 416 HIS A C 1
ATOM 3362 O O . HIS A 1 416 ? 4.792 6.354 20.562 1.00 91.19 416 HIS A O 1
ATOM 3368 N N . PRO A 1 417 ? 3.483 4.704 19.796 1.00 90.88 417 PRO A N 1
ATOM 3369 C CA . PRO A 1 417 ? 3.568 3.884 21.015 1.00 90.88 417 PRO A CA 1
ATOM 3370 C C . PRO A 1 417 ? 4.998 3.562 21.467 1.00 90.88 417 PRO A C 1
ATOM 3372 O O . PRO A 1 417 ? 5.317 3.562 22.655 1.00 90.88 417 PRO A O 1
ATOM 3375 N N . THR A 1 418 ? 5.887 3.300 20.505 1.00 87.75 418 THR A N 1
ATOM 3376 C CA . THR A 1 418 ? 7.309 3.034 20.762 1.00 87.75 418 THR A CA 1
ATOM 3377 C C . THR A 1 418 ? 8.181 4.291 20.685 1.00 87.75 418 THR A C 1
ATOM 3379 O O . THR A 1 418 ? 8.995 4.504 21.579 1.00 87.75 418 THR A O 1
ATOM 3382 N N . GLY A 1 419 ? 8.016 5.126 19.651 1.00 85.88 419 GLY A N 1
ATOM 3383 C CA . GLY A 1 419 ? 8.835 6.325 19.424 1.00 85.88 419 GLY A CA 1
ATOM 3384 C C . GLY A 1 419 ? 8.546 7.492 20.374 1.00 85.88 419 GLY A C 1
ATOM 3385 O O . GLY A 1 419 ? 9.442 8.276 20.661 1.00 85.88 419 GLY A O 1
ATOM 3386 N N . ALA A 1 420 ? 7.328 7.578 20.912 1.00 89.44 420 ALA A N 1
ATOM 3387 C CA . ALA A 1 420 ? 6.870 8.633 21.815 1.00 89.44 420 ALA A CA 1
ATOM 3388 C C . ALA A 1 420 ? 6.172 8.039 23.055 1.00 89.44 420 ALA A C 1
ATOM 3390 O O . ALA A 1 420 ? 5.149 8.542 23.519 1.00 89.44 420 ALA A O 1
ATOM 3391 N N . ARG A 1 421 ? 6.736 6.951 23.607 1.00 92.25 421 ARG A N 1
ATOM 3392 C CA . ARG A 1 421 ? 6.127 6.132 24.675 1.00 92.25 421 ARG A CA 1
ATOM 3393 C C . ARG A 1 421 ? 5.656 6.930 25.894 1.00 92.25 421 ARG A C 1
ATOM 3395 O O . ARG A 1 421 ? 4.620 6.598 26.470 1.00 92.25 421 ARG A O 1
ATOM 3402 N N . TYR A 1 422 ? 6.414 7.957 26.288 1.00 94.31 422 TYR A N 1
ATOM 3403 C CA . TYR A 1 422 ? 6.037 8.840 27.393 1.00 94.31 422 TYR A CA 1
ATOM 3404 C C . TYR A 1 422 ? 4.687 9.510 27.116 1.00 94.31 422 TYR A C 1
ATOM 3406 O O . TYR A 1 422 ? 3.762 9.340 27.900 1.00 94.31 422 TYR A O 1
ATOM 3414 N N . TRP A 1 423 ? 4.545 10.177 25.966 1.00 94.75 423 TRP A N 1
ATOM 3415 C CA . TRP A 1 423 ? 3.314 10.865 25.570 1.00 94.75 423 TRP A CA 1
ATOM 3416 C C . TRP A 1 423 ? 2.156 9.903 25.323 1.00 94.75 423 TRP A C 1
ATOM 3418 O O . TRP A 1 423 ? 1.040 10.176 25.752 1.00 94.75 423 TRP A O 1
ATOM 3428 N N . TYR A 1 424 ? 2.433 8.749 24.707 1.00 94.69 424 TYR A N 1
ATOM 3429 C CA . TYR A 1 424 ? 1.438 7.694 24.504 1.00 94.69 424 TYR A CA 1
ATOM 3430 C C . TYR A 1 424 ? 0.800 7.243 25.827 1.00 94.69 424 TYR A C 1
ATOM 3432 O O . TYR A 1 424 ? -0.413 7.081 25.912 1.00 94.69 424 TYR A O 1
ATOM 3440 N N . SER A 1 425 ? 1.619 7.090 26.874 1.00 95.56 425 SER A N 1
ATOM 3441 C CA . SER A 1 425 ? 1.150 6.679 28.203 1.00 95.56 425 SER A CA 1
ATOM 3442 C C . SER A 1 425 ? 0.541 7.843 28.988 1.00 95.56 425 SER A C 1
ATOM 3444 O O . SER A 1 425 ? -0.473 7.666 29.650 1.00 95.56 425 SER A O 1
ATOM 3446 N N . TYR A 1 426 ? 1.148 9.032 28.916 1.00 96.31 426 TYR A N 1
ATOM 3447 C CA . TYR A 1 426 ? 0.719 10.226 29.651 1.00 96.31 426 TYR A CA 1
ATOM 3448 C C . TYR A 1 426 ? -0.696 10.671 29.264 1.00 96.31 426 TYR A C 1
ATOM 3450 O O . TYR A 1 426 ? -1.481 11.024 30.139 1.00 96.31 426 TYR A O 1
ATOM 3458 N N . TYR A 1 427 ? -1.028 10.621 27.971 1.00 95.44 427 TYR A N 1
ATOM 3459 C CA . TYR A 1 427 ? -2.344 11.012 27.459 1.00 95.44 427 TYR A CA 1
ATOM 3460 C C . TYR A 1 427 ? -3.350 9.859 27.358 1.00 95.44 427 TYR A C 1
ATOM 3462 O O . TYR A 1 427 ? -4.432 10.058 26.810 1.00 95.44 427 TYR A O 1
ATOM 3470 N N . ASP A 1 428 ? -2.997 8.669 27.851 1.00 95.81 428 ASP A N 1
ATOM 3471 C CA . ASP A 1 428 ? -3.826 7.463 27.750 1.00 95.81 428 ASP A CA 1
ATOM 3472 C C . ASP A 1 428 ? -4.301 7.177 26.310 1.00 95.81 428 ASP A C 1
ATOM 3474 O O . ASP A 1 428 ? -5.472 6.911 26.029 1.00 95.81 428 ASP A O 1
ATOM 3478 N N . ALA A 1 429 ? -3.367 7.289 25.360 1.00 96.38 429 ALA A N 1
ATOM 3479 C CA . ALA A 1 429 ? -3.680 7.267 23.935 1.00 96.38 429 ALA A CA 1
ATOM 3480 C C . ALA A 1 429 ? -4.340 5.950 23.492 1.00 96.38 429 ALA A C 1
ATOM 3482 O O . ALA A 1 429 ? -5.194 5.970 22.612 1.00 96.38 429 ALA A O 1
ATOM 3483 N N . LEU A 1 430 ? -3.992 4.820 24.122 1.00 97.06 430 LEU A N 1
ATOM 3484 C CA . LEU A 1 430 ? -4.630 3.527 23.862 1.00 97.06 430 LEU A CA 1
ATOM 3485 C C . LEU A 1 430 ? -6.143 3.588 24.077 1.00 97.06 430 LEU A C 1
ATOM 3487 O O . LEU A 1 430 ? -6.895 3.223 23.176 1.00 97.06 430 LEU A O 1
ATOM 3491 N N . ASN A 1 431 ? -6.583 4.036 25.254 1.00 96.50 431 ASN A N 1
ATOM 3492 C CA . ASN A 1 431 ? -8.006 4.062 25.575 1.00 96.50 431 ASN A CA 1
ATOM 3493 C C . ASN A 1 431 ? -8.734 5.069 24.687 1.00 96.50 431 ASN A C 1
ATOM 3495 O O . ASN A 1 431 ? -9.777 4.739 24.145 1.00 96.50 431 ASN A O 1
ATOM 3499 N N . LYS A 1 432 ? -8.126 6.223 24.395 1.00 96.75 432 LYS A N 1
ATOM 3500 C CA . LYS A 1 432 ? -8.708 7.203 23.465 1.00 96.75 432 LYS A CA 1
ATOM 3501 C C . LYS A 1 432 ? -8.871 6.673 22.037 1.00 96.75 432 LYS A C 1
ATOM 3503 O O . LYS A 1 432 ? -9.870 6.970 21.392 1.00 96.75 432 LYS A O 1
ATOM 3508 N N . ILE A 1 433 ? -7.914 5.889 21.530 1.00 97.38 433 ILE A N 1
ATOM 3509 C CA . ILE A 1 433 ? -8.065 5.195 20.239 1.00 97.38 433 ILE A CA 1
ATOM 3510 C C . ILE A 1 433 ? -9.244 4.216 20.317 1.00 97.38 433 ILE A C 1
ATOM 3512 O O . ILE A 1 433 ? -10.084 4.186 19.420 1.00 97.38 433 ILE A O 1
ATOM 3516 N N . VAL A 1 434 ? -9.310 3.421 21.387 1.00 97.94 434 VAL A N 1
ATOM 3517 C CA . VAL A 1 434 ? -10.362 2.416 21.589 1.00 97.94 434 VAL A CA 1
ATOM 3518 C C . VAL A 1 434 ? -11.744 3.051 21.728 1.00 97.94 434 VAL A C 1
ATOM 3520 O O . VAL A 1 434 ? -12.700 2.508 21.179 1.00 97.94 434 VAL A O 1
ATOM 3523 N N . ASP A 1 435 ? -11.858 4.195 22.396 1.00 97.25 435 ASP A N 1
ATOM 3524 C CA . ASP A 1 435 ? -13.113 4.931 22.551 1.00 97.25 435 ASP A CA 1
ATOM 3525 C C . ASP A 1 435 ? -13.673 5.332 21.182 1.00 97.25 435 ASP A C 1
ATOM 3527 O O . ASP A 1 435 ? -14.846 5.095 20.901 1.00 97.25 435 ASP A O 1
ATOM 3531 N N . VAL A 1 436 ? -12.821 5.843 20.286 1.00 97.19 436 VAL A N 1
ATOM 3532 C CA . VAL A 1 436 ? -13.225 6.202 18.918 1.00 97.19 436 VAL A CA 1
ATOM 3533 C C . VAL A 1 436 ? -13.603 4.968 18.095 1.00 97.19 436 VAL A C 1
ATOM 3535 O O . VAL A 1 436 ? -14.602 4.993 17.380 1.00 97.19 436 VAL A O 1
ATOM 3538 N N . LEU A 1 437 ? -12.851 3.866 18.195 1.00 98.44 437 LEU A N 1
ATOM 3539 C CA . LEU A 1 437 ? -13.218 2.614 17.516 1.00 98.44 437 LEU A CA 1
ATOM 3540 C C . LEU A 1 437 ? -14.563 2.070 18.019 1.00 98.44 437 LEU A C 1
ATOM 3542 O O . LEU A 1 437 ? -15.370 1.584 17.228 1.00 98.44 437 LEU A O 1
ATOM 3546 N N . SER A 1 438 ? -14.808 2.169 19.326 1.00 98.12 438 SER A N 1
ATOM 3547 C CA . SER A 1 438 ? -16.064 1.760 19.958 1.00 98.12 438 SER A CA 1
ATOM 3548 C C . SER A 1 438 ? -17.225 2.641 19.505 1.00 98.12 438 SER A C 1
ATOM 3550 O O . SER A 1 438 ? -18.303 2.122 19.233 1.00 98.12 438 SER A O 1
ATOM 3552 N N . ASP A 1 439 ? -17.009 3.950 19.358 1.00 97.75 439 ASP A N 1
ATOM 3553 C CA . ASP A 1 439 ? -17.994 4.874 18.789 1.00 97.75 439 ASP A CA 1
ATOM 3554 C C . ASP A 1 439 ? -18.329 4.520 17.331 1.00 97.75 439 ASP A C 1
ATOM 3556 O O . ASP A 1 439 ? -19.499 4.361 16.983 1.00 97.75 439 ASP A O 1
ATOM 3560 N N . GLU A 1 440 ? -17.326 4.293 16.478 1.00 98.19 440 GLU A N 1
ATOM 3561 C CA . GLU A 1 440 ? -17.555 3.877 15.086 1.00 98.19 440 GLU A CA 1
ATOM 3562 C C . GLU A 1 440 ? -18.270 2.519 14.988 1.00 98.19 440 GLU A C 1
ATOM 3564 O O . GLU A 1 440 ? -19.093 2.324 14.092 1.00 98.19 440 GLU A O 1
ATOM 3569 N N . TYR A 1 441 ? -18.010 1.595 15.918 1.00 98.44 441 TYR A N 1
ATOM 3570 C CA . TYR A 1 441 ? -18.735 0.328 16.016 1.00 98.44 441 TYR A CA 1
ATOM 3571 C C . TYR A 1 441 ? -20.195 0.519 16.445 1.00 98.44 441 TYR A C 1
ATOM 3573 O O . TYR A 1 441 ? -21.109 0.015 15.794 1.00 98.44 441 TYR A O 1
ATOM 3581 N N . ASN A 1 442 ? -20.435 1.287 17.510 1.00 97.94 442 ASN A N 1
ATOM 3582 C CA . ASN A 1 442 ? -21.775 1.531 18.049 1.00 97.94 442 ASN A CA 1
ATOM 3583 C C . ASN A 1 442 ? -22.674 2.291 17.063 1.00 97.94 442 ASN A C 1
ATOM 3585 O O . ASN A 1 442 ? -23.885 2.072 17.042 1.00 97.94 442 ASN A O 1
ATOM 3589 N N . ASN A 1 443 ? -22.085 3.145 16.224 1.00 97.19 443 ASN A N 1
ATOM 3590 C CA . ASN A 1 443 ? -22.786 3.847 15.150 1.00 97.19 443 ASN A CA 1
ATOM 3591 C C . ASN A 1 443 ? -22.918 3.018 13.855 1.00 97.19 443 ASN A C 1
ATOM 3593 O O . ASN A 1 443 ? -23.527 3.484 12.895 1.00 97.19 443 ASN A O 1
ATOM 3597 N N . GLY A 1 444 ? -22.372 1.796 13.809 1.00 96.94 444 GLY A N 1
ATOM 3598 C CA . GLY A 1 444 ? -22.499 0.873 12.677 1.00 96.94 444 GLY A CA 1
ATOM 3599 C C . GLY A 1 444 ? -21.563 1.143 11.494 1.00 96.94 444 GLY A C 1
ATOM 3600 O O . GLY A 1 444 ? -21.729 0.521 10.446 1.00 96.94 444 GLY A O 1
ATOM 3601 N N . TYR A 1 445 ? -20.578 2.035 11.638 1.00 96.56 445 TYR A N 1
ATOM 3602 C CA . TYR A 1 445 ? -19.581 2.320 10.596 1.00 96.56 445 TYR A CA 1
ATOM 3603 C C . TYR A 1 445 ? -18.474 1.265 10.539 1.00 96.56 445 TYR A C 1
ATOM 3605 O O . TYR A 1 445 ? -17.982 0.938 9.458 1.00 96.56 445 TYR A O 1
ATOM 3613 N N . ILE A 1 446 ? -18.105 0.702 11.691 1.00 97.50 446 ILE A N 1
ATOM 3614 C CA . ILE A 1 446 ? -17.391 -0.572 11.781 1.00 97.50 446 ILE A CA 1
ATOM 3615 C C . ILE A 1 446 ? -18.401 -1.632 12.215 1.00 97.50 446 ILE A C 1
ATOM 3617 O O . ILE A 1 446 ? -19.213 -1.404 13.104 1.00 97.50 446 ILE A O 1
ATOM 3621 N N . ALA A 1 447 ? -18.332 -2.817 11.620 1.00 97.44 447 ALA A N 1
ATOM 3622 C CA . ALA A 1 447 ? -19.190 -3.934 11.989 1.00 97.44 447 ALA A CA 1
ATOM 3623 C C . ALA A 1 447 ? -18.358 -5.189 12.239 1.00 97.44 447 ALA A C 1
ATOM 3625 O O . ALA A 1 447 ? -17.322 -5.387 11.607 1.00 97.44 447 ALA A O 1
ATOM 3626 N N . TYR A 1 448 ? -18.829 -6.047 13.138 1.00 98.12 448 TYR A N 1
ATOM 3627 C CA . TYR A 1 448 ? -18.243 -7.359 13.391 1.00 98.12 448 TYR A CA 1
ATOM 3628 C C . TYR A 1 448 ? -18.986 -8.434 12.591 1.00 98.12 448 TYR A C 1
ATOM 3630 O O . TYR A 1 448 ? -20.206 -8.369 12.418 1.00 98.12 448 TYR A O 1
ATOM 3638 N N . ASP A 1 449 ? -18.244 -9.404 12.070 1.00 97.00 449 ASP A N 1
ATOM 3639 C CA . ASP A 1 449 ? -18.776 -10.593 11.418 1.00 97.00 449 ASP A CA 1
ATOM 3640 C C . ASP A 1 449 ? -18.617 -11.795 12.354 1.00 97.00 449 ASP A C 1
ATOM 3642 O O . ASP A 1 449 ? -17.514 -12.302 12.563 1.00 97.00 449 ASP A O 1
ATOM 3646 N N . GLU A 1 450 ? -19.734 -12.262 12.911 1.00 95.44 450 GLU A N 1
ATOM 3647 C CA . GLU A 1 450 ? -19.756 -13.394 13.843 1.00 95.44 450 GLU A CA 1
ATOM 3648 C C . GLU A 1 450 ? -19.350 -14.728 13.209 1.00 95.44 450 GLU A C 1
ATOM 3650 O O . GLU A 1 450 ? -18.872 -15.613 13.916 1.00 95.44 450 GLU A O 1
ATOM 3655 N N . ASN A 1 451 ? -19.519 -14.896 11.895 1.00 94.75 451 ASN A N 1
ATOM 3656 C CA . ASN A 1 451 ? -19.151 -16.139 11.219 1.00 94.75 451 ASN A CA 1
ATOM 3657 C C . ASN A 1 451 ? -17.645 -16.186 10.968 1.00 94.75 451 ASN A C 1
ATOM 3659 O O . ASN A 1 451 ? -17.007 -17.217 11.172 1.00 9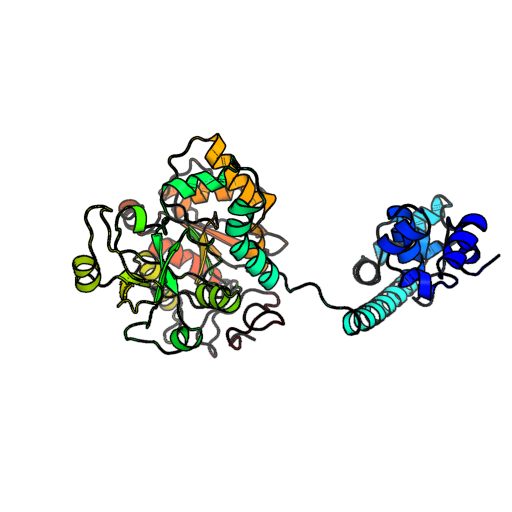4.75 451 ASN A O 1
ATOM 3663 N N . LEU A 1 452 ? -17.075 -15.060 10.533 1.00 95.75 452 LEU A N 1
ATOM 3664 C CA . LEU A 1 452 ? -15.644 -14.953 10.247 1.00 95.75 452 LEU A CA 1
ATOM 3665 C C . LEU A 1 452 ? -14.809 -14.655 11.492 1.00 95.75 452 LEU A C 1
ATOM 3667 O O . LEU A 1 452 ? -13.593 -14.837 11.460 1.00 95.75 452 LEU A O 1
ATOM 3671 N N . LYS A 1 453 ? -15.446 -14.203 12.576 1.00 97.69 453 LYS A N 1
ATOM 3672 C CA . LYS A 1 453 ? -14.801 -13.764 13.817 1.00 97.69 453 LYS A CA 1
ATOM 3673 C C . LYS A 1 453 ? -13.814 -12.608 13.611 1.00 97.69 453 LYS A C 1
ATOM 3675 O O . LYS A 1 453 ? -12.833 -12.467 14.339 1.00 97.69 453 LYS A O 1
ATOM 3680 N N . HIS A 1 454 ? -14.097 -11.775 12.612 1.00 98.12 454 HIS A N 1
ATOM 3681 C CA . HIS A 1 454 ? -13.310 -10.620 12.182 1.00 98.12 454 HIS A CA 1
ATOM 3682 C C . HIS A 1 454 ? -14.224 -9.412 11.960 1.00 98.12 454 HIS A C 1
ATOM 3684 O O . HIS A 1 454 ? -15.444 -9.549 11.887 1.00 98.12 454 HIS A O 1
ATOM 3690 N N . LEU A 1 455 ? -13.658 -8.216 11.806 1.00 98.31 455 LEU A N 1
ATOM 3691 C CA . LEU A 1 455 ? -14.430 -7.062 11.351 1.00 98.31 455 LEU A CA 1
ATOM 3692 C C . LEU A 1 455 ? -14.904 -7.263 9.899 1.00 98.31 455 LEU A C 1
ATOM 3694 O O . LEU A 1 455 ? -14.241 -7.922 9.091 1.00 98.31 455 LEU A O 1
ATOM 3698 N N . LYS A 1 456 ? -16.040 -6.674 9.530 1.00 97.62 456 LYS A N 1
ATOM 3699 C CA . LYS A 1 456 ? -16.477 -6.620 8.133 1.00 97.62 456 LYS A CA 1
ATOM 3700 C C . LYS A 1 456 ? -15.495 -5.787 7.314 1.00 97.62 456 LYS A C 1
ATOM 3702 O O . LYS A 1 456 ? -14.917 -4.816 7.803 1.00 97.62 456 LYS A O 1
ATOM 3707 N N . ARG A 1 457 ? -15.277 -6.217 6.074 1.00 97.19 457 ARG A N 1
ATOM 3708 C CA . ARG A 1 457 ? -14.356 -5.558 5.148 1.00 97.19 457 ARG A CA 1
ATOM 3709 C C . ARG A 1 457 ? -14.933 -4.226 4.672 1.00 97.19 457 ARG A C 1
ATOM 3711 O O . ARG A 1 457 ? -16.151 -4.061 4.630 1.00 97.19 457 ARG A O 1
ATOM 3718 N N . SER A 1 458 ? -14.057 -3.291 4.318 1.00 95.31 458 SER A N 1
ATOM 3719 C CA . SER A 1 458 ? -14.458 -2.082 3.600 1.00 95.31 458 SER A CA 1
ATOM 3720 C C . SER A 1 458 ? -15.047 -2.414 2.227 1.00 95.31 458 SER A C 1
ATOM 3722 O O . SER A 1 458 ? -14.843 -3.501 1.684 1.00 95.31 458 SER A O 1
ATOM 3724 N N . GLU A 1 459 ? -15.802 -1.464 1.682 1.00 90.00 459 GLU A N 1
ATOM 3725 C CA . GLU A 1 459 ? -16.530 -1.617 0.424 1.00 90.00 459 GLU A CA 1
ATOM 3726 C C . GLU A 1 459 ? -15.605 -1.738 -0.797 1.00 90.00 459 GLU A C 1
ATOM 3728 O O . GLU A 1 459 ? -14.424 -1.370 -0.777 1.00 90.00 459 GLU A O 1
ATOM 3733 N N . GLY A 1 460 ? -16.180 -2.253 -1.884 1.00 86.88 460 GLY A N 1
ATOM 3734 C CA . GLY A 1 460 ? -15.532 -2.423 -3.180 1.00 86.88 460 GLY A CA 1
ATOM 3735 C C . GLY A 1 460 ? -14.857 -3.780 -3.368 1.00 86.88 460 GLY A C 1
ATOM 3736 O O . GLY A 1 460 ? -14.438 -4.446 -2.418 1.00 86.88 460 GLY A O 1
ATOM 3737 N N . ASP A 1 461 ? -14.710 -4.169 -4.630 1.00 85.88 461 ASP A N 1
ATOM 3738 C CA . ASP A 1 461 ? -14.083 -5.432 -5.000 1.00 85.88 461 ASP A CA 1
ATOM 3739 C C . ASP A 1 461 ? -12.574 -5.432 -4.721 1.00 85.88 461 ASP A C 1
ATOM 3741 O O . ASP A 1 461 ? -11.899 -4.399 -4.698 1.00 85.88 461 ASP A O 1
ATOM 3745 N N . CYS A 1 462 ? -12.029 -6.627 -4.481 1.00 92.00 462 CYS A N 1
ATOM 3746 C CA . CYS A 1 462 ? -10.598 -6.838 -4.284 1.00 92.00 462 CYS A CA 1
ATOM 3747 C C . CYS A 1 462 ? -10.157 -8.160 -4.924 1.00 92.00 462 CYS A C 1
ATOM 3749 O O . CYS A 1 462 ? -10.552 -9.257 -4.510 1.00 92.00 462 CYS A O 1
ATOM 3751 N N . LYS A 1 463 ? -9.290 -8.054 -5.925 1.00 92.81 463 LYS A N 1
ATOM 3752 C CA . LYS A 1 463 ? -8.609 -9.114 -6.679 1.00 92.81 463 LYS A CA 1
ATOM 3753 C C . LYS A 1 463 ? -7.158 -9.321 -6.230 1.00 92.81 463 LYS A C 1
ATOM 3755 O O . LYS A 1 463 ? -6.457 -10.144 -6.807 1.00 92.81 463 LYS A O 1
ATOM 3760 N N . PHE A 1 464 ? -6.726 -8.683 -5.136 1.00 94.19 464 PHE A N 1
ATOM 3761 C CA . PHE A 1 464 ? -5.354 -8.816 -4.632 1.00 94.19 464 PHE A CA 1
ATOM 3762 C C . PHE A 1 464 ? -4.930 -10.277 -4.435 1.00 94.19 464 PHE A C 1
ATOM 3764 O O . PHE A 1 464 ? -3.910 -10.685 -4.957 1.00 94.19 464 PHE A O 1
ATOM 3771 N N . CYS A 1 465 ? -5.701 -11.098 -3.713 1.00 92.56 465 CYS A N 1
ATOM 3772 C CA . CYS A 1 465 ? -5.230 -12.447 -3.353 1.00 92.56 465 CYS A CA 1
ATOM 3773 C C . CYS A 1 465 ? -5.233 -13.443 -4.534 1.00 92.56 465 CYS A C 1
ATOM 3775 O O . CYS A 1 465 ? -4.494 -14.428 -4.517 1.00 92.56 465 CYS A O 1
ATOM 3777 N N . LYS A 1 466 ? -6.064 -13.175 -5.552 1.00 91.19 466 LYS A N 1
ATOM 3778 C CA . LYS A 1 466 ? -6.280 -14.031 -6.722 1.00 91.19 466 LYS A CA 1
ATOM 3779 C C . LYS A 1 466 ? -6.604 -13.177 -7.945 1.00 91.19 466 LYS A C 1
ATOM 3781 O O . LYS A 1 466 ? -7.687 -12.581 -7.996 1.00 91.19 466 LYS A O 1
ATOM 3786 N N . ASN A 1 467 ? -5.679 -13.166 -8.898 1.00 90.69 467 ASN A N 1
ATOM 3787 C CA . ASN A 1 467 ? -5.740 -12.454 -10.173 1.00 90.69 467 ASN A CA 1
ATOM 3788 C C . ASN A 1 467 ? -4.890 -13.187 -11.232 1.00 90.69 467 ASN A C 1
ATOM 3790 O O . ASN A 1 467 ? -4.307 -14.228 -10.940 1.00 90.69 467 ASN A O 1
ATOM 3794 N N . ASP A 1 468 ? -4.821 -12.634 -12.443 1.00 86.31 468 ASP A N 1
ATOM 3795 C CA . ASP A 1 468 ? -4.148 -13.266 -13.586 1.00 86.31 468 ASP A CA 1
ATOM 3796 C C . ASP A 1 468 ? -2.609 -13.173 -13.545 1.00 86.31 468 ASP A C 1
ATOM 3798 O O . ASP A 1 468 ? -1.940 -13.871 -14.302 1.00 86.31 468 ASP A O 1
ATOM 3802 N N . ILE A 1 469 ? -2.033 -12.339 -12.667 1.00 84.88 469 ILE A N 1
ATOM 3803 C CA . ILE A 1 469 ? -0.575 -12.191 -12.505 1.00 84.88 469 ILE A CA 1
ATOM 3804 C C . ILE A 1 469 ? -0.040 -13.082 -11.387 1.00 84.88 469 ILE A C 1
ATOM 3806 O O . ILE A 1 469 ? 1.041 -13.648 -11.523 1.00 84.88 469 ILE A O 1
ATOM 3810 N N . PHE A 1 470 ? -0.764 -13.205 -10.273 1.00 87.69 470 PHE A N 1
ATOM 3811 C CA . PHE A 1 470 ? -0.321 -14.013 -9.140 1.00 87.69 470 PHE A CA 1
ATOM 3812 C C . PHE A 1 470 ? -1.476 -14.588 -8.314 1.00 87.69 470 PHE A C 1
ATOM 3814 O O . PHE A 1 470 ? -2.582 -14.038 -8.244 1.00 87.69 470 PHE A O 1
ATOM 3821 N N . PHE A 1 471 ? -1.180 -15.682 -7.607 1.00 89.75 471 PHE A N 1
ATOM 3822 C CA . PHE A 1 471 ? -2.090 -16.318 -6.661 1.00 89.75 471 PHE A CA 1
ATOM 3823 C C . PHE A 1 471 ? -1.399 -16.541 -5.316 1.00 89.75 471 PHE A C 1
ATOM 3825 O O . PHE A 1 471 ? -0.469 -17.332 -5.190 1.00 89.75 471 PHE A O 1
ATOM 3832 N N . ILE A 1 472 ? -1.885 -15.862 -4.278 1.00 86.94 472 ILE A N 1
ATOM 3833 C CA . ILE A 1 472 ? -1.319 -15.958 -2.921 1.00 86.94 472 ILE A CA 1
ATOM 3834 C C . ILE A 1 472 ? -2.266 -16.637 -1.926 1.00 86.94 472 ILE A C 1
ATOM 3836 O O . ILE A 1 472 ? -1.966 -16.684 -0.736 1.00 86.94 472 ILE A O 1
ATOM 3840 N N . GLY A 1 473 ? -3.392 -17.169 -2.408 1.00 86.31 473 GLY A N 1
ATOM 3841 C CA . GLY A 1 473 ? -4.401 -17.868 -1.615 1.00 86.31 473 GLY A CA 1
ATOM 3842 C C . GLY A 1 473 ? -5.818 -17.360 -1.878 1.00 86.31 473 GLY A C 1
ATOM 3843 O O . GLY A 1 473 ? -6.031 -16.270 -2.408 1.00 86.31 473 GLY A O 1
ATOM 3844 N N . GLU A 1 474 ? -6.815 -18.155 -1.491 1.00 88.94 474 GLU A N 1
ATOM 3845 C CA . GLU A 1 474 ? -8.213 -17.726 -1.568 1.00 88.94 474 GLU A CA 1
ATOM 3846 C C . GLU A 1 474 ? -8.520 -16.667 -0.498 1.00 88.94 474 GLU A C 1
ATOM 3848 O O . GLU A 1 474 ? -8.079 -16.749 0.653 1.00 88.94 474 GLU A O 1
ATOM 3853 N N . CYS A 1 475 ? -9.294 -15.647 -0.874 1.00 91.00 475 CYS A N 1
ATOM 3854 C CA . CYS A 1 475 ? -9.719 -14.611 0.061 1.00 91.00 475 CYS A CA 1
ATOM 3855 C C . CYS A 1 475 ? -10.923 -15.108 0.868 1.00 91.00 475 CYS A C 1
ATOM 3857 O O . CYS A 1 475 ? -12.016 -15.232 0.325 1.00 91.00 475 CYS A O 1
ATOM 3859 N N . LYS A 1 476 ? -10.744 -15.319 2.175 1.00 90.31 476 LYS A N 1
ATOM 3860 C CA . LYS A 1 476 ? -11.805 -15.782 3.091 1.00 90.31 476 LYS A CA 1
ATOM 3861 C C . LYS A 1 476 ? -12.948 -14.781 3.345 1.00 90.31 476 LYS A C 1
ATOM 3863 O O . LYS A 1 476 ? -13.842 -15.084 4.121 1.00 90.31 476 LYS A O 1
ATOM 3868 N N . TYR A 1 477 ? -12.880 -13.588 2.752 1.00 91.00 477 TYR A N 1
ATOM 3869 C CA . TYR A 1 477 ? -13.846 -12.497 2.937 1.00 91.00 477 TYR A CA 1
ATOM 3870 C C . TYR A 1 477 ? -14.719 -12.237 1.702 1.00 91.00 477 TYR A C 1
ATOM 3872 O O . TYR A 1 477 ? -15.323 -11.171 1.609 1.00 91.00 477 TYR A O 1
ATOM 3880 N N . ARG A 1 478 ? -14.692 -13.146 0.723 1.00 79.50 478 ARG A N 1
ATOM 3881 C CA . ARG A 1 478 ? -15.528 -13.075 -0.478 1.00 79.50 478 ARG A CA 1
ATOM 3882 C C . ARG A 1 478 ? -16.848 -13.796 -0.285 1.00 79.50 478 ARG A C 1
ATOM 3884 O O . ARG A 1 478 ? -16.848 -14.811 0.448 1.00 79.50 478 ARG A O 1
#

Foldseek 3Di:
DAALCVFAPPQDPVNQVLCVVVVHRHLVCLLPDDLVVSCVSRVDDSVVSQLSNQLSQLVVQPPCGNLNSNLCVVVPNRALVSLLPDQLVVSQVSQVVCCVVPSGVDGDDSVSSVSSNVRSVVVVVVVPVPDPDDFDLLLVLLVCQQCVVVCCVPPDDPVQLLCVVVVQFQAWEWEADLVLVVPDPDDWRFTFTADRHFDGFAAWAADLQQQEEEEEAFLPPCCSVPRQFYYYDDPASQSRLLCRLHPDQWGKGFDPVQFVVQADPVVGGGDDDGRDGTTIDTGGDVLQVLQVVLQVVLCVVQVNDDFPEHESYNYIYDYLARHRDNDDPDDPVSVVSRNCVRCPVSVSVVSSCVSNLHQEYEYEDLVRLQSCCVVFVVFWDPGRDDSPDDQLRQLVPQQIWGADPNRIHRYHYHYHCPVRVVRCVVNVSSVSSSVVVNVCDVVPSWDADPVNSYIQTHDDDDCSCPDPRYHNDDDPRD

Secondary structure (DSSP, 8-state):
--HHHHHSTT--HHHHHHHHHTT--SHHHHHH--HHHHHHHH---HHHHHHHHHHHHHTTSTT--HHHHHHHHHTT--SHHHHHHS-HHHHHHHHHHHHHTTSSS----HHHHHHHHHHHHHHHHHHHHHSPPPPPHHHHHHHHHHHHHHHHHHTS-TT-GGGGGGGG--EEEEE--TTGGGS-SSS---EEEEEEEPPPPPPPBS-TT-SEEEEE-----GGGT-TTB-EE--SSHHHHHHHHHT--SEEEEE-HHHHHHTEETTTTEE---TT-EE-EEEEE-HHHHHHHHHHHHHHHHTT--S----BTTTEEEEESSSS--S---S-HHHHHHHHIIIIIIS-HHHHHHHHH--SEEEEESHHHHHHHHHHHGGGBSS-PPPTT--HHHHHHH--EEEEETTEEEEEEEE--TTTTHHHHHHTTHHHHHHHHHHHHHHTTSS-EETTTTEEPPPSS---SSBSSS-B----TT-